Protein AF-A0A9W4SMP5-F1 (afdb_monomer_lite)

InterPro domains:
  IPR032675 Leucine-rich repeat domain superfamily [G3DSA:3.80.10.10] (2-147)

Structure (mmCIF, N/CA/C/O backbone):
data_AF-A0A9W4SMP5-F1
#
_entry.id   AF-A0A9W4SMP5-F1
#
loop_
_atom_site.group_PDB
_atom_site.id
_atom_site.type_symbol
_atom_site.label_atom_id
_atom_site.label_alt_id
_atom_site.label_comp_id
_atom_site.label_asym_id
_atom_site.label_entity_id
_atom_site.label_seq_id
_atom_site.pdbx_PDB_ins_code
_atom_site.Cartn_x
_atom_site.Cartn_y
_atom_site.Cartn_z
_atom_site.occupancy
_atom_site.B_iso_or_equiv
_atom_site.auth_seq_id
_atom_site.auth_comp_id
_atom_site.auth_asym_id
_atom_site.auth_atom_id
_atom_site.pdbx_PDB_model_num
ATOM 1 N N . MET A 1 1 ? 4.231 -5.433 18.051 1.00 79.00 1 MET A N 1
ATOM 2 C CA . MET A 1 1 ? 5.472 -4.914 17.437 1.00 79.00 1 MET A CA 1
ATOM 3 C C . MET A 1 1 ? 5.112 -3.642 16.704 1.00 79.00 1 MET A C 1
ATOM 5 O O . MET A 1 1 ? 4.023 -3.610 16.144 1.00 79.00 1 MET A O 1
ATOM 9 N N . ALA A 1 2 ? 5.968 -2.620 16.747 1.00 89.38 2 ALA A N 1
ATOM 10 C CA . ALA A 1 2 ? 5.741 -1.418 15.951 1.00 89.38 2 ALA A CA 1
ATOM 11 C C . ALA A 1 2 ? 5.820 -1.760 14.454 1.00 89.38 2 ALA A C 1
ATOM 13 O O . ALA A 1 2 ? 6.610 -2.622 14.056 1.00 89.38 2 ALA A O 1
ATOM 14 N N . THR A 1 3 ? 5.002 -1.109 13.634 1.00 95.56 3 THR A N 1
ATOM 15 C CA . THR A 1 3 ? 5.099 -1.234 12.172 1.00 95.56 3 THR A CA 1
ATOM 16 C C . THR A 1 3 ? 6.314 -0.472 11.648 1.00 95.56 3 THR A C 1
ATOM 18 O O . THR A 1 3 ? 6.801 0.465 12.286 1.00 95.56 3 THR A O 1
ATOM 21 N N . LEU A 1 4 ? 6.806 -0.824 10.455 1.00 94.81 4 LEU A N 1
ATOM 22 C CA . LEU A 1 4 ? 7.956 -0.122 9.870 1.00 94.81 4 LEU A CA 1
ATOM 23 C C . LEU A 1 4 ? 7.616 1.364 9.614 1.00 94.81 4 LEU A C 1
ATOM 25 O O . LEU A 1 4 ? 8.472 2.236 9.764 1.00 94.81 4 LEU A O 1
ATOM 29 N N . GLN A 1 5 ? 6.341 1.659 9.329 1.00 96.94 5 GLN A N 1
ATOM 30 C CA . GLN A 1 5 ? 5.819 3.018 9.185 1.00 96.94 5 GLN A CA 1
ATOM 31 C C . GLN A 1 5 ? 5.803 3.800 10.505 1.00 96.94 5 GLN A C 1
ATOM 33 O O . GLN A 1 5 ? 6.160 4.976 10.519 1.00 96.94 5 GLN A O 1
ATOM 38 N N . GLU A 1 6 ? 5.411 3.177 11.619 1.00 96.44 6 GLU A N 1
ATOM 39 C CA . GLU A 1 6 ? 5.461 3.818 12.941 1.00 96.44 6 GLU A CA 1
ATOM 40 C C . GLU A 1 6 ? 6.898 4.179 13.319 1.00 96.44 6 GLU A C 1
ATOM 42 O O . GLU A 1 6 ? 7.152 5.286 13.789 1.00 96.44 6 GLU A O 1
ATOM 47 N N . ILE A 1 7 ? 7.854 3.287 13.047 1.00 96.38 7 ILE A N 1
ATOM 48 C CA . ILE A 1 7 ? 9.278 3.542 13.299 1.00 96.38 7 ILE A CA 1
ATOM 49 C C . ILE A 1 7 ? 9.781 4.699 12.427 1.00 96.38 7 ILE A C 1
ATOM 51 O O . ILE A 1 7 ? 10.455 5.601 12.933 1.00 96.38 7 ILE A O 1
ATOM 55 N N . LEU A 1 8 ? 9.420 4.719 11.138 1.00 96.69 8 LEU A N 1
ATOM 56 C CA . LEU A 1 8 ? 9.732 5.837 10.247 1.00 96.69 8 LEU A CA 1
ATOM 57 C C . LEU A 1 8 ? 9.161 7.152 10.789 1.00 96.69 8 LEU A C 1
ATOM 59 O O . LEU A 1 8 ? 9.888 8.137 10.886 1.00 96.69 8 LEU A O 1
ATOM 63 N N . ASN A 1 9 ? 7.882 7.171 11.161 1.00 95.56 9 ASN A N 1
ATOM 64 C CA . ASN A 1 9 ? 7.215 8.368 11.666 1.00 95.56 9 ASN A CA 1
ATOM 65 C C . ASN A 1 9 ? 7.854 8.848 12.976 1.00 95.56 9 ASN A C 1
ATOM 67 O O . ASN A 1 9 ? 8.120 10.037 13.129 1.00 95.56 9 ASN A O 1
ATOM 71 N N . ASN A 1 10 ? 8.194 7.940 13.887 1.00 95.75 10 ASN A N 1
ATOM 72 C CA . ASN A 1 10 ? 8.851 8.303 15.141 1.00 95.75 10 ASN A CA 1
ATOM 73 C C . ASN A 1 10 ? 10.243 8.909 14.913 1.00 95.75 10 ASN A C 1
ATOM 75 O O . ASN A 1 10 ? 10.630 9.833 15.622 1.00 95.75 10 ASN A O 1
ATOM 79 N N . LYS A 1 11 ? 10.986 8.426 13.909 1.00 96.44 11 LYS A N 1
ATOM 80 C CA . LYS A 1 11 ? 12.359 8.876 13.637 1.00 96.44 11 LYS A CA 1
ATOM 81 C C . LYS A 1 11 ? 12.445 10.081 12.689 1.00 96.44 11 LYS A C 1
ATOM 83 O O . LYS A 1 11 ? 13.382 10.865 12.800 1.00 96.44 11 LYS A O 1
ATOM 88 N N . TYR A 1 12 ? 11.488 10.239 11.772 1.00 94.88 12 TYR A N 1
ATOM 89 C CA . TYR A 1 12 ? 11.555 11.198 10.660 1.00 94.88 12 TYR A CA 1
ATOM 90 C C . TYR A 1 12 ? 10.284 12.052 10.465 1.00 94.88 12 TYR A C 1
ATOM 92 O O . TYR A 1 12 ? 10.171 12.725 9.440 1.00 94.88 12 TYR A O 1
ATOM 100 N N . SER A 1 13 ? 9.318 12.055 11.394 1.00 87.38 13 SER A N 1
ATOM 101 C CA . SER A 1 13 ? 8.060 12.828 11.254 1.00 87.38 13 SER A CA 1
ATOM 102 C C . SER A 1 13 ? 8.279 14.317 10.988 1.00 87.38 13 SER A C 1
ATOM 104 O O . SER A 1 13 ? 7.567 14.891 10.168 1.00 87.38 13 SER A O 1
ATOM 106 N N . SER A 1 14 ? 9.280 14.930 11.620 1.00 85.12 14 SER A N 1
ATOM 107 C CA . SER A 1 14 ? 9.610 16.351 11.461 1.00 85.12 14 SER A CA 1
ATOM 108 C C . SER A 1 14 ? 10.545 16.657 10.284 1.00 85.12 14 SER A C 1
ATOM 110 O O . SER A 1 14 ? 10.763 17.826 9.978 1.00 85.12 14 SER A O 1
ATOM 112 N N . ASN A 1 15 ? 11.097 15.641 9.608 1.00 90.69 15 ASN A N 1
ATOM 113 C CA . ASN A 1 15 ? 12.116 15.819 8.571 1.00 90.69 15 ASN A CA 1
ATOM 114 C C . ASN A 1 15 ? 11.766 15.082 7.271 1.00 90.69 15 ASN A C 1
ATOM 116 O O . ASN A 1 15 ? 12.467 14.174 6.822 1.00 90.69 15 ASN A O 1
ATOM 120 N N . LYS A 1 16 ? 10.675 15.513 6.633 1.00 91.50 16 LYS A N 1
ATOM 121 C CA . LYS A 1 16 ? 10.275 15.033 5.297 1.00 91.50 16 LYS A CA 1
ATOM 122 C C . LYS A 1 16 ? 11.233 15.479 4.184 1.00 91.50 16 LYS A C 1
ATOM 124 O O . LYS A 1 16 ? 11.236 14.905 3.101 1.00 91.50 16 LYS A O 1
ATOM 129 N N . GLY A 1 17 ? 12.091 16.461 4.472 1.00 93.50 17 GLY A N 1
ATOM 130 C CA . GLY A 1 17 ? 13.160 16.911 3.583 1.00 93.50 17 GLY A CA 1
ATOM 131 C C . GLY A 1 17 ? 14.418 16.038 3.595 1.00 93.50 17 GLY A C 1
ATOM 132 O O . GLY A 1 17 ? 15.354 16.381 2.876 1.00 93.50 17 GLY A O 1
ATOM 133 N N . THR A 1 18 ? 14.466 14.955 4.384 1.00 96.88 18 THR A N 1
ATOM 134 C CA . THR A 1 18 ? 15.660 14.104 4.486 1.00 96.88 18 THR A CA 1
ATOM 135 C C . THR A 1 18 ? 16.045 13.486 3.139 1.00 96.88 18 THR A C 1
ATOM 137 O O . THR A 1 18 ? 15.193 13.034 2.372 1.00 96.88 18 THR A O 1
ATOM 140 N N . GLU A 1 19 ? 17.348 13.439 2.867 1.00 98.00 19 GLU A N 1
ATOM 141 C CA . GLU A 1 19 ? 17.908 12.764 1.690 1.00 98.00 19 GLU A CA 1
ATOM 142 C C . GLU A 1 19 ? 18.247 11.295 1.970 1.00 98.00 19 GLU A C 1
ATOM 144 O O . GLU A 1 19 ? 18.530 10.526 1.052 1.00 98.00 19 GLU A O 1
ATOM 149 N N . GLU A 1 20 ? 18.196 10.885 3.235 1.00 98.19 20 GLU A N 1
ATOM 150 C CA . GLU A 1 20 ? 18.620 9.565 3.676 1.00 98.19 20 GLU A CA 1
ATOM 151 C C . GLU A 1 20 ? 17.681 9.010 4.749 1.00 98.19 20 GLU A C 1
ATOM 153 O O . GLU A 1 20 ? 17.336 9.686 5.726 1.00 98.19 20 GLU A O 1
ATOM 158 N N . ILE A 1 21 ? 17.282 7.750 4.574 1.00 98.12 21 ILE A N 1
ATOM 159 C CA . ILE A 1 21 ? 16.523 6.981 5.561 1.00 98.12 21 ILE A CA 1
ATOM 160 C C . ILE A 1 21 ? 17.303 5.709 5.877 1.00 98.12 21 ILE A C 1
ATOM 162 O O . ILE A 1 21 ? 17.535 4.881 4.997 1.00 98.12 21 ILE A O 1
ATOM 166 N N . ARG A 1 22 ? 17.656 5.539 7.157 1.00 98.00 22 ARG A N 1
ATOM 167 C CA . ARG A 1 22 ? 18.286 4.324 7.689 1.00 98.00 22 ARG A CA 1
ATOM 168 C C . ARG A 1 22 ? 17.446 3.727 8.804 1.00 98.00 22 ARG A C 1
ATOM 170 O O . ARG A 1 22 ? 17.364 4.292 9.902 1.00 98.00 22 ARG A O 1
ATOM 177 N N . LEU A 1 23 ? 16.850 2.576 8.529 1.00 97.00 23 LEU A N 1
ATOM 178 C CA . LEU A 1 23 ? 16.027 1.803 9.454 1.00 97.00 23 LEU A CA 1
ATOM 179 C C . LEU A 1 23 ? 16.498 0.350 9.436 1.00 97.00 23 LEU A C 1
ATOM 181 O O . LEU A 1 23 ? 15.810 -0.512 8.920 1.00 97.00 23 LEU A O 1
ATOM 185 N N . GLU A 1 24 ? 17.691 0.068 9.941 1.00 96.25 24 GLU A N 1
ATOM 186 C CA . GLU A 1 24 ? 18.297 -1.269 9.865 1.00 96.25 24 GLU A CA 1
ATOM 187 C C . GLU A 1 24 ? 17.962 -2.102 11.112 1.00 96.25 24 GLU A C 1
ATOM 189 O O . GLU A 1 24 ? 17.945 -1.565 12.219 1.00 96.25 24 GLU A O 1
ATOM 194 N N . ASN A 1 25 ? 17.723 -3.406 10.952 1.00 95.44 25 ASN A N 1
ATOM 195 C CA . ASN A 1 25 ? 17.549 -4.394 12.025 1.00 95.44 25 ASN A CA 1
ATOM 196 C C . ASN A 1 25 ? 16.459 -4.039 13.056 1.00 95.44 25 ASN A C 1
ATOM 198 O O . ASN A 1 25 ? 16.643 -4.216 14.259 1.00 95.44 25 ASN A O 1
ATOM 202 N N . GLN A 1 26 ? 15.297 -3.563 12.604 1.00 94.56 26 GLN A N 1
ATOM 203 C CA . GLN A 1 26 ? 14.220 -3.071 13.477 1.00 94.56 26 GLN A CA 1
ATOM 204 C C . GLN A 1 26 ? 13.336 -4.179 14.094 1.00 94.56 26 GLN A C 1
ATOM 206 O O . GLN A 1 26 ? 12.192 -3.932 14.470 1.00 94.56 26 GLN A O 1
ATOM 211 N N . GLY A 1 27 ? 13.836 -5.414 14.199 1.00 88.12 27 GLY A N 1
ATOM 212 C CA . GLY A 1 27 ? 13.109 -6.516 14.843 1.00 88.12 27 GLY A CA 1
ATOM 213 C C . GLY A 1 27 ? 11.977 -7.122 14.005 1.00 88.12 27 GLY A C 1
ATOM 214 O O . GLY A 1 27 ? 10.979 -7.560 14.567 1.00 88.12 27 GLY A O 1
ATOM 215 N N . SER A 1 28 ? 12.137 -7.177 12.677 1.00 86.06 28 SER A N 1
ATOM 216 C CA . SER A 1 28 ? 11.125 -7.687 11.729 1.00 86.06 28 SER A CA 1
ATOM 217 C C . SER A 1 28 ? 9.756 -6.993 11.826 1.00 86.06 28 SER A C 1
ATOM 219 O O . SER A 1 28 ? 8.739 -7.659 12.041 1.00 86.06 28 SER A O 1
ATOM 221 N N . PRO A 1 29 ? 9.704 -5.655 11.708 1.00 87.06 29 PRO A N 1
ATOM 222 C CA . PRO A 1 29 ? 8.449 -4.927 11.803 1.00 87.06 29 PRO A CA 1
ATOM 223 C C . PRO A 1 29 ? 7.502 -5.309 10.657 1.00 87.06 29 PRO A C 1
ATOM 225 O O . PRO A 1 29 ? 7.923 -5.568 9.531 1.00 87.06 29 PRO A O 1
ATOM 228 N N . THR A 1 30 ? 6.201 -5.332 10.939 1.00 88.56 30 THR A N 1
ATOM 229 C CA . THR A 1 30 ? 5.175 -5.676 9.945 1.00 88.56 30 THR A CA 1
ATOM 230 C C . THR A 1 30 ? 4.802 -4.477 9.070 1.00 88.56 30 THR A C 1
ATOM 232 O O . THR A 1 30 ? 4.805 -3.337 9.542 1.00 88.56 30 THR A O 1
ATOM 235 N N . GLY A 1 31 ? 4.372 -4.755 7.835 1.00 89.38 31 GLY A N 1
ATOM 236 C CA . GLY A 1 31 ? 3.776 -3.782 6.915 1.00 89.38 31 GLY A CA 1
ATOM 237 C C . GLY A 1 31 ? 4.767 -3.098 5.967 1.00 89.38 31 GLY A C 1
ATOM 238 O O . GLY A 1 31 ? 5.976 -3.093 6.188 1.00 89.38 31 GLY A O 1
ATOM 239 N N . ALA A 1 32 ? 4.228 -2.517 4.893 1.00 91.06 32 ALA A N 1
ATOM 240 C CA . ALA A 1 32 ? 4.984 -1.704 3.948 1.00 91.06 32 ALA A CA 1
ATOM 241 C C . ALA A 1 32 ? 5.193 -0.281 4.483 1.00 91.06 32 ALA A C 1
ATOM 243 O O . ALA A 1 32 ? 4.410 0.224 5.289 1.00 91.06 32 ALA A O 1
ATOM 244 N N . LEU A 1 33 ? 6.245 0.367 3.996 1.00 95.12 33 LEU A N 1
ATOM 245 C CA . LEU A 1 33 ? 6.582 1.749 4.305 1.00 95.12 33 LEU A CA 1
ATOM 246 C C . LEU A 1 33 ? 6.144 2.645 3.134 1.00 95.12 33 LEU A C 1
ATOM 248 O O . LEU A 1 33 ? 6.464 2.355 1.983 1.00 95.12 33 LEU A O 1
ATOM 252 N N . ASP A 1 34 ? 5.388 3.702 3.431 1.00 97.19 34 ASP A N 1
ATOM 253 C CA . ASP A 1 34 ? 4.913 4.707 2.476 1.00 97.19 34 ASP A CA 1
ATOM 254 C C . ASP A 1 34 ? 5.890 5.893 2.442 1.00 97.19 34 ASP A C 1
ATOM 256 O O . ASP A 1 34 ? 6.013 6.659 3.404 1.00 97.19 34 ASP A O 1
ATOM 260 N N . LEU A 1 35 ? 6.609 6.028 1.324 1.00 97.44 35 LEU A N 1
ATOM 261 C CA . LEU A 1 35 ? 7.640 7.043 1.104 1.00 97.44 35 LEU A CA 1
ATOM 262 C C . LEU A 1 35 ? 7.157 8.270 0.321 1.00 97.44 35 LEU A C 1
ATOM 264 O O . LEU A 1 35 ? 7.985 9.119 -0.019 1.00 97.44 35 LEU A O 1
ATOM 268 N N . LYS A 1 36 ? 5.850 8.419 0.061 1.00 97.19 36 LYS A N 1
ATOM 269 C CA . LYS A 1 36 ? 5.326 9.483 -0.821 1.00 97.19 36 LYS A CA 1
ATOM 270 C C . LYS A 1 36 ? 5.679 10.909 -0.384 1.00 97.19 36 LYS A C 1
ATOM 272 O O . LYS A 1 36 ? 5.751 11.809 -1.213 1.00 97.19 36 LYS A O 1
ATOM 277 N N . GLU A 1 37 ? 5.918 11.119 0.909 1.00 96.88 37 GLU A N 1
ATOM 278 C CA . GLU A 1 37 ? 6.241 12.434 1.478 1.00 96.88 37 GLU A CA 1
ATOM 279 C C . GLU A 1 37 ? 7.744 12.777 1.426 1.00 96.88 37 GLU A C 1
ATOM 281 O O . GLU A 1 37 ? 8.120 13.914 1.698 1.00 96.88 37 GLU A O 1
ATOM 286 N N . TYR A 1 38 ? 8.615 11.829 1.062 1.00 97.19 38 TYR A N 1
ATOM 287 C CA . TYR A 1 38 ? 10.077 11.980 1.104 1.00 97.19 38 TYR A CA 1
ATOM 288 C C . TYR A 1 38 ? 10.653 12.329 -0.276 1.00 97.19 38 TYR A C 1
ATOM 290 O O . TYR A 1 38 ? 11.429 11.585 -0.875 1.00 97.19 38 TYR A O 1
ATOM 298 N N . VAL A 1 39 ? 10.269 13.492 -0.806 1.00 96.88 39 VAL A N 1
ATOM 299 C CA . VAL A 1 39 ? 10.578 13.939 -2.184 1.00 96.88 39 VAL A CA 1
ATOM 300 C C . VAL A 1 39 ? 12.066 14.207 -2.467 1.00 96.88 39 VAL A C 1
ATOM 302 O O . VAL A 1 39 ? 12.466 14.339 -3.629 1.00 96.88 39 VAL A O 1
ATOM 305 N N . ASN A 1 40 ? 12.895 14.298 -1.428 1.00 97.44 40 ASN A N 1
ATOM 306 C CA . ASN A 1 40 ? 14.339 14.526 -1.545 1.00 97.44 40 ASN A CA 1
ATOM 307 C C . ASN A 1 40 ? 15.173 13.274 -1.271 1.00 97.44 40 ASN A C 1
ATOM 309 O O . ASN A 1 40 ? 16.398 13.360 -1.292 1.00 97.44 40 ASN A O 1
ATOM 313 N N . LEU A 1 41 ? 14.532 12.124 -1.042 1.00 98.38 41 LEU A N 1
ATOM 314 C CA . LEU A 1 41 ? 15.220 10.879 -0.734 1.00 98.38 41 LEU A CA 1
ATOM 315 C C . LEU A 1 41 ? 16.191 10.493 -1.859 1.00 98.38 41 LEU A C 1
ATOM 317 O O . LEU A 1 41 ? 15.816 10.428 -3.030 1.00 98.38 41 LEU A O 1
ATOM 321 N N . LYS A 1 42 ? 17.436 10.218 -1.474 1.00 98.50 42 LYS A N 1
ATOM 322 C CA . LYS A 1 42 ? 18.538 9.752 -2.325 1.00 98.50 42 LYS A CA 1
ATOM 323 C C . LYS A 1 42 ? 19.026 8.366 -1.903 1.00 98.50 42 LYS A C 1
ATOM 325 O O . LYS A 1 42 ? 19.461 7.586 -2.749 1.00 98.50 42 LYS A O 1
ATOM 330 N N . GLN A 1 43 ? 18.959 8.052 -0.610 1.00 98.62 43 GLN A N 1
ATOM 331 C CA . GLN A 1 43 ? 19.478 6.809 -0.037 1.00 98.62 43 GLN A CA 1
ATOM 332 C C . GLN A 1 43 ? 18.436 6.157 0.874 1.00 98.62 43 GLN A C 1
ATOM 334 O O . GLN A 1 43 ? 17.890 6.807 1.768 1.00 98.62 43 GLN A O 1
ATOM 339 N N . LEU A 1 44 ? 18.168 4.867 0.665 1.00 98.31 44 LEU A N 1
ATOM 340 C CA . LEU A 1 44 ? 17.219 4.101 1.474 1.00 98.31 44 LEU A CA 1
ATOM 341 C C . LEU A 1 44 ? 17.840 2.784 1.942 1.00 98.31 44 LEU A C 1
ATOM 343 O O . LEU A 1 44 ? 18.146 1.907 1.135 1.00 98.31 44 LEU A O 1
ATOM 347 N N . HIS A 1 45 ? 18.012 2.661 3.257 1.00 98.19 45 HIS A N 1
ATOM 348 C CA . HIS A 1 45 ? 18.657 1.531 3.918 1.00 98.19 45 HIS A CA 1
ATOM 349 C C . HIS A 1 45 ? 17.663 0.876 4.884 1.00 98.19 45 HIS A C 1
ATOM 351 O O . HIS A 1 45 ? 17.272 1.451 5.902 1.00 98.19 45 HIS A O 1
ATOM 357 N N . LEU A 1 46 ? 17.251 -0.341 4.546 1.00 97.31 46 LEU A N 1
ATOM 358 C CA . LEU A 1 46 ? 16.237 -1.151 5.218 1.00 97.31 46 LEU A CA 1
ATOM 359 C C . LEU A 1 46 ? 16.754 -2.574 5.486 1.00 97.31 46 LEU A C 1
ATOM 361 O O . LEU A 1 46 ? 16.008 -3.546 5.347 1.00 97.31 46 LEU A O 1
ATOM 365 N N . PHE A 1 47 ? 18.027 -2.711 5.854 1.00 96.50 47 PHE A N 1
ATOM 366 C CA . PHE A 1 47 ? 18.650 -4.006 6.130 1.00 96.50 47 PHE A CA 1
ATOM 367 C C . PHE A 1 47 ? 17.958 -4.767 7.265 1.00 96.50 47 PHE A C 1
ATOM 369 O O . PHE A 1 47 ? 17.593 -4.169 8.273 1.00 96.50 47 PHE A O 1
ATOM 376 N N . GLY A 1 48 ? 17.816 -6.088 7.129 1.00 95.75 48 GLY A N 1
ATOM 377 C CA . GLY A 1 48 ? 17.464 -6.962 8.256 1.00 95.75 48 GLY A CA 1
ATOM 378 C C . GLY A 1 48 ? 16.073 -6.743 8.864 1.00 95.75 48 GLY A C 1
ATOM 379 O O . GLY A 1 48 ? 15.875 -6.994 10.051 1.00 95.75 48 GLY A O 1
ATOM 380 N N . ASN A 1 49 ? 15.099 -6.261 8.086 1.00 96.50 49 ASN A N 1
ATOM 381 C CA . ASN A 1 49 ? 13.746 -5.966 8.577 1.00 96.50 49 ASN A CA 1
ATOM 382 C C . ASN A 1 49 ? 12.714 -7.048 8.251 1.00 96.50 49 ASN A C 1
ATOM 384 O O . ASN A 1 49 ? 11.530 -6.851 8.499 1.00 96.50 49 ASN A O 1
ATOM 388 N N . GLY A 1 50 ? 13.129 -8.179 7.680 1.00 95.62 50 GLY A N 1
ATOM 389 C CA . GLY A 1 50 ? 12.205 -9.254 7.321 1.00 95.62 50 GLY A CA 1
ATOM 390 C C . GLY A 1 50 ? 11.180 -8.869 6.247 1.00 95.62 50 GLY A C 1
ATOM 391 O O . GLY A 1 50 ? 10.142 -9.520 6.168 1.00 95.62 50 GLY A O 1
ATOM 392 N N . ILE A 1 51 ? 11.466 -7.846 5.432 1.00 96.00 51 ILE A N 1
ATOM 393 C CA . ILE A 1 51 ? 10.588 -7.367 4.354 1.00 96.00 51 ILE A CA 1
ATOM 394 C C . ILE A 1 51 ? 10.428 -8.474 3.304 1.00 96.00 51 ILE A C 1
ATOM 396 O O . ILE A 1 51 ? 11.424 -8.973 2.780 1.00 96.00 51 ILE A O 1
ATOM 400 N N . ASP A 1 52 ? 9.193 -8.865 3.003 1.00 95.81 52 ASP A N 1
ATOM 401 C CA . ASP A 1 52 ? 8.872 -9.806 1.923 1.00 95.81 52 ASP A CA 1
ATOM 402 C C . ASP A 1 52 ? 8.771 -9.106 0.554 1.00 95.81 52 ASP A C 1
ATOM 404 O O . ASP A 1 52 ? 8.823 -7.879 0.457 1.00 95.81 52 ASP A O 1
ATOM 408 N N . SER A 1 53 ? 8.627 -9.878 -0.526 1.00 95.56 53 SER A N 1
ATOM 409 C CA . SER A 1 53 ? 8.518 -9.330 -1.887 1.00 95.56 53 SER A CA 1
ATOM 410 C C . SER A 1 53 ? 7.311 -8.411 -2.099 1.00 95.56 53 SER A C 1
ATOM 412 O O . SER A 1 53 ? 7.413 -7.449 -2.862 1.00 95.56 53 SER A O 1
ATOM 414 N N . GLU A 1 54 ? 6.182 -8.665 -1.431 1.00 96.19 54 GLU A N 1
ATOM 415 C CA . GLU A 1 54 ? 4.984 -7.830 -1.569 1.00 96.19 54 GLU A CA 1
ATOM 416 C C . GLU A 1 54 ? 5.214 -6.443 -0.953 1.00 96.19 54 GLU A C 1
ATOM 418 O O . GLU A 1 54 ? 4.963 -5.416 -1.590 1.00 96.19 54 GLU A O 1
ATOM 423 N N . ASN A 1 55 ? 5.737 -6.400 0.272 1.00 96.81 55 ASN A N 1
ATOM 424 C CA . ASN A 1 55 ? 6.045 -5.156 0.963 1.00 96.81 55 ASN A CA 1
ATOM 425 C C . ASN A 1 55 ? 7.223 -4.429 0.310 1.00 96.81 55 ASN A C 1
ATOM 427 O O . ASN A 1 55 ? 7.169 -3.209 0.174 1.00 96.81 55 ASN A O 1
ATOM 431 N N . TYR A 1 56 ? 8.239 -5.151 -0.168 1.00 96.81 56 TYR A N 1
ATOM 432 C CA . TYR A 1 56 ? 9.327 -4.586 -0.968 1.00 96.81 56 TYR A CA 1
ATOM 433 C C . TYR A 1 56 ? 8.796 -3.817 -2.183 1.00 96.81 56 TYR A C 1
ATOM 435 O O . TYR A 1 56 ? 9.146 -2.648 -2.365 1.00 96.81 56 TYR A O 1
ATOM 443 N N . LEU A 1 57 ? 7.910 -4.435 -2.975 1.00 97.06 57 LEU A N 1
ATOM 444 C CA . LEU A 1 57 ? 7.354 -3.803 -4.169 1.00 97.06 57 LEU A CA 1
ATOM 445 C C . LEU A 1 57 ? 6.551 -2.542 -3.817 1.00 97.06 57 LEU A C 1
ATOM 447 O O . LEU A 1 57 ? 6.736 -1.502 -4.449 1.00 97.06 57 LEU A O 1
ATOM 451 N N . LYS A 1 58 ? 5.716 -2.602 -2.771 1.00 97.81 58 LYS A N 1
ATOM 452 C CA . LYS A 1 58 ? 4.957 -1.439 -2.276 1.00 97.81 58 LYS A CA 1
ATOM 453 C C . LYS A 1 58 ? 5.882 -0.297 -1.840 1.00 97.81 58 LYS A C 1
ATOM 455 O O . LYS A 1 58 ? 5.638 0.854 -2.201 1.00 97.81 58 LYS A O 1
ATOM 460 N N . ILE A 1 59 ? 6.966 -0.612 -1.124 1.00 97.69 59 ILE A N 1
ATOM 461 C CA . ILE A 1 59 ? 7.956 0.374 -0.667 1.00 97.69 59 ILE A CA 1
ATOM 462 C C . ILE A 1 59 ? 8.585 1.083 -1.864 1.00 97.69 59 ILE A C 1
ATOM 464 O O . ILE A 1 59 ? 8.508 2.309 -1.948 1.00 97.69 59 ILE A O 1
ATOM 468 N N . ILE A 1 60 ? 9.155 0.340 -2.820 1.00 97.56 60 ILE A N 1
ATOM 469 C CA . ILE A 1 60 ? 9.830 0.962 -3.969 1.00 97.56 60 ILE A CA 1
ATOM 470 C C . ILE A 1 60 ? 8.851 1.722 -4.873 1.00 97.56 60 ILE A C 1
ATOM 472 O O . ILE A 1 60 ? 9.233 2.734 -5.456 1.00 97.56 60 ILE A O 1
ATOM 476 N N . GLN A 1 61 ? 7.587 1.292 -4.968 1.00 97.50 61 GLN A N 1
ATOM 477 C CA . GLN A 1 61 ? 6.549 1.989 -5.734 1.00 97.50 61 GLN A CA 1
ATOM 478 C C . GLN A 1 61 ? 6.159 3.332 -5.107 1.00 97.50 61 GLN A C 1
ATOM 480 O O . GLN A 1 61 ? 5.942 4.293 -5.849 1.00 97.50 61 GLN A O 1
ATOM 485 N N . SER A 1 62 ? 6.128 3.414 -3.773 1.00 98.00 62 SER A N 1
ATOM 486 C CA . SER A 1 62 ? 5.732 4.620 -3.030 1.00 98.00 62 SER A CA 1
ATOM 487 C C . SER A 1 62 ? 6.729 5.783 -3.121 1.00 98.00 62 SER A C 1
ATOM 489 O O . SER A 1 62 ? 6.379 6.915 -2.799 1.00 98.00 62 SER A O 1
ATOM 491 N N . ILE A 1 63 ? 7.962 5.539 -3.582 1.00 98.06 63 ILE A N 1
ATOM 492 C CA . ILE A 1 63 ? 8.986 6.583 -3.733 1.00 98.06 63 ILE A CA 1
ATOM 493 C C . ILE A 1 63 ? 8.565 7.555 -4.853 1.00 98.06 63 ILE A C 1
ATOM 495 O O . ILE A 1 63 ? 8.417 7.113 -5.996 1.00 98.06 63 ILE A O 1
ATOM 499 N N . PRO A 1 64 ? 8.405 8.866 -4.590 1.00 96.12 64 PRO A N 1
ATOM 500 C CA . PRO A 1 64 ? 7.896 9.812 -5.588 1.00 96.12 64 PRO A CA 1
ATOM 501 C C . PRO A 1 64 ? 8.925 10.127 -6.688 1.00 96.12 64 PRO A C 1
ATOM 503 O O . PRO A 1 64 ? 8.622 9.993 -7.869 1.00 96.12 64 PRO A O 1
ATOM 506 N N . ASN A 1 65 ? 10.163 10.469 -6.312 1.00 97.19 65 ASN A N 1
ATOM 507 C CA . ASN A 1 65 ? 11.222 10.912 -7.230 1.00 97.19 65 ASN A CA 1
ATOM 508 C C . ASN A 1 65 ? 12.289 9.825 -7.399 1.00 97.19 65 ASN A C 1
ATOM 510 O O . ASN A 1 65 ? 13.398 9.921 -6.873 1.00 97.19 65 ASN A O 1
ATOM 514 N N . LYS A 1 66 ? 11.918 8.739 -8.080 1.00 97.94 66 LYS A N 1
ATOM 515 C CA . LYS A 1 66 ? 12.747 7.528 -8.213 1.00 97.94 66 LYS A CA 1
ATOM 516 C C . LYS A 1 66 ? 14.076 7.775 -8.937 1.00 97.94 66 LYS A C 1
ATOM 518 O O . LYS A 1 66 ? 15.065 7.105 -8.661 1.00 97.94 66 LYS A O 1
ATOM 523 N N . ASP A 1 67 ? 14.127 8.781 -9.802 1.00 97.81 67 ASP A N 1
ATOM 524 C CA . ASP A 1 67 ? 15.335 9.249 -10.475 1.00 97.81 67 ASP A CA 1
ATOM 525 C C . ASP A 1 67 ? 16.350 9.905 -9.523 1.00 97.81 67 ASP A C 1
ATOM 527 O O . ASP A 1 67 ? 17.529 9.962 -9.856 1.00 97.81 67 ASP A O 1
ATOM 531 N N . LYS A 1 68 ? 15.956 10.363 -8.329 1.00 98.12 68 LYS A N 1
ATOM 532 C CA . LYS A 1 68 ? 16.900 10.907 -7.334 1.00 98.12 68 LYS A CA 1
ATOM 533 C C . LYS A 1 68 ? 17.598 9.836 -6.499 1.00 98.12 68 LYS A C 1
ATOM 535 O O . LYS A 1 68 ? 18.597 10.140 -5.847 1.00 98.12 68 LYS A O 1
ATOM 540 N N . ILE A 1 69 ? 17.089 8.605 -6.495 1.00 98.50 69 ILE A N 1
ATOM 541 C CA . ILE A 1 69 ? 17.659 7.525 -5.694 1.00 98.50 69 ILE A CA 1
ATOM 542 C C . ILE A 1 69 ? 18.974 7.053 -6.311 1.00 98.50 69 ILE A C 1
ATOM 544 O O . ILE A 1 69 ? 19.041 6.693 -7.485 1.00 98.50 69 ILE A O 1
ATOM 548 N N . ILE A 1 70 ? 20.000 7.010 -5.469 1.00 98.62 70 ILE A N 1
ATOM 549 C CA . ILE A 1 70 ? 21.361 6.595 -5.809 1.00 98.62 70 ILE A CA 1
ATOM 550 C C . ILE A 1 70 ? 21.758 5.309 -5.081 1.00 98.62 70 ILE A C 1
ATOM 552 O O . ILE A 1 70 ? 22.591 4.564 -5.594 1.00 98.62 70 ILE A O 1
ATOM 556 N N . GLN A 1 71 ? 21.167 5.024 -3.912 1.00 98.56 71 GLN A N 1
ATOM 557 C CA . GLN A 1 71 ? 21.517 3.850 -3.104 1.00 98.56 71 GLN A CA 1
ATOM 558 C C . GLN A 1 71 ? 20.291 3.127 -2.536 1.00 98.56 71 GLN A C 1
ATOM 560 O O . GLN A 1 71 ? 19.421 3.748 -1.916 1.00 98.56 71 GLN A O 1
ATOM 565 N N . PHE A 1 72 ? 20.276 1.800 -2.695 1.00 96.88 72 PHE A N 1
ATOM 566 C CA . PHE A 1 72 ? 19.307 0.895 -2.081 1.00 96.88 72 PHE A CA 1
ATOM 567 C C . PHE A 1 72 ? 19.970 -0.215 -1.277 1.00 96.88 72 PHE A C 1
ATOM 569 O O . PHE A 1 72 ? 20.634 -1.085 -1.832 1.00 96.88 72 PHE A O 1
ATOM 576 N N . GLY A 1 73 ? 19.707 -0.222 0.028 1.00 97.62 73 GLY A N 1
ATOM 577 C CA . GLY A 1 73 ? 20.173 -1.238 0.957 1.00 97.62 73 GLY A CA 1
ATOM 578 C C . GLY A 1 73 ? 19.032 -2.082 1.508 1.00 97.62 73 GLY A C 1
ATOM 579 O O . GLY A 1 73 ? 18.305 -1.640 2.386 1.00 97.62 73 GLY A O 1
ATOM 580 N N . LEU A 1 74 ? 18.864 -3.301 1.011 1.00 96.75 74 LEU A N 1
ATOM 581 C CA . LEU A 1 74 ? 17.781 -4.233 1.355 1.00 96.75 74 LEU A CA 1
ATOM 582 C C . LEU A 1 74 ? 18.311 -5.634 1.711 1.00 96.75 74 LEU A C 1
ATOM 584 O O . LEU A 1 74 ? 17.549 -6.602 1.739 1.00 96.75 74 LEU A O 1
ATOM 588 N N . GLY A 1 75 ? 19.605 -5.768 2.004 1.00 95.31 75 GLY A N 1
ATOM 589 C CA . GLY A 1 75 ? 20.208 -7.017 2.474 1.00 95.31 75 GLY A CA 1
ATOM 590 C C . GLY A 1 75 ? 19.554 -7.566 3.748 1.00 95.31 75 GLY A C 1
ATOM 591 O O . GLY A 1 75 ? 19.066 -6.818 4.593 1.00 95.31 75 GLY A O 1
ATOM 592 N N . GLY A 1 76 ? 19.535 -8.891 3.903 1.00 93.81 76 GLY A N 1
ATOM 593 C CA . GLY A 1 76 ? 18.984 -9.538 5.101 1.00 93.81 76 GLY A CA 1
ATOM 594 C C . GLY A 1 76 ? 17.454 -9.488 5.225 1.00 93.81 76 GLY A C 1
ATOM 595 O O . GLY A 1 76 ? 16.925 -9.693 6.315 1.00 93.81 76 GLY A O 1
ATOM 596 N N . ASN A 1 77 ? 16.732 -9.211 4.138 1.00 95.88 77 ASN A N 1
ATOM 597 C CA . ASN A 1 77 ? 15.269 -9.296 4.084 1.00 95.88 77 ASN A CA 1
ATOM 598 C C . ASN A 1 77 ? 14.798 -10.660 3.529 1.00 95.88 77 ASN A C 1
ATOM 600 O O . ASN A 1 77 ? 15.604 -11.570 3.329 1.00 95.88 77 ASN A O 1
ATOM 604 N N . LYS A 1 78 ? 13.483 -10.820 3.330 1.00 95.00 78 LYS A N 1
ATOM 605 C CA . LYS A 1 78 ? 12.817 -12.032 2.813 1.00 95.00 78 LYS A CA 1
ATOM 606 C C . LYS A 1 78 ? 12.293 -11.817 1.384 1.00 95.00 78 LYS A C 1
ATOM 608 O O . LYS A 1 78 ? 11.191 -12.240 1.042 1.00 95.00 78 LYS A O 1
ATOM 613 N N . ILE A 1 79 ? 13.069 -11.113 0.565 1.00 95.06 79 ILE A N 1
ATOM 614 C CA . ILE A 1 79 ? 12.702 -10.757 -0.809 1.00 95.06 79 ILE A CA 1
ATOM 615 C C . ILE A 1 79 ? 13.074 -11.937 -1.710 1.00 95.06 79 ILE A C 1
ATOM 617 O O . ILE A 1 79 ? 14.250 -12.158 -1.971 1.00 95.06 79 ILE A O 1
ATOM 621 N N . SER A 1 80 ? 12.092 -12.714 -2.165 1.00 93.75 80 SER A N 1
ATOM 622 C CA . SER A 1 80 ? 12.316 -13.852 -3.072 1.00 93.75 80 SER A CA 1
ATOM 623 C C . SER A 1 80 ? 12.295 -13.445 -4.549 1.00 93.75 80 SER A C 1
ATOM 625 O O . SER A 1 80 ? 13.010 -14.018 -5.367 1.00 93.75 80 SER A O 1
ATOM 627 N N . ASP A 1 81 ? 11.499 -12.430 -4.873 1.00 95.25 81 ASP A N 1
ATOM 628 C CA . ASP A 1 81 ? 11.400 -11.793 -6.184 1.00 95.25 81 ASP A CA 1
ATOM 629 C C . ASP A 1 81 ? 11.756 -10.298 -6.064 1.00 95.25 81 ASP A C 1
ATOM 631 O O . ASP A 1 81 ? 10.958 -9.525 -5.517 1.00 95.25 81 ASP A O 1
ATOM 635 N N . PRO A 1 82 ? 12.952 -9.884 -6.526 1.00 96.06 82 PRO A N 1
ATOM 636 C CA . PRO A 1 82 ? 13.401 -8.499 -6.475 1.00 96.06 82 PRO A CA 1
ATOM 637 C C . PRO A 1 82 ? 12.907 -7.646 -7.651 1.00 96.06 82 PRO A C 1
ATOM 639 O O . PRO A 1 82 ? 13.212 -6.458 -7.679 1.00 96.06 82 PRO A O 1
ATOM 642 N N . ARG A 1 83 ? 12.173 -8.201 -8.632 1.00 97.00 83 ARG A N 1
ATOM 643 C CA . ARG A 1 83 ? 11.595 -7.430 -9.754 1.00 97.00 83 ARG A CA 1
ATOM 644 C C . ARG A 1 83 ? 12.602 -6.493 -10.437 1.00 97.00 83 ARG A C 1
ATOM 646 O O . ARG A 1 83 ? 12.357 -5.293 -10.596 1.00 97.00 83 ARG A O 1
ATOM 653 N N . PHE A 1 84 ? 13.764 -7.023 -10.827 1.00 97.50 84 PHE A N 1
ATOM 654 C CA . PHE A 1 84 ? 14.837 -6.217 -11.424 1.00 97.50 84 PHE A CA 1
ATOM 655 C C . PHE A 1 84 ? 14.425 -5.496 -12.717 1.00 97.50 84 PHE A C 1
ATOM 657 O O . PHE A 1 84 ? 14.981 -4.446 -13.035 1.00 97.50 84 PHE A O 1
ATOM 664 N N . ASP A 1 85 ? 13.410 -5.991 -13.425 1.00 97.69 85 ASP A N 1
ATOM 665 C CA . ASP A 1 85 ? 12.770 -5.319 -14.556 1.00 97.69 85 ASP A CA 1
ATOM 666 C C . ASP A 1 85 ? 12.157 -3.966 -14.166 1.00 97.69 85 ASP A C 1
ATOM 668 O O . ASP A 1 85 ? 12.378 -2.963 -14.854 1.00 97.69 85 ASP A O 1
ATOM 672 N N . TYR A 1 86 ? 11.438 -3.933 -13.041 1.00 98.06 86 TYR A N 1
ATOM 673 C CA . TYR A 1 86 ? 10.870 -2.723 -12.462 1.00 98.06 86 TYR A CA 1
ATOM 674 C C . TYR A 1 86 ? 11.971 -1.806 -11.933 1.00 98.06 86 TYR A C 1
ATOM 676 O O . TYR A 1 86 ? 11.959 -0.611 -12.236 1.00 98.06 86 TYR A O 1
ATOM 684 N N . VAL A 1 87 ? 12.942 -2.352 -11.189 1.00 98.00 87 VAL A N 1
ATOM 685 C CA . VAL A 1 87 ? 14.053 -1.560 -10.638 1.00 98.00 87 VAL A CA 1
ATOM 686 C C . VAL A 1 87 ? 14.824 -0.870 -11.765 1.00 98.00 87 VAL A C 1
ATOM 688 O O . VAL A 1 87 ? 15.001 0.348 -11.750 1.00 98.00 87 VAL A O 1
ATOM 691 N N . GLY A 1 88 ? 15.200 -1.631 -12.792 1.00 97.88 88 GLY A N 1
ATOM 692 C CA . GLY A 1 88 ? 15.925 -1.134 -13.955 1.00 97.88 88 GLY A CA 1
ATOM 693 C C . GLY A 1 88 ? 15.191 -0.051 -14.738 1.00 97.88 88 GLY A C 1
ATOM 694 O O . GLY A 1 88 ? 15.821 0.864 -15.259 1.00 97.88 88 GLY A O 1
ATOM 695 N N . ALA A 1 89 ? 13.862 -0.134 -14.821 1.00 98.00 89 ALA A N 1
ATOM 696 C CA . ALA A 1 89 ? 13.054 0.844 -15.542 1.00 98.00 89 ALA A CA 1
ATOM 697 C C . ALA A 1 89 ? 12.818 2.148 -14.763 1.00 98.00 89 ALA A C 1
ATOM 699 O O . ALA A 1 89 ? 12.599 3.183 -15.386 1.00 98.00 89 ALA A O 1
ATOM 700 N N . ASN A 1 90 ? 12.836 2.106 -13.427 1.00 98.25 90 ASN A N 1
ATOM 701 C CA . ASN A 1 90 ? 12.362 3.220 -12.602 1.00 98.25 90 ASN A CA 1
ATOM 702 C C . ASN A 1 90 ? 13.463 3.956 -11.824 1.00 98.25 90 ASN A C 1
ATOM 704 O O . ASN A 1 90 ? 13.234 5.093 -11.424 1.00 98.25 90 ASN A O 1
ATOM 708 N N . PHE A 1 91 ? 14.643 3.359 -11.624 1.00 98.38 91 PHE A N 1
ATOM 709 C CA . PHE A 1 91 ? 15.739 3.961 -10.846 1.00 98.38 91 PHE A CA 1
ATOM 710 C C . PHE A 1 91 ? 16.988 4.199 -11.714 1.00 98.38 91 PHE A C 1
ATOM 712 O O . PHE A 1 91 ? 18.039 3.609 -11.468 1.00 98.38 91 PHE A O 1
ATOM 719 N N . PRO A 1 92 ? 16.913 5.062 -12.748 1.00 97.88 92 PRO A N 1
ATOM 720 C CA . PRO A 1 92 ? 17.967 5.200 -13.760 1.00 97.88 92 PRO A CA 1
ATOM 721 C C . PRO A 1 92 ? 19.311 5.706 -13.210 1.00 97.88 92 PRO A C 1
ATOM 723 O O . PRO A 1 92 ? 20.341 5.549 -13.868 1.00 97.88 92 PRO A O 1
ATOM 726 N N . ASN A 1 93 ? 19.308 6.317 -12.021 1.00 98.38 93 ASN A N 1
ATOM 727 C CA . ASN A 1 93 ? 20.494 6.875 -11.375 1.00 98.38 93 ASN A CA 1
ATOM 728 C C . ASN A 1 93 ? 21.048 6.017 -10.230 1.00 98.38 93 ASN A C 1
ATOM 730 O O . ASN A 1 93 ? 21.960 6.463 -9.540 1.00 98.38 93 ASN A O 1
ATOM 734 N N . LEU A 1 94 ? 20.537 4.798 -10.043 1.00 98.56 94 LEU A N 1
ATOM 735 C CA . LEU A 1 94 ? 20.999 3.907 -8.986 1.00 98.56 94 LEU A CA 1
ATOM 736 C C . LEU A 1 94 ? 22.467 3.512 -9.213 1.00 98.56 94 LEU A C 1
ATOM 738 O O . LEU A 1 94 ? 22.814 2.967 -10.261 1.00 98.56 94 LEU A O 1
ATOM 742 N N . GLU A 1 95 ? 23.318 3.778 -8.223 1.00 98.44 95 GLU A N 1
ATOM 743 C CA . GLU A 1 95 ? 24.752 3.465 -8.244 1.00 98.44 95 GLU A CA 1
ATOM 744 C C . GLU A 1 95 ? 25.104 2.274 -7.349 1.00 98.44 95 GLU A C 1
ATOM 746 O O . GLU A 1 95 ? 26.049 1.542 -7.648 1.00 98.44 95 GLU A O 1
ATOM 751 N N . TRP A 1 96 ? 24.320 2.048 -6.295 1.00 98.38 96 TRP A N 1
ATOM 752 C CA . TRP A 1 96 ? 24.527 0.965 -5.342 1.00 98.38 96 TRP A CA 1
ATOM 753 C C . TRP A 1 96 ? 23.219 0.234 -5.045 1.00 98.38 96 TRP A C 1
ATOM 755 O O . TRP A 1 96 ? 22.227 0.854 -4.651 1.00 98.38 96 TRP A O 1
ATOM 765 N N . LEU A 1 97 ? 23.221 -1.087 -5.222 1.00 97.88 97 LEU A N 1
ATOM 766 C CA . LEU A 1 97 ? 22.072 -1.945 -4.957 1.00 97.88 97 LEU A CA 1
ATOM 767 C C . LEU A 1 97 ? 22.488 -3.157 -4.133 1.00 97.88 97 LEU A C 1
ATOM 769 O O . LEU A 1 97 ? 23.288 -3.975 -4.577 1.00 97.88 97 LEU A O 1
ATOM 773 N N . SER A 1 98 ? 21.877 -3.319 -2.966 1.00 97.19 98 SER A N 1
ATOM 774 C CA . SER A 1 98 ? 22.011 -4.503 -2.131 1.00 97.19 98 SER A CA 1
ATOM 775 C C . SER A 1 98 ? 20.651 -5.132 -1.873 1.00 97.19 98 SER A C 1
ATOM 777 O O . SER A 1 98 ? 19.806 -4.528 -1.226 1.00 97.19 98 SER A O 1
ATOM 779 N N . ILE A 1 99 ? 20.426 -6.346 -2.371 1.00 95.25 99 ILE A N 1
ATOM 780 C CA . ILE A 1 99 ? 19.251 -7.177 -2.103 1.00 95.25 99 ILE A CA 1
ATOM 781 C C . ILE A 1 99 ? 19.738 -8.591 -1.776 1.00 95.25 99 ILE A C 1
ATOM 783 O O . ILE A 1 99 ? 20.035 -9.382 -2.658 1.00 95.25 99 ILE A O 1
ATOM 787 N N . GLY A 1 100 ? 19.833 -8.920 -0.493 1.00 89.06 100 GLY A N 1
ATOM 788 C CA . GLY A 1 100 ? 20.315 -10.231 -0.047 1.00 89.06 100 GLY A CA 1
ATOM 789 C C . GLY A 1 100 ? 19.220 -11.298 -0.009 1.00 89.06 100 GLY A C 1
ATOM 790 O O . GLY A 1 100 ? 18.036 -10.975 0.044 1.00 89.06 100 GLY A O 1
ATOM 791 N N . ASN A 1 101 ? 19.643 -12.564 0.073 1.00 86.38 101 ASN A N 1
ATOM 792 C CA . ASN A 1 101 ? 18.787 -13.748 0.246 1.00 86.38 101 ASN A CA 1
ATOM 793 C C . ASN A 1 101 ? 17.785 -14.019 -0.894 1.00 86.38 101 ASN A C 1
ATOM 795 O O . ASN A 1 101 ? 16.738 -14.618 -0.651 1.00 86.38 101 ASN A O 1
ATOM 799 N N . ILE A 1 102 ? 18.111 -13.628 -2.128 1.00 91.56 102 ILE A N 1
ATOM 800 C CA . ILE A 1 102 ? 17.335 -14.033 -3.309 1.00 91.56 102 ILE A CA 1
ATOM 801 C C . ILE A 1 102 ? 17.693 -15.471 -3.737 1.00 91.56 102 ILE A C 1
ATOM 803 O O . ILE A 1 102 ? 18.743 -16.005 -3.362 1.00 91.56 102 ILE A O 1
ATOM 807 N N . SER A 1 103 ? 16.804 -16.107 -4.506 1.00 89.94 103 SER A N 1
ATOM 808 C CA . SER A 1 103 ? 17.009 -17.460 -5.042 1.00 89.94 103 SER A CA 1
ATOM 809 C C . SER A 1 103 ? 18.073 -17.470 -6.143 1.00 89.94 103 SER A C 1
ATOM 811 O O . SER A 1 103 ? 18.197 -16.506 -6.894 1.00 89.94 103 SER A O 1
ATOM 813 N N . ASP A 1 104 ? 18.794 -18.580 -6.305 1.00 87.81 104 ASP A N 1
ATOM 814 C CA . ASP A 1 104 ? 19.786 -18.738 -7.382 1.00 87.81 104 ASP A CA 1
ATOM 815 C C . ASP A 1 104 ? 19.118 -18.729 -8.778 1.00 87.81 104 ASP A C 1
ATOM 817 O O . ASP A 1 104 ? 19.726 -18.319 -9.765 1.00 87.81 104 ASP A O 1
ATOM 821 N N . ASP A 1 105 ? 17.826 -19.072 -8.851 1.00 90.62 105 ASP A N 1
ATOM 822 C CA . ASP A 1 105 ? 17.016 -19.015 -10.079 1.00 90.62 105 ASP A CA 1
ATOM 823 C C . ASP A 1 105 ? 16.522 -17.602 -10.437 1.00 90.62 105 ASP A C 1
ATOM 825 O O . ASP A 1 105 ? 15.862 -17.410 -11.467 1.00 90.62 105 ASP A O 1
ATOM 829 N N . THR A 1 106 ? 16.801 -16.596 -9.602 1.00 93.75 106 THR A N 1
ATOM 830 C CA . THR A 1 106 ? 16.373 -15.223 -9.867 1.00 93.75 106 THR A CA 1
ATOM 831 C C . THR A 1 106 ? 17.042 -14.695 -11.140 1.00 93.75 106 THR A C 1
ATOM 833 O O . THR A 1 106 ? 18.264 -14.662 -11.259 1.00 93.75 106 THR A O 1
ATOM 836 N N . SER A 1 107 ? 16.222 -14.267 -12.102 1.00 95.00 107 SER A N 1
ATOM 837 C CA . SER A 1 107 ? 16.677 -13.651 -13.353 1.00 95.00 107 SER A CA 1
ATOM 838 C C . SER A 1 107 ? 17.227 -12.254 -13.098 1.00 95.00 107 SER A C 1
ATOM 840 O O . SER A 1 107 ? 16.549 -11.440 -12.479 1.00 95.00 107 SER A O 1
ATOM 842 N N . MET A 1 108 ? 18.406 -11.954 -13.641 1.00 95.12 108 MET A N 1
ATOM 843 C CA . MET A 1 108 ? 19.040 -10.628 -13.588 1.00 95.12 108 MET A CA 1
ATOM 844 C C . MET A 1 108 ? 18.521 -9.650 -14.653 1.00 95.12 108 MET A C 1
ATOM 846 O O . MET A 1 108 ? 19.003 -8.519 -14.762 1.00 95.12 108 MET A O 1
ATOM 850 N N . LYS A 1 109 ? 17.525 -10.059 -15.445 1.00 96.06 109 LYS A N 1
ATOM 851 C CA . LYS A 1 109 ? 16.937 -9.236 -16.502 1.00 96.06 109 LYS A CA 1
ATOM 852 C C . LYS A 1 109 ? 16.322 -7.954 -15.936 1.00 96.06 109 LYS A C 1
ATOM 854 O O . LYS A 1 109 ? 15.563 -7.978 -14.973 1.00 96.06 109 LYS A O 1
ATOM 859 N N . GLY A 1 110 ? 16.614 -6.832 -16.582 1.00 96.88 110 GLY A N 1
ATOM 860 C CA . GLY A 1 110 ? 16.245 -5.486 -16.157 1.00 96.88 110 GLY A CA 1
ATOM 861 C C . GLY A 1 110 ? 17.433 -4.682 -15.637 1.00 96.88 110 GLY A C 1
ATOM 862 O O . GLY A 1 110 ? 17.480 -3.470 -15.861 1.00 96.88 110 GLY A O 1
ATOM 863 N N . LEU A 1 111 ? 18.424 -5.334 -15.014 1.00 96.62 111 LEU A N 1
ATOM 864 C CA . LEU A 1 111 ? 19.610 -4.655 -14.483 1.00 96.62 111 LEU A CA 1
ATOM 865 C C . LEU A 1 111 ? 20.445 -3.977 -15.577 1.00 96.62 111 LEU A C 1
ATOM 867 O O . LEU A 1 111 ? 21.113 -2.981 -15.300 1.00 96.62 111 LEU A O 1
ATOM 871 N N . GLU A 1 112 ? 20.340 -4.412 -16.836 1.00 95.25 112 GLU A N 1
ATOM 872 C CA . GLU A 1 112 ? 21.067 -3.830 -17.965 1.00 95.25 112 GLU A CA 1
ATOM 873 C C . GLU A 1 112 ? 20.671 -2.372 -18.225 1.00 95.25 112 GLU A C 1
ATOM 875 O O . GLU A 1 112 ? 21.400 -1.635 -18.899 1.00 95.25 112 GLU A O 1
ATOM 880 N N . LYS A 1 113 ? 19.507 -1.952 -17.714 1.00 96.88 113 LYS A N 1
ATOM 881 C CA . LYS A 1 113 ? 18.983 -0.586 -17.811 1.00 96.88 113 LYS A CA 1
ATOM 882 C C . LYS A 1 113 ? 19.613 0.358 -16.785 1.00 96.88 113 LYS A C 1
ATOM 884 O O . LYS A 1 113 ? 19.625 1.565 -17.016 1.00 96.88 113 LYS A O 1
ATOM 889 N N . LEU A 1 114 ? 20.202 -0.163 -15.706 1.00 97.44 114 LEU A N 1
ATOM 890 C CA . LEU A 1 114 ? 20.864 0.625 -14.664 1.00 97.44 114 LEU A CA 1
ATOM 891 C C . LEU A 1 114 ? 22.279 1.029 -15.095 1.00 97.44 114 LEU A C 1
ATOM 893 O O . LEU A 1 114 ? 23.279 0.512 -14.604 1.00 97.44 114 LEU A O 1
ATOM 897 N N . LYS A 1 115 ? 22.374 1.976 -16.032 1.00 96.44 115 LYS A N 1
ATOM 898 C CA . LYS A 1 115 ? 23.647 2.392 -16.656 1.00 96.44 115 LYS A CA 1
ATOM 899 C C . LYS A 1 115 ? 24.661 3.032 -15.699 1.00 96.44 115 LYS A C 1
ATOM 901 O O . LYS A 1 115 ? 25.801 3.245 -16.103 1.00 96.44 115 LYS A O 1
ATOM 906 N N . LYS A 1 116 ? 24.250 3.372 -14.474 1.00 97.75 116 LYS A N 1
ATOM 907 C CA . LYS A 1 116 ? 25.107 3.959 -13.435 1.00 97.75 116 LYS A CA 1
ATOM 908 C C . LYS A 1 116 ? 25.432 2.998 -12.292 1.00 97.75 116 LYS A C 1
ATOM 910 O O . LYS A 1 116 ? 26.210 3.375 -11.423 1.00 97.75 116 LYS A O 1
ATOM 915 N N . LEU A 1 117 ? 24.894 1.776 -12.292 1.00 97.81 117 LEU A N 1
ATOM 916 C CA . LEU A 1 117 ? 25.109 0.830 -11.201 1.00 97.81 117 LEU A CA 1
ATOM 917 C C . LEU A 1 117 ? 26.574 0.392 -11.167 1.00 97.81 117 LEU A C 1
ATOM 919 O O . LEU A 1 117 ? 27.065 -0.197 -12.132 1.00 97.81 117 LEU A O 1
ATOM 923 N N . LYS A 1 118 ? 27.256 0.688 -10.061 1.00 96.69 118 LYS A N 1
ATOM 924 C CA . LYS A 1 118 ? 28.669 0.368 -9.818 1.00 96.69 118 LYS A CA 1
ATOM 925 C C . LYS A 1 118 ? 28.815 -0.844 -8.910 1.00 96.69 118 LYS A C 1
ATOM 927 O O . LYS A 1 118 ? 29.735 -1.640 -9.091 1.00 96.69 118 LYS A O 1
ATOM 932 N N . GLU A 1 119 ? 27.900 -1.006 -7.964 1.00 96.12 119 GLU A N 1
ATOM 933 C CA . GLU A 1 119 ? 27.980 -2.043 -6.942 1.00 96.12 119 GLU A CA 1
ATOM 934 C C . GLU A 1 119 ? 26.653 -2.788 -6.817 1.00 96.12 119 GLU A C 1
ATOM 936 O O . GLU A 1 119 ? 25.595 -2.178 -6.635 1.00 96.12 119 GLU A O 1
ATOM 941 N N . LEU A 1 120 ? 26.726 -4.115 -6.916 1.00 95.56 120 LEU A N 1
ATOM 942 C CA . LEU A 1 120 ? 25.583 -5.011 -6.797 1.00 95.56 120 LEU A CA 1
ATOM 943 C C . LEU A 1 120 ? 25.866 -6.092 -5.755 1.00 95.56 120 LEU A C 1
ATOM 945 O O . LEU A 1 120 ? 26.833 -6.839 -5.862 1.00 95.56 120 LEU A O 1
ATOM 949 N N . TYR A 1 121 ? 24.972 -6.214 -4.785 1.00 94.69 121 TYR A N 1
ATOM 950 C CA . TYR A 1 121 ? 25.048 -7.182 -3.701 1.00 94.69 121 TYR A CA 1
ATOM 951 C C . TYR A 1 121 ? 23.772 -8.008 -3.668 1.00 94.69 121 TYR A C 1
ATOM 953 O O . TYR A 1 121 ? 22.755 -7.552 -3.160 1.00 94.69 121 TYR A O 1
ATOM 961 N N . VAL A 1 122 ? 23.809 -9.217 -4.214 1.00 91.94 122 VAL A N 1
ATOM 962 C CA . VAL A 1 122 ? 22.644 -10.103 -4.368 1.00 91.94 122 VAL A CA 1
ATOM 963 C C . VAL A 1 122 ? 22.702 -11.375 -3.515 1.00 91.94 122 VAL A C 1
ATOM 965 O O . VAL A 1 122 ? 21.832 -12.236 -3.582 1.00 91.94 122 VAL A O 1
ATOM 968 N N . GLY A 1 123 ? 23.709 -11.514 -2.655 1.00 82.56 123 GLY A N 1
ATOM 969 C CA . GLY A 1 123 ? 23.817 -12.638 -1.728 1.00 82.56 123 GLY A CA 1
ATOM 970 C C . GLY A 1 123 ? 25.225 -12.805 -1.177 1.00 82.56 123 GLY A C 1
ATOM 971 O O . GLY A 1 123 ? 26.123 -12.030 -1.493 1.00 82.56 123 GLY A O 1
ATOM 972 N N . ALA A 1 124 ? 25.413 -13.830 -0.346 1.00 72.31 124 ALA A N 1
ATOM 973 C CA . ALA A 1 124 ? 26.738 -14.231 0.108 1.00 72.31 124 ALA A CA 1
ATOM 974 C C . ALA A 1 124 ? 27.419 -15.127 -0.942 1.00 72.31 124 ALA A C 1
ATOM 976 O O . ALA A 1 124 ? 26.813 -16.083 -1.433 1.00 72.31 124 ALA A O 1
ATOM 977 N N . GLY A 1 125 ? 28.689 -14.838 -1.230 1.00 71.25 125 GLY A N 1
ATOM 978 C CA . GLY A 1 125 ? 29.564 -15.665 -2.063 1.00 71.25 125 GLY A CA 1
ATOM 979 C C . GLY A 1 125 ? 29.381 -15.518 -3.579 1.00 71.25 125 GLY A C 1
ATOM 980 O O . GLY A 1 125 ? 28.627 -14.681 -4.082 1.00 71.25 125 GLY A O 1
ATOM 981 N N . GLU A 1 126 ? 30.091 -16.372 -4.320 1.00 68.38 126 GLU A N 1
ATOM 982 C CA . GLU A 1 126 ? 30.139 -16.409 -5.790 1.00 68.38 126 GLU A CA 1
ATOM 983 C C . GLU A 1 126 ? 28.941 -17.156 -6.401 1.00 68.38 126 GLU A C 1
ATOM 985 O O . GLU A 1 126 ? 29.081 -18.092 -7.191 1.00 68.38 126 GLU A O 1
ATOM 990 N N . LYS A 1 127 ? 27.724 -16.767 -6.019 1.00 78.31 127 LYS A N 1
ATOM 991 C CA . LYS A 1 127 ? 26.514 -17.327 -6.624 1.00 78.31 127 LYS A CA 1
ATOM 992 C C . LYS A 1 127 ? 26.384 -16.865 -8.076 1.00 78.31 127 LYS A C 1
ATOM 994 O O . LYS A 1 127 ? 26.508 -15.673 -8.376 1.00 78.31 127 LYS A O 1
ATOM 999 N N . LYS A 1 128 ? 26.123 -17.818 -8.974 1.00 79.38 128 LYS A N 1
ATOM 1000 C CA . LYS A 1 128 ? 25.725 -17.556 -10.360 1.00 79.38 128 LYS A CA 1
ATOM 1001 C C . LYS A 1 128 ? 24.206 -17.549 -10.424 1.00 79.38 128 LYS A C 1
ATOM 1003 O O . LYS A 1 128 ? 23.593 -18.581 -10.181 1.00 79.38 128 LYS A O 1
ATOM 1008 N N . PHE A 1 129 ? 23.634 -16.403 -10.762 1.00 87.25 129 PHE A N 1
ATOM 1009 C CA . PHE A 1 129 ? 22.198 -16.277 -10.978 1.00 87.25 129 PHE A CA 1
ATOM 1010 C C . PHE A 1 129 ? 21.835 -16.532 -12.438 1.00 87.25 129 PHE A C 1
ATOM 1012 O O . PHE A 1 129 ? 22.704 -16.707 -13.299 1.00 87.25 129 PHE A O 1
ATOM 1019 N N . LYS A 1 130 ? 20.539 -16.549 -12.727 1.00 89.62 130 LYS A N 1
ATOM 1020 C CA . LYS A 1 130 ? 20.037 -16.685 -14.087 1.00 89.62 130 LYS A CA 1
ATOM 1021 C C . LYS A 1 130 ? 20.207 -15.373 -14.864 1.00 89.62 130 LYS A C 1
ATOM 1023 O O . LYS A 1 130 ? 20.018 -14.283 -14.328 1.00 89.62 130 LYS A O 1
ATOM 1028 N N . ASP A 1 131 ? 20.514 -15.488 -16.154 1.00 91.62 131 ASP A N 1
ATOM 1029 C CA . ASP A 1 131 ? 20.600 -14.370 -17.099 1.00 91.62 131 ASP A CA 1
ATOM 1030 C C . ASP A 1 131 ? 21.675 -13.311 -16.730 1.00 91.62 131 ASP A C 1
ATOM 1032 O O . ASP A 1 131 ? 21.469 -12.102 -16.847 1.00 91.62 131 ASP A O 1
ATOM 1036 N N . MET A 1 132 ? 22.850 -13.754 -16.262 1.00 90.19 132 MET A N 1
ATOM 1037 C CA . MET A 1 132 ? 23.962 -12.881 -15.826 1.00 90.19 132 MET A CA 1
ATOM 1038 C C . MET A 1 132 ? 24.505 -11.958 -16.929 1.00 90.19 132 MET A C 1
ATOM 1040 O O . MET A 1 132 ? 25.173 -10.967 -16.639 1.00 90.19 132 MET A O 1
ATOM 1044 N N . GLU A 1 133 ? 24.211 -12.231 -18.197 1.00 89.44 133 GLU A N 1
ATOM 1045 C CA . GLU A 1 133 ? 24.495 -11.315 -19.307 1.00 89.44 133 GLU A CA 1
ATOM 1046 C C . GLU A 1 133 ? 23.787 -9.952 -19.225 1.00 89.44 133 GLU A C 1
ATOM 1048 O O . GLU A 1 133 ? 24.159 -9.034 -19.956 1.00 89.44 133 GLU A O 1
ATOM 1053 N N . TYR A 1 134 ? 22.750 -9.820 -18.390 1.00 94.06 134 TYR A N 1
ATOM 1054 C CA . TYR A 1 134 ? 22.014 -8.573 -18.186 1.00 94.06 134 TYR A CA 1
ATOM 1055 C C . TYR A 1 134 ? 22.632 -7.703 -17.087 1.00 94.06 134 TYR A C 1
ATOM 1057 O O . TYR A 1 134 ? 22.090 -6.651 -16.762 1.00 94.06 134 TYR A O 1
ATOM 1065 N N . LEU A 1 135 ? 23.781 -8.081 -16.521 1.00 93.50 135 LEU A N 1
ATOM 1066 C CA . LEU A 1 135 ? 24.508 -7.179 -15.633 1.00 93.50 135 LEU A CA 1
ATOM 1067 C C . LEU A 1 135 ? 24.947 -5.911 -16.389 1.00 93.50 135 LEU A C 1
ATOM 1069 O O . LEU A 1 135 ? 25.390 -5.985 -17.540 1.00 93.50 135 LEU A O 1
ATOM 1073 N N . PRO A 1 136 ? 24.848 -4.729 -15.762 1.00 93.25 136 PRO A N 1
ATOM 1074 C CA . PRO A 1 136 ? 25.205 -3.486 -16.420 1.00 93.25 136 PRO A CA 1
ATOM 1075 C C . PRO A 1 136 ? 26.718 -3.397 -16.633 1.00 93.25 136 PRO A C 1
ATOM 1077 O O . PRO A 1 136 ? 27.519 -3.773 -15.780 1.00 93.25 136 PRO A O 1
ATOM 1080 N N . ILE A 1 137 ? 27.122 -2.830 -17.771 1.00 89.50 137 ILE A N 1
ATOM 1081 C CA . ILE A 1 137 ? 28.540 -2.652 -18.136 1.00 89.50 137 ILE A CA 1
ATOM 1082 C C . ILE A 1 137 ? 29.278 -1.749 -17.130 1.00 89.50 137 ILE A C 1
ATOM 1084 O O . ILE A 1 137 ? 30.491 -1.872 -16.966 1.00 89.50 137 ILE A O 1
ATOM 1088 N N . SER A 1 138 ? 28.549 -0.863 -16.444 1.00 92.94 138 SER A N 1
ATOM 1089 C CA . SER A 1 138 ? 29.071 0.035 -15.409 1.00 92.94 138 SER A CA 1
ATOM 1090 C C . SER A 1 138 ? 29.476 -0.669 -14.113 1.00 92.94 138 SER A C 1
ATOM 1092 O O . SER A 1 138 ? 30.103 -0.035 -13.267 1.00 92.94 138 SER A O 1
ATOM 1094 N N . LEU A 1 139 ? 29.128 -1.948 -13.939 1.00 93.19 139 LEU A N 1
ATOM 1095 C CA . LEU A 1 139 ? 29.362 -2.667 -12.695 1.00 93.19 139 LEU A CA 1
ATOM 1096 C C . LEU A 1 139 ? 30.866 -2.847 -12.435 1.00 93.19 139 LEU A C 1
ATOM 1098 O O . LEU A 1 139 ? 31.597 -3.407 -13.259 1.00 93.19 139 LEU A O 1
ATOM 1102 N N . THR A 1 140 ? 31.318 -2.381 -11.271 1.00 90.50 140 THR A N 1
ATOM 1103 C CA . THR A 1 140 ? 32.708 -2.468 -10.797 1.00 90.50 140 THR A CA 1
ATOM 1104 C C . THR A 1 140 ? 32.889 -3.443 -9.633 1.00 90.50 140 THR A C 1
ATOM 1106 O O . THR A 1 140 ? 34.004 -3.932 -9.428 1.00 90.50 140 THR A O 1
ATOM 1109 N N . SER A 1 141 ? 31.814 -3.765 -8.908 1.00 88.94 141 SER A N 1
ATOM 1110 C CA . SER A 1 141 ? 31.793 -4.728 -7.800 1.00 88.94 141 SER A CA 1
ATOM 1111 C C . SER A 1 141 ? 30.514 -5.568 -7.817 1.00 88.94 141 SER A C 1
ATOM 1113 O O . SER A 1 141 ? 29.430 -5.047 -8.088 1.00 88.94 141 SER A O 1
ATOM 1115 N N . TYR A 1 142 ? 30.642 -6.857 -7.502 1.00 89.00 142 TYR A N 1
ATOM 1116 C CA . TYR A 1 142 ? 29.535 -7.807 -7.399 1.00 89.00 142 TYR A CA 1
ATOM 1117 C C . TYR A 1 142 ? 29.766 -8.761 -6.221 1.00 89.00 142 TYR A C 1
ATOM 1119 O O . TYR A 1 142 ? 30.754 -9.491 -6.228 1.00 89.00 142 TYR A O 1
ATOM 1127 N N . ASN A 1 143 ? 28.874 -8.771 -5.226 1.00 86.75 143 ASN A N 1
ATOM 1128 C CA . ASN A 1 143 ? 29.000 -9.579 -3.999 1.00 86.75 143 ASN A CA 1
ATOM 1129 C C . ASN A 1 143 ? 30.394 -9.477 -3.340 1.00 86.75 143 ASN A C 1
ATOM 1131 O O . ASN A 1 143 ? 31.004 -10.493 -3.019 1.00 86.75 143 ASN A O 1
ATOM 1135 N N . ASP A 1 144 ? 30.921 -8.256 -3.199 1.00 78.12 144 ASP A N 1
ATOM 1136 C CA . ASP A 1 144 ? 32.278 -7.952 -2.696 1.00 78.12 144 ASP A CA 1
ATOM 1137 C C . ASP A 1 144 ? 33.441 -8.480 -3.555 1.00 78.12 144 ASP A C 1
ATOM 1139 O O . ASP A 1 144 ? 34.610 -8.231 -3.250 1.00 78.12 144 ASP A O 1
ATOM 1143 N N . VAL A 1 145 ? 33.159 -9.139 -4.680 1.00 72.81 145 VAL A N 1
ATOM 1144 C CA . VAL A 1 145 ? 34.174 -9.514 -5.661 1.00 72.81 145 VAL A CA 1
ATOM 1145 C C . VAL A 1 145 ? 34.417 -8.321 -6.580 1.00 72.81 145 VAL A C 1
ATOM 1147 O O . VAL A 1 145 ? 33.581 -7.956 -7.415 1.00 72.81 145 VAL A O 1
ATOM 1150 N N . LYS A 1 146 ? 35.590 -7.695 -6.436 1.00 69.69 146 LYS A N 1
ATOM 1151 C CA . LYS A 1 146 ? 36.042 -6.651 -7.364 1.00 69.69 146 LYS A CA 1
ATOM 1152 C C . LYS A 1 146 ? 36.147 -7.229 -8.776 1.00 69.69 146 LYS A C 1
ATOM 1154 O O . LYS A 1 146 ? 36.735 -8.288 -8.991 1.00 69.69 146 LYS A O 1
ATOM 1159 N N . THR A 1 147 ? 35.624 -6.500 -9.759 1.00 60.94 147 THR A N 1
ATOM 1160 C CA . THR A 1 147 ? 35.511 -6.950 -11.164 1.00 60.94 147 THR A CA 1
ATOM 1161 C C . THR A 1 147 ? 36.836 -7.050 -11.936 1.00 60.94 147 THR A C 1
ATOM 1163 O O . THR A 1 147 ? 36.831 -7.281 -13.145 1.00 60.94 147 THR A O 1
ATOM 1166 N N . GLU A 1 148 ? 37.978 -6.909 -11.262 1.00 54.56 148 GLU A N 1
ATOM 1167 C CA . GLU A 1 148 ? 39.312 -7.096 -11.849 1.00 54.56 148 GLU A CA 1
ATOM 1168 C C . GLU A 1 148 ? 39.702 -8.586 -11.991 1.00 54.56 148 GLU A C 1
ATOM 1170 O O . GLU A 1 148 ? 40.671 -8.903 -12.682 1.00 54.56 148 GLU A O 1
ATOM 1175 N N . GLY A 1 149 ? 38.924 -9.510 -11.406 1.00 56.28 149 GLY A N 1
ATOM 1176 C CA . GLY A 1 149 ? 39.112 -10.963 -11.522 1.00 56.28 149 GLY A CA 1
ATOM 1177 C C . GLY A 1 149 ? 38.601 -11.587 -12.834 1.00 56.28 149 GLY A C 1
ATOM 1178 O O . GLY A 1 149 ? 37.705 -11.062 -13.501 1.00 56.28 149 GLY A O 1
ATOM 1179 N N . ASP A 1 150 ? 39.148 -12.753 -13.200 1.00 55.69 150 ASP A N 1
ATOM 1180 C CA . ASP A 1 150 ? 38.910 -13.434 -14.489 1.00 55.69 150 ASP A CA 1
ATOM 1181 C C . ASP A 1 150 ? 37.436 -13.778 -14.777 1.00 55.69 150 ASP A C 1
ATOM 1183 O O . ASP A 1 150 ? 37.028 -13.827 -15.941 1.00 55.69 150 ASP A O 1
ATOM 1187 N N . PHE A 1 151 ? 36.605 -13.914 -13.738 1.00 65.06 151 PHE A N 1
ATOM 1188 C CA . PHE A 1 151 ? 35.157 -14.115 -13.859 1.00 65.06 151 PHE A CA 1
ATOM 1189 C C . PHE A 1 151 ? 34.473 -13.009 -14.684 1.00 65.06 151 PHE A C 1
ATOM 1191 O O . PHE A 1 151 ? 33.678 -13.285 -15.586 1.00 65.06 151 PHE A O 1
ATOM 1198 N N . PHE A 1 152 ? 34.831 -11.744 -14.439 1.00 62.03 152 PHE A N 1
ATOM 1199 C CA . PHE A 1 152 ? 34.223 -10.596 -15.118 1.00 62.03 152 PHE A CA 1
ATOM 1200 C C . PHE A 1 152 ? 34.775 -10.356 -16.517 1.00 62.03 152 PHE A C 1
ATOM 1202 O O . PHE A 1 152 ? 34.048 -9.855 -17.378 1.00 62.03 152 PHE A O 1
ATOM 1209 N N . LYS A 1 153 ? 36.024 -10.755 -16.785 1.00 61.69 153 LYS A N 1
ATOM 1210 C CA . LYS A 1 153 ? 36.574 -10.735 -18.148 1.00 61.69 153 LYS A CA 1
ATOM 1211 C C . LYS A 1 153 ? 35.750 -11.628 -19.077 1.00 61.69 153 LYS A C 1
ATOM 1213 O O . LYS A 1 153 ? 35.450 -11.210 -20.195 1.00 61.69 153 LYS A O 1
ATOM 1218 N N . GLY A 1 154 ? 35.316 -12.801 -18.608 1.00 64.50 154 GLY A N 1
ATOM 1219 C CA . GLY A 1 154 ? 34.434 -13.700 -19.363 1.00 64.50 154 GLY A CA 1
ATOM 1220 C C . GLY A 1 154 ? 33.084 -13.063 -19.713 1.00 64.50 154 GLY A C 1
ATOM 1221 O O . GLY A 1 154 ? 32.715 -13.007 -20.887 1.00 64.50 154 GLY A O 1
ATOM 1222 N N . LEU A 1 155 ? 32.395 -12.495 -18.717 1.00 66.06 155 LEU A N 1
ATOM 1223 C CA . LEU A 1 155 ? 31.083 -11.853 -18.893 1.00 66.06 155 LEU A CA 1
ATOM 1224 C C . LEU A 1 155 ? 31.144 -10.593 -19.774 1.00 66.06 155 LEU A C 1
ATOM 1226 O O . LEU A 1 155 ? 30.326 -10.428 -20.680 1.00 66.06 155 LEU A O 1
ATOM 1230 N N . LYS A 1 156 ? 32.151 -9.728 -19.576 1.00 62.91 156 LYS A N 1
ATOM 1231 C CA . LYS A 1 156 ? 32.354 -8.538 -20.424 1.00 62.91 156 LYS A CA 1
ATOM 1232 C C . LYS A 1 156 ? 32.617 -8.928 -21.877 1.00 62.91 156 LYS A C 1
ATOM 1234 O O . LYS A 1 156 ? 32.122 -8.257 -22.778 1.00 62.91 156 LYS A O 1
ATOM 1239 N N . THR A 1 157 ? 33.332 -10.028 -22.115 1.00 61.19 157 THR A N 1
ATOM 1240 C CA . THR A 1 157 ? 33.611 -10.518 -23.472 1.00 61.19 157 THR A CA 1
ATOM 1241 C C . THR A 1 157 ? 32.333 -10.965 -24.190 1.00 61.19 157 THR A C 1
ATOM 1243 O O . THR A 1 157 ? 32.188 -10.708 -25.384 1.00 61.19 157 THR A O 1
ATOM 1246 N N . GLU A 1 158 ? 31.372 -11.586 -23.499 1.00 59.88 158 GLU A N 1
ATOM 1247 C CA . GLU A 1 158 ? 30.078 -11.945 -24.100 1.00 59.88 158 GLU A CA 1
ATOM 1248 C C . GLU A 1 158 ? 29.175 -10.736 -24.366 1.00 59.88 158 GLU A C 1
ATOM 1250 O O . GLU A 1 158 ? 28.567 -10.654 -25.437 1.00 59.88 158 GLU A O 1
ATOM 1255 N N . ALA A 1 159 ? 29.137 -9.763 -23.452 1.00 59.41 159 ALA A N 1
ATOM 1256 C CA . ALA A 1 159 ? 28.410 -8.512 -23.669 1.00 59.41 159 ALA A CA 1
ATOM 1257 C C . ALA A 1 159 ? 28.976 -7.735 -24.876 1.00 59.41 159 ALA A C 1
ATOM 1259 O O . ALA A 1 159 ? 28.224 -7.334 -25.767 1.00 59.41 159 ALA A O 1
ATOM 1260 N N . TYR A 1 160 ? 30.307 -7.623 -24.977 1.00 58.25 160 TYR A N 1
ATOM 1261 C CA . TYR A 1 160 ? 30.990 -7.019 -26.128 1.00 58.25 160 TYR A CA 1
ATOM 1262 C C . TYR A 1 160 ? 30.738 -7.781 -27.435 1.00 58.25 160 TYR A C 1
ATOM 1264 O O . TYR A 1 160 ? 30.565 -7.164 -28.488 1.00 58.25 160 TYR A O 1
ATOM 1272 N N . LYS A 1 161 ? 30.665 -9.119 -27.397 1.00 62.88 161 LYS A N 1
ATOM 1273 C CA . LYS A 1 161 ? 30.314 -9.923 -28.577 1.00 62.88 161 LYS A CA 1
ATOM 1274 C C . LYS A 1 161 ? 28.923 -9.571 -29.116 1.00 62.88 161 LYS A C 1
ATOM 1276 O O . LYS A 1 161 ? 28.762 -9.586 -30.334 1.00 62.88 161 LYS A O 1
ATOM 1281 N N . ARG A 1 162 ? 27.937 -9.199 -28.287 1.00 61.69 162 ARG A N 1
ATOM 1282 C CA . ARG A 1 162 ? 26.605 -8.763 -28.768 1.00 61.69 162 ARG A CA 1
ATOM 1283 C C . ARG A 1 162 ? 26.667 -7.423 -29.504 1.00 61.69 162 ARG A C 1
ATOM 1285 O O . ARG A 1 162 ? 26.144 -7.332 -30.614 1.00 61.69 162 ARG A O 1
ATOM 1292 N N . GLU A 1 163 ? 27.365 -6.427 -28.953 1.00 59.19 163 GLU A N 1
ATOM 1293 C CA . GLU A 1 163 ? 27.580 -5.138 -29.638 1.00 59.19 163 GLU A CA 1
ATOM 1294 C C . GLU A 1 163 ? 28.356 -5.307 -30.951 1.00 59.19 163 GLU A C 1
ATOM 1296 O O . GLU A 1 163 ? 28.010 -4.706 -31.970 1.00 59.19 163 GLU A O 1
ATOM 1301 N N . ALA A 1 164 ? 29.369 -6.175 -30.964 1.00 54.97 164 ALA A N 1
ATOM 1302 C CA . ALA A 1 164 ? 30.137 -6.478 -32.167 1.00 54.97 164 ALA A CA 1
ATOM 1303 C C . ALA A 1 164 ? 29.307 -7.237 -33.219 1.00 54.97 164 ALA A C 1
ATOM 1305 O O . ALA A 1 164 ? 29.423 -6.962 -34.412 1.00 54.97 164 ALA A O 1
ATOM 1306 N N . THR A 1 165 ? 28.431 -8.157 -32.800 1.00 56.06 165 THR A N 1
ATOM 1307 C CA . THR A 1 165 ? 27.562 -8.919 -33.717 1.00 56.06 165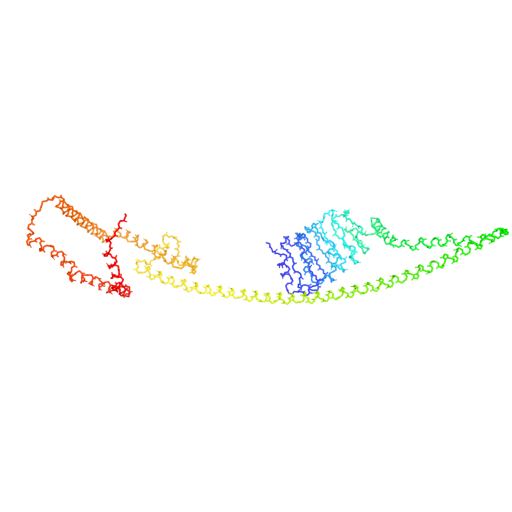 THR A CA 1
ATOM 1308 C C . THR A 1 165 ? 26.486 -8.028 -34.344 1.00 56.06 165 THR A C 1
ATOM 1310 O O . THR A 1 165 ? 26.179 -8.202 -35.519 1.00 56.06 165 THR A O 1
ATOM 1313 N N . ALA A 1 166 ? 26.005 -7.002 -33.633 1.00 57.16 166 ALA A N 1
ATOM 1314 C CA . ALA A 1 166 ? 25.137 -5.967 -34.204 1.00 57.16 166 ALA A CA 1
ATOM 1315 C C . ALA A 1 166 ? 25.859 -5.056 -35.227 1.00 57.16 166 ALA A C 1
ATOM 1317 O O . ALA A 1 166 ? 25.214 -4.473 -36.094 1.00 57.16 166 ALA A O 1
ATOM 1318 N N . ARG A 1 167 ? 27.199 -4.961 -35.174 1.00 50.91 167 ARG A N 1
ATOM 1319 C CA . ARG A 1 167 ? 28.040 -4.177 -36.106 1.00 50.91 167 ARG A CA 1
ATOM 1320 C C . ARG A 1 167 ? 28.613 -4.975 -37.290 1.00 50.91 167 ARG A C 1
ATOM 1322 O O . ARG A 1 167 ? 29.250 -4.380 -38.162 1.00 50.91 167 ARG A O 1
ATOM 1329 N N . LYS A 1 168 ? 28.377 -6.291 -37.369 1.00 44.66 168 LYS A N 1
ATOM 1330 C CA . LYS A 1 168 ? 28.916 -7.172 -38.427 1.00 44.66 168 LYS A CA 1
ATOM 1331 C C . LYS A 1 168 ? 28.609 -6.791 -39.893 1.00 44.66 168 LYS A C 1
ATOM 1333 O O . LYS A 1 168 ? 29.448 -7.136 -40.723 1.00 44.66 168 LYS A O 1
ATOM 1338 N N . PRO A 1 169 ? 27.532 -6.067 -40.272 1.00 55.06 169 PRO A N 1
ATOM 1339 C CA . PRO A 1 169 ? 27.295 -5.754 -41.689 1.00 55.06 169 PRO A CA 1
ATOM 1340 C C . PRO A 1 169 ? 28.376 -4.872 -42.339 1.00 55.06 169 PRO A C 1
ATOM 1342 O O . PRO A 1 169 ? 28.540 -4.897 -43.554 1.00 55.06 169 PRO A O 1
ATOM 1345 N N . TYR A 1 170 ? 29.135 -4.098 -41.554 1.00 49.69 170 TYR A N 1
ATOM 1346 C CA . TYR A 1 170 ? 30.079 -3.112 -42.098 1.00 49.69 170 TYR A CA 1
ATOM 1347 C C . TYR A 1 170 ? 31.484 -3.657 -42.384 1.00 49.69 170 TYR A C 1
ATOM 1349 O O . TYR A 1 170 ? 32.202 -3.102 -43.214 1.00 49.69 170 TYR A O 1
ATOM 1357 N N . THR A 1 171 ? 31.910 -4.728 -41.712 1.00 54.56 171 THR A N 1
ATOM 1358 C CA . THR A 1 171 ? 33.295 -5.223 -41.815 1.00 54.56 171 THR A CA 1
ATOM 1359 C C . THR A 1 171 ? 33.487 -6.224 -42.953 1.00 54.56 171 THR A C 1
ATOM 1361 O O . THR A 1 171 ? 34.537 -6.209 -43.593 1.00 54.56 171 THR A O 1
ATOM 1364 N N . GLU A 1 172 ? 32.479 -7.040 -43.271 1.00 59.69 172 GLU A N 1
ATOM 1365 C CA . GLU A 1 172 ? 32.570 -7.969 -44.408 1.00 59.69 172 GLU A CA 1
ATOM 1366 C C . GLU A 1 172 ? 32.490 -7.260 -45.767 1.00 59.69 172 GLU A C 1
ATOM 1368 O O . GLU A 1 172 ? 33.194 -7.653 -46.697 1.00 59.69 172 GLU A O 1
ATOM 1373 N N . LEU A 1 173 ? 31.746 -6.150 -45.867 1.00 57.22 173 LEU A N 1
ATOM 1374 C CA . LEU A 1 173 ? 31.671 -5.343 -47.092 1.00 57.22 173 LEU A CA 1
ATOM 1375 C C . LEU A 1 173 ? 33.031 -4.717 -47.457 1.00 57.22 173 LEU A C 1
ATOM 1377 O O . LEU A 1 173 ? 33.439 -4.737 -48.617 1.00 57.22 173 LEU A O 1
ATOM 1381 N N . ASN A 1 174 ? 33.774 -4.223 -46.460 1.00 56.81 174 ASN A N 1
ATOM 1382 C CA . ASN A 1 174 ? 35.112 -3.663 -46.677 1.00 56.81 174 ASN A CA 1
ATOM 1383 C C . ASN A 1 174 ? 36.145 -4.733 -47.052 1.00 56.81 174 ASN A C 1
ATOM 1385 O O . ASN A 1 174 ? 37.018 -4.472 -47.877 1.00 56.81 174 ASN A O 1
ATOM 1389 N N . LYS A 1 175 ? 36.037 -5.945 -46.496 1.00 62.00 175 LYS A N 1
ATOM 1390 C CA . LYS A 1 175 ? 36.935 -7.050 -46.851 1.00 62.00 175 LYS A CA 1
ATOM 1391 C C . LYS A 1 175 ? 36.700 -7.533 -48.288 1.00 62.00 175 LYS A C 1
ATOM 1393 O O . LYS A 1 175 ? 37.657 -7.712 -49.032 1.00 62.00 175 LYS A O 1
ATOM 1398 N N . TYR A 1 176 ? 35.438 -7.635 -48.710 1.00 63.97 176 TYR A N 1
ATOM 1399 C CA . TYR A 1 176 ? 35.076 -8.001 -50.082 1.00 63.97 176 TYR A CA 1
ATOM 1400 C C . TYR A 1 176 ? 35.587 -6.994 -51.129 1.00 63.97 176 TYR A C 1
ATOM 1402 O O . TYR A 1 176 ? 36.013 -7.393 -52.212 1.00 63.97 176 TYR A O 1
ATOM 1410 N N . LEU A 1 177 ? 35.583 -5.693 -50.817 1.00 61.19 177 LEU A N 1
ATOM 1411 C CA . LEU A 1 177 ? 36.095 -4.659 -51.724 1.00 61.19 177 LEU A CA 1
ATOM 1412 C C . LEU A 1 177 ? 37.623 -4.707 -51.867 1.00 61.19 177 LEU A C 1
ATOM 1414 O O . LEU A 1 177 ? 38.134 -4.573 -52.977 1.00 61.19 177 LEU A O 1
ATOM 1418 N N . VAL A 1 178 ? 38.350 -4.947 -50.774 1.00 62.09 178 VAL A N 1
ATOM 1419 C CA . VAL A 1 178 ? 39.821 -5.027 -50.789 1.00 62.09 178 VAL A CA 1
ATOM 1420 C C . VAL A 1 178 ? 40.308 -6.292 -51.501 1.00 62.09 178 VAL A C 1
ATOM 1422 O O . VAL A 1 178 ? 41.198 -6.209 -52.350 1.00 62.09 178 VAL A O 1
ATOM 1425 N N . ASP A 1 179 ? 39.691 -7.444 -51.225 1.00 66.00 179 ASP A N 1
ATOM 1426 C CA . ASP A 1 179 ? 40.125 -8.730 -51.784 1.00 66.00 179 ASP A CA 1
ATOM 1427 C C . ASP A 1 179 ? 39.866 -8.842 -53.299 1.00 66.00 179 ASP A C 1
ATOM 1429 O O . ASP A 1 179 ? 40.613 -9.530 -54.001 1.00 66.00 179 ASP A O 1
ATOM 1433 N N . ASN A 1 180 ? 38.857 -8.136 -53.827 1.00 58.44 180 ASN A N 1
ATOM 1434 C CA . ASN A 1 180 ? 38.500 -8.196 -55.248 1.00 58.44 180 ASN A CA 1
ATOM 1435 C C . ASN A 1 180 ? 39.126 -7.088 -56.110 1.00 58.44 180 ASN A C 1
ATOM 1437 O O . ASN A 1 180 ? 39.394 -7.332 -57.285 1.00 58.44 180 ASN A O 1
ATOM 1441 N N . TYR A 1 181 ? 39.409 -5.897 -55.567 1.00 54.69 181 TYR A N 1
ATOM 1442 C CA . TYR A 1 181 ? 40.007 -4.806 -56.356 1.00 54.69 181 TYR A CA 1
ATOM 1443 C C . TYR A 1 181 ? 41.540 -4.730 -56.272 1.00 54.69 181 TYR A C 1
ATOM 1445 O O . TYR A 1 181 ? 42.168 -4.153 -57.158 1.00 54.69 181 TYR A O 1
ATOM 1453 N N . GLY A 1 182 ? 42.172 -5.348 -55.268 1.00 51.25 182 GLY A N 1
ATOM 1454 C CA . GLY A 1 182 ? 43.628 -5.280 -55.078 1.00 51.25 182 GLY A CA 1
ATOM 1455 C C . GLY A 1 182 ? 44.475 -6.136 -56.033 1.00 51.25 182 GLY A C 1
ATOM 1456 O O . GLY A 1 182 ? 45.689 -5.954 -56.087 1.00 51.25 182 GLY A O 1
ATOM 1457 N N . LYS A 1 183 ? 43.878 -7.067 -56.793 1.00 50.16 183 LYS A N 1
ATOM 1458 C CA . LYS A 1 183 ? 44.620 -8.040 -57.627 1.00 50.16 183 LYS A CA 1
ATOM 1459 C C . LYS A 1 183 ? 44.762 -7.677 -59.110 1.00 50.16 183 LYS A C 1
ATOM 1461 O O . LYS A 1 183 ? 45.427 -8.408 -59.832 1.00 50.16 183 LYS A O 1
ATOM 1466 N N . ILE A 1 184 ? 44.188 -6.567 -59.576 1.00 50.09 184 ILE A N 1
ATOM 1467 C CA . ILE A 1 184 ? 44.145 -6.237 -61.018 1.00 50.09 184 ILE A CA 1
ATOM 1468 C C . ILE A 1 184 ? 45.375 -5.430 -61.498 1.00 50.09 184 ILE A C 1
ATOM 1470 O O . ILE A 1 184 ? 45.529 -5.191 -62.688 1.00 50.09 184 ILE A O 1
ATOM 1474 N N . VAL A 1 185 ? 46.303 -5.035 -60.618 1.00 44.53 185 VAL A N 1
ATOM 1475 C CA . VAL A 1 185 ? 47.305 -4.006 -60.977 1.00 44.53 185 VAL A CA 1
ATOM 1476 C C . VAL A 1 185 ? 48.684 -4.542 -61.406 1.00 44.53 185 VAL A C 1
ATOM 1478 O O . VAL A 1 185 ? 49.477 -3.760 -61.908 1.00 44.53 185 VAL A O 1
ATOM 1481 N N . ASN A 1 186 ? 48.998 -5.842 -61.311 1.00 44.28 186 ASN A N 1
ATOM 1482 C CA . ASN A 1 186 ? 50.375 -6.318 -61.558 1.00 44.28 186 ASN A CA 1
ATOM 1483 C C . ASN A 1 186 ? 50.487 -7.593 -62.415 1.00 44.28 186 ASN A C 1
ATOM 1485 O O . ASN A 1 186 ? 51.033 -8.588 -61.946 1.00 44.28 186 ASN A O 1
ATOM 1489 N N . ASP A 1 187 ? 50.043 -7.565 -63.673 1.00 41.06 187 ASP A N 1
ATOM 1490 C CA . ASP A 1 187 ? 50.557 -8.526 -64.664 1.00 41.06 187 ASP A CA 1
ATOM 1491 C C . ASP A 1 187 ? 50.622 -7.904 -66.072 1.00 41.06 187 ASP A C 1
ATOM 1493 O O . ASP A 1 187 ? 49.583 -7.696 -66.706 1.00 41.06 187 ASP A O 1
ATOM 1497 N N . PRO A 1 188 ? 51.812 -7.517 -66.567 1.00 49.62 188 PRO A N 1
ATOM 1498 C CA . PRO A 1 188 ? 51.951 -6.862 -67.852 1.00 49.62 188 PRO A CA 1
ATOM 1499 C C . PRO A 1 188 ? 52.417 -7.854 -68.922 1.00 49.62 188 PRO A C 1
ATOM 1501 O O . PRO A 1 188 ? 53.498 -7.654 -69.441 1.00 49.62 188 PRO A O 1
ATOM 1504 N N . PHE A 1 189 ? 51.664 -8.901 -69.279 1.00 46.41 189 PHE A N 1
ATOM 1505 C CA . PHE A 1 189 ? 51.805 -9.570 -70.588 1.00 46.41 189 PHE A CA 1
ATOM 1506 C C . PHE A 1 189 ? 50.637 -10.537 -70.868 1.00 46.41 189 PHE A C 1
ATOM 1508 O O . PHE A 1 189 ? 50.254 -11.315 -70.006 1.00 46.41 189 PHE A O 1
ATOM 1515 N N . LEU A 1 190 ? 50.163 -10.528 -72.125 1.00 44.41 190 LEU A N 1
ATOM 1516 C CA . LEU A 1 190 ? 49.192 -11.439 -72.773 1.00 44.41 190 LEU A CA 1
ATOM 1517 C C . LEU A 1 190 ? 47.696 -11.075 -72.679 1.00 44.41 190 LEU A C 1
ATOM 1519 O O . LEU A 1 190 ? 46.906 -11.751 -72.032 1.00 44.41 190 LEU A O 1
ATOM 1523 N N . LEU A 1 191 ? 47.283 -10.091 -73.484 1.00 42.38 191 LEU A N 1
ATOM 1524 C CA . LEU A 1 191 ? 45.960 -10.102 -74.120 1.00 42.38 191 LEU A CA 1
ATOM 1525 C C . LEU A 1 191 ? 46.179 -10.261 -75.624 1.00 42.38 191 LEU A C 1
ATOM 1527 O O . LEU A 1 191 ? 46.638 -9.345 -76.308 1.00 42.38 191 LEU A O 1
ATOM 1531 N N . THR A 1 192 ? 45.910 -11.459 -76.136 1.00 48.84 192 THR A N 1
ATOM 1532 C CA . THR A 1 192 ? 45.853 -11.688 -77.585 1.00 48.84 192 THR A CA 1
ATOM 1533 C C . THR A 1 192 ? 44.493 -11.218 -78.101 1.00 48.84 192 THR A C 1
ATOM 1535 O O . THR A 1 192 ? 43.518 -11.194 -77.360 1.00 48.84 192 THR A O 1
ATOM 1538 N N . PHE A 1 193 ? 44.398 -10.843 -79.379 1.00 46.88 193 PHE A N 1
ATOM 1539 C CA . PHE A 1 193 ? 43.224 -10.220 -80.025 1.00 46.88 193 PHE A CA 1
ATOM 1540 C C . PHE A 1 193 ? 41.863 -10.958 -79.889 1.00 46.88 193 PHE A C 1
ATOM 1542 O O . PHE A 1 193 ? 40.845 -10.435 -80.333 1.00 46.88 193 PHE A O 1
ATOM 1549 N N . LYS A 1 194 ? 41.809 -12.159 -79.292 1.00 49.59 194 LYS A N 1
ATOM 1550 C CA . LYS A 1 194 ? 40.559 -12.849 -78.915 1.00 49.59 194 LYS A CA 1
ATOM 1551 C C . LYS A 1 194 ? 39.977 -12.375 -77.576 1.00 49.59 194 LYS A C 1
ATOM 1553 O O . LYS A 1 194 ? 38.793 -12.584 -77.330 1.00 49.59 194 LYS A O 1
ATOM 1558 N N . ASP A 1 195 ? 40.777 -11.725 -76.740 1.00 54.69 195 ASP A N 1
ATOM 1559 C CA . ASP A 1 195 ? 40.384 -11.329 -75.389 1.00 54.69 195 ASP A CA 1
ATOM 1560 C C . ASP A 1 195 ? 39.746 -9.934 -75.321 1.00 54.69 195 ASP A C 1
ATOM 1562 O O . ASP A 1 195 ? 39.014 -9.644 -74.377 1.00 54.69 195 ASP A O 1
ATOM 1566 N N . THR A 1 196 ? 39.950 -9.082 -76.330 1.00 55.66 196 THR A N 1
ATOM 1567 C CA . THR A 1 196 ? 39.361 -7.731 -76.388 1.00 55.66 196 THR A CA 1
ATOM 1568 C C . THR A 1 196 ? 37.841 -7.767 -76.518 1.00 55.66 196 THR A C 1
ATOM 1570 O O . THR A 1 196 ? 37.164 -7.042 -75.799 1.00 55.66 196 THR A O 1
ATOM 1573 N N . ARG A 1 197 ? 37.285 -8.675 -77.333 1.00 63.12 197 ARG A N 1
ATOM 1574 C CA . ARG A 1 197 ? 35.826 -8.846 -77.465 1.00 63.12 197 ARG A CA 1
ATOM 1575 C C . ARG A 1 197 ? 35.181 -9.327 -76.161 1.00 63.12 197 ARG A C 1
ATOM 1577 O O . ARG A 1 197 ? 34.141 -8.824 -75.753 1.00 63.12 197 ARG A O 1
ATOM 1584 N N . THR A 1 198 ? 35.839 -10.252 -75.464 1.00 72.81 198 THR A N 1
ATOM 1585 C CA . THR A 1 198 ? 35.394 -10.750 -74.152 1.00 72.81 198 THR A CA 1
ATOM 1586 C C . THR A 1 198 ? 35.489 -9.667 -73.071 1.00 72.81 198 THR A C 1
ATOM 1588 O O . THR A 1 198 ? 34.706 -9.658 -72.121 1.00 72.81 198 THR A O 1
ATOM 1591 N N . LEU A 1 199 ? 36.450 -8.745 -73.193 1.00 74.25 199 LEU A N 1
ATOM 1592 C CA . LEU A 1 199 ? 36.593 -7.597 -72.301 1.00 74.25 199 LEU A CA 1
ATOM 1593 C C . LEU A 1 199 ? 35.512 -6.541 -72.570 1.00 74.25 199 LEU A C 1
ATOM 1595 O O . LEU A 1 199 ? 34.909 -6.055 -71.620 1.00 74.25 199 LEU A O 1
ATOM 1599 N N . GLU A 1 200 ? 35.223 -6.235 -73.836 1.00 79.62 200 GLU A N 1
ATOM 1600 C CA . GLU A 1 200 ? 34.143 -5.327 -74.243 1.00 79.62 200 GLU A CA 1
ATOM 1601 C C . GLU A 1 200 ? 32.778 -5.827 -73.750 1.00 79.62 200 GLU A C 1
ATOM 1603 O O . GLU A 1 200 ? 32.047 -5.072 -73.115 1.00 79.62 200 GLU A O 1
ATOM 1608 N N . GLU A 1 201 ? 32.471 -7.117 -73.921 1.00 83.06 201 GLU A N 1
ATOM 1609 C CA . GLU A 1 201 ? 31.234 -7.725 -73.409 1.00 83.06 201 GLU A CA 1
ATOM 1610 C C . GLU A 1 201 ? 31.126 -7.623 -71.877 1.00 83.06 201 GLU A C 1
ATOM 1612 O O . GLU A 1 201 ? 30.057 -7.317 -71.340 1.00 83.06 201 GLU A O 1
ATOM 1617 N N . LYS A 1 202 ? 32.239 -7.816 -71.153 1.00 84.88 202 LYS A N 1
ATOM 1618 C CA . LYS A 1 202 ? 32.288 -7.635 -69.693 1.00 84.88 202 LYS A CA 1
ATOM 1619 C C . LYS A 1 202 ? 32.120 -6.173 -69.284 1.00 84.88 202 LYS A C 1
ATOM 1621 O O . LYS A 1 202 ? 31.426 -5.912 -68.306 1.00 84.88 202 LYS A O 1
ATOM 1626 N N . ILE A 1 203 ? 32.721 -5.230 -70.010 1.00 85.00 203 ILE A N 1
ATOM 1627 C CA . ILE A 1 203 ? 32.567 -3.792 -69.756 1.00 85.00 203 ILE A CA 1
ATOM 1628 C C . ILE A 1 203 ? 31.106 -3.389 -69.956 1.00 85.00 203 ILE A C 1
ATOM 1630 O O . ILE A 1 203 ? 30.518 -2.809 -69.048 1.00 85.00 203 ILE A O 1
ATOM 1634 N N . THR A 1 204 ? 30.477 -3.787 -71.065 1.00 88.56 204 THR A N 1
ATOM 1635 C CA . THR A 1 204 ? 29.054 -3.517 -71.314 1.00 88.56 204 THR A CA 1
ATOM 1636 C C . THR A 1 204 ? 28.154 -4.146 -70.245 1.00 88.56 204 THR A C 1
ATOM 1638 O O . THR A 1 204 ? 27.206 -3.511 -69.780 1.00 88.56 204 THR A O 1
ATOM 1641 N N . ALA A 1 205 ? 28.449 -5.371 -69.794 1.00 87.88 205 ALA A N 1
ATOM 1642 C CA . ALA A 1 205 ? 27.704 -6.011 -68.708 1.00 87.88 205 ALA A CA 1
ATOM 1643 C C . ALA A 1 205 ? 27.859 -5.267 -67.367 1.00 87.88 205 ALA A C 1
ATOM 1645 O O . ALA A 1 205 ? 26.881 -5.116 -66.632 1.00 87.88 205 ALA A O 1
ATOM 1646 N N . LEU A 1 206 ? 29.059 -4.765 -67.058 1.00 89.62 206 LEU A N 1
ATOM 1647 C CA . LEU A 1 206 ? 29.320 -3.962 -65.861 1.00 89.62 206 LEU A CA 1
ATOM 1648 C C . LEU A 1 206 ? 28.642 -2.590 -65.927 1.00 89.62 206 LEU A C 1
ATOM 1650 O O . LEU A 1 206 ? 28.093 -2.134 -64.925 1.00 89.62 206 LEU A O 1
ATOM 1654 N N . GLU A 1 207 ? 28.638 -1.940 -67.089 1.00 90.31 207 GLU A N 1
ATOM 1655 C CA . GLU A 1 207 ? 27.933 -0.673 -67.304 1.00 90.31 207 GLU A CA 1
ATOM 1656 C C . GLU A 1 207 ? 26.423 -0.835 -67.129 1.00 90.31 207 GLU A C 1
ATOM 1658 O O . GLU A 1 207 ? 25.792 -0.022 -66.450 1.00 90.31 207 GLU A O 1
ATOM 1663 N N . LYS A 1 208 ? 25.856 -1.929 -67.652 1.00 92.25 208 LYS A N 1
ATOM 1664 C CA . LYS A 1 208 ? 24.455 -2.285 -67.419 1.00 92.25 208 LYS A CA 1
ATOM 1665 C C . LYS A 1 208 ? 24.180 -2.547 -65.936 1.00 92.25 208 LYS A C 1
ATOM 1667 O O . LYS A 1 208 ? 23.272 -1.942 -65.378 1.00 92.25 208 LYS A O 1
ATOM 1672 N N . GLY A 1 209 ? 25.006 -3.361 -65.272 1.00 91.62 209 GLY A N 1
ATOM 1673 C CA . GLY A 1 209 ? 24.870 -3.629 -63.836 1.00 91.62 209 GLY A CA 1
ATOM 1674 C C . GLY A 1 209 ? 24.962 -2.359 -62.982 1.00 91.62 209 GLY A C 1
ATOM 1675 O O . GLY A 1 209 ? 24.219 -2.200 -62.018 1.00 91.62 209 GLY A O 1
ATOM 1676 N N . LYS A 1 210 ? 25.814 -1.401 -63.365 1.00 92.69 210 LYS A N 1
ATOM 1677 C CA . LYS A 1 210 ? 25.903 -0.085 -62.718 1.00 92.69 210 LYS A CA 1
ATOM 1678 C C . LYS A 1 210 ? 24.618 0.733 -62.889 1.00 92.69 210 LYS A C 1
ATOM 1680 O O . LYS A 1 210 ? 24.209 1.402 -61.941 1.00 92.69 210 LYS A O 1
ATOM 1685 N N . ALA A 1 211 ? 23.995 0.697 -64.067 1.00 91.44 211 ALA A N 1
ATOM 1686 C CA . ALA A 1 211 ? 22.727 1.380 -64.326 1.00 91.44 211 ALA A CA 1
ATOM 1687 C C . ALA A 1 211 ? 21.555 0.739 -63.556 1.00 91.44 211 ALA A C 1
ATOM 1689 O O . ALA A 1 211 ? 20.741 1.456 -62.965 1.00 91.44 211 ALA A O 1
ATOM 1690 N N . ASP A 1 212 ? 21.516 -0.593 -63.484 1.00 92.00 212 ASP A N 1
ATOM 1691 C CA . ASP A 1 212 ? 20.508 -1.338 -62.723 1.00 92.00 212 ASP A CA 1
ATOM 1692 C C . ASP A 1 212 ? 20.629 -1.034 -61.216 1.00 92.00 212 ASP A C 1
ATOM 1694 O O . ASP A 1 212 ? 19.645 -0.667 -60.572 1.00 92.00 212 ASP A O 1
ATOM 1698 N N . LEU A 1 213 ? 21.853 -1.051 -60.668 1.00 93.31 213 LEU A N 1
ATOM 1699 C CA . LEU A 1 213 ? 22.119 -0.694 -59.267 1.00 93.31 213 LEU A CA 1
ATOM 1700 C C . LEU A 1 213 ? 21.778 0.767 -58.943 1.00 93.31 213 LEU A C 1
ATOM 1702 O O . LEU A 1 213 ? 21.307 1.064 -57.844 1.00 93.31 213 LEU A O 1
ATOM 1706 N N . ALA A 1 214 ? 22.011 1.698 -59.873 1.00 92.31 214 ALA A N 1
ATOM 1707 C CA . ALA A 1 214 ? 21.605 3.091 -59.695 1.00 92.31 214 ALA A CA 1
ATOM 1708 C C . ALA A 1 214 ? 20.075 3.215 -59.592 1.00 92.31 214 ALA A C 1
ATOM 1710 O O . ALA A 1 214 ? 19.576 3.906 -58.704 1.00 92.31 214 ALA A O 1
ATOM 1711 N N . THR A 1 215 ? 19.346 2.485 -60.440 1.00 94.56 215 THR A N 1
ATOM 1712 C CA . THR A 1 215 ? 17.877 2.434 -60.426 1.00 94.56 215 THR A CA 1
ATOM 1713 C C . THR A 1 215 ? 17.339 1.834 -59.123 1.00 94.56 215 THR A C 1
ATOM 1715 O O . THR A 1 215 ? 16.427 2.394 -58.508 1.00 94.56 215 THR A O 1
ATOM 1718 N N . GLU A 1 216 ? 17.925 0.728 -58.656 1.00 94.69 216 GLU A N 1
ATOM 1719 C CA . GLU A 1 216 ? 17.553 0.092 -57.388 1.00 94.69 216 GLU A CA 1
ATOM 1720 C C . GLU A 1 216 ? 17.804 1.028 -56.200 1.00 94.69 216 GLU A C 1
ATOM 1722 O O . GLU A 1 216 ? 16.927 1.224 -55.357 1.00 94.69 216 GLU A O 1
ATOM 1727 N N . ARG A 1 217 ? 18.967 1.691 -56.166 1.00 94.19 217 ARG A N 1
ATOM 1728 C CA . ARG A 1 217 ? 19.306 2.676 -55.131 1.00 94.19 217 ARG A CA 1
ATOM 1729 C C . ARG A 1 217 ? 18.300 3.826 -55.085 1.00 94.19 217 ARG A C 1
ATOM 1731 O O . ARG A 1 217 ? 17.877 4.224 -53.999 1.00 94.19 217 ARG A O 1
ATOM 1738 N N . ASP A 1 218 ? 17.924 4.372 -56.236 1.00 94.50 218 ASP A N 1
ATOM 1739 C CA . ASP A 1 218 ? 16.998 5.506 -56.306 1.00 94.50 218 ASP A CA 1
ATOM 1740 C C . ASP A 1 218 ? 15.559 5.085 -55.928 1.00 94.50 218 ASP A C 1
ATOM 1742 O O . ASP A 1 218 ? 14.834 5.845 -55.274 1.00 94.50 218 ASP A O 1
ATOM 1746 N N . THR A 1 219 ? 15.181 3.834 -56.218 1.00 95.56 219 THR A N 1
ATOM 1747 C CA . THR A 1 219 ? 13.925 3.223 -55.747 1.00 95.56 219 THR A CA 1
ATOM 1748 C C . THR A 1 219 ? 13.926 3.068 -54.224 1.00 95.56 219 THR A C 1
ATOM 1750 O O . THR A 1 219 ? 13.019 3.560 -53.553 1.00 95.56 219 THR A O 1
ATOM 1753 N N . LEU A 1 220 ? 14.984 2.486 -53.650 1.00 94.12 220 LEU A N 1
ATOM 1754 C CA . LEU A 1 220 ? 15.130 2.323 -52.199 1.00 94.12 220 LEU A CA 1
ATOM 1755 C C . LEU A 1 220 ? 15.131 3.665 -51.459 1.00 94.12 220 LEU A C 1
ATOM 1757 O O . LEU A 1 220 ? 14.532 3.786 -50.391 1.00 94.12 220 LEU A O 1
ATOM 1761 N N . LYS A 1 221 ? 15.769 4.693 -52.029 1.00 94.69 221 LYS A N 1
ATOM 1762 C CA . LYS A 1 221 ? 15.748 6.053 -51.477 1.00 94.69 221 LYS A CA 1
ATOM 1763 C C . LYS A 1 221 ? 14.323 6.606 -51.412 1.00 94.69 221 LYS A C 1
ATOM 1765 O O . LYS A 1 221 ? 13.943 7.201 -50.405 1.00 94.69 221 LYS A O 1
ATOM 1770 N N . THR A 1 222 ? 13.540 6.382 -52.464 1.00 94.62 222 THR A N 1
ATOM 1771 C CA . THR A 1 222 ? 12.132 6.793 -52.533 1.00 94.62 222 THR A CA 1
ATOM 1772 C C . THR A 1 222 ? 11.280 6.055 -51.503 1.00 94.62 222 THR A C 1
ATOM 1774 O O . THR A 1 222 ? 10.491 6.675 -50.789 1.00 94.62 222 THR A O 1
ATOM 1777 N N . ASP A 1 223 ? 11.457 4.741 -51.378 1.00 94.06 223 ASP A N 1
ATOM 1778 C CA . ASP A 1 223 ? 10.704 3.926 -50.424 1.00 94.06 223 ASP A CA 1
ATOM 1779 C C . ASP A 1 223 ? 11.052 4.251 -48.971 1.00 94.06 223 ASP A C 1
ATOM 1781 O O . ASP A 1 223 ? 10.162 4.291 -48.119 1.00 94.06 223 ASP A O 1
ATOM 1785 N N . ASN A 1 224 ? 12.320 4.546 -48.680 1.00 92.88 224 ASN A N 1
ATOM 1786 C CA . ASN A 1 224 ? 12.728 5.009 -47.357 1.00 92.88 224 ASN A CA 1
ATOM 1787 C C . ASN A 1 224 ? 12.110 6.370 -47.028 1.00 92.88 224 ASN A C 1
ATOM 1789 O O . ASN A 1 224 ? 11.530 6.508 -45.958 1.00 92.88 224 ASN A O 1
ATOM 1793 N N . ALA A 1 225 ? 12.096 7.324 -47.965 1.00 94.94 225 ALA A N 1
ATOM 1794 C CA . ALA A 1 225 ? 11.429 8.610 -47.747 1.00 94.94 225 ALA A CA 1
ATOM 1795 C C . ALA A 1 225 ? 9.920 8.454 -47.448 1.00 94.94 225 ALA A C 1
ATOM 1797 O O . ALA A 1 225 ? 9.376 9.142 -46.580 1.00 94.94 225 ALA A O 1
ATOM 1798 N N . LYS A 1 226 ? 9.234 7.512 -48.116 1.00 96.00 226 LYS A N 1
ATOM 1799 C CA . LYS A 1 226 ? 7.830 7.178 -47.811 1.00 96.00 226 LYS A CA 1
ATOM 1800 C C . LYS A 1 226 ? 7.670 6.578 -46.412 1.00 96.00 226 LYS A C 1
ATOM 1802 O O . LYS A 1 226 ? 6.737 6.945 -45.701 1.00 96.00 226 LYS A O 1
ATOM 1807 N N . LYS A 1 227 ? 8.564 5.668 -46.007 1.00 95.69 227 LYS A N 1
ATOM 1808 C CA . LYS A 1 227 ? 8.554 5.076 -44.658 1.00 95.69 227 LYS A CA 1
ATOM 1809 C C . LYS A 1 227 ? 8.809 6.125 -43.580 1.00 95.69 227 LYS A C 1
ATOM 1811 O O . LYS A 1 227 ? 8.096 6.120 -42.584 1.00 95.69 227 LYS A O 1
ATOM 1816 N N . ASP A 1 228 ? 9.754 7.034 -43.802 1.00 93.25 228 ASP A N 1
ATOM 1817 C CA . ASP A 1 228 ? 10.060 8.128 -42.877 1.00 93.25 228 ASP A CA 1
ATOM 1818 C C . ASP A 1 228 ? 8.854 9.061 -42.708 1.00 93.25 228 ASP A C 1
ATOM 1820 O O . ASP A 1 228 ? 8.496 9.422 -41.589 1.00 93.25 228 ASP A O 1
ATOM 1824 N N . THR A 1 229 ? 8.156 9.370 -43.807 1.00 95.25 229 THR A N 1
ATOM 1825 C CA . THR A 1 229 ? 6.905 10.148 -43.766 1.00 95.25 229 THR A CA 1
ATOM 1826 C C . THR A 1 229 ? 5.823 9.425 -42.955 1.00 95.25 229 THR A C 1
ATOM 1828 O O . THR A 1 229 ? 5.219 10.014 -42.062 1.00 95.25 229 THR A O 1
ATOM 1831 N N . ALA A 1 230 ? 5.623 8.125 -43.197 1.00 94.56 230 ALA A N 1
ATOM 1832 C CA . ALA A 1 230 ? 4.641 7.325 -42.463 1.00 94.56 230 ALA A CA 1
ATOM 1833 C C . ALA A 1 230 ? 4.990 7.163 -40.969 1.00 94.56 230 ALA A C 1
ATOM 1835 O O . ALA A 1 230 ? 4.096 7.071 -40.127 1.00 94.56 230 ALA A O 1
ATOM 1836 N N . LEU A 1 231 ? 6.280 7.115 -40.620 1.00 93.25 231 LEU A N 1
ATOM 1837 C CA . LEU A 1 231 ? 6.736 7.111 -39.228 1.00 93.25 231 LEU A CA 1
ATOM 1838 C C . LEU A 1 231 ? 6.438 8.449 -38.550 1.00 93.25 231 LEU A C 1
ATOM 1840 O O . LEU A 1 231 ? 5.853 8.450 -37.471 1.00 93.25 231 LEU A O 1
ATOM 1844 N N . ALA A 1 232 ? 6.728 9.571 -39.213 1.00 93.62 232 ALA A N 1
ATOM 1845 C CA . ALA A 1 232 ? 6.424 10.899 -38.684 1.00 93.62 232 ALA A CA 1
ATOM 1846 C C . ALA A 1 232 ? 4.915 11.099 -38.427 1.00 93.62 232 ALA A C 1
ATOM 1848 O O . ALA A 1 232 ? 4.518 11.664 -37.406 1.00 93.62 232 ALA A O 1
ATOM 1849 N N . GLU A 1 233 ? 4.049 10.590 -39.308 1.00 96.44 233 GLU A N 1
ATOM 1850 C CA . GLU A 1 233 ? 2.592 10.605 -39.105 1.00 96.44 233 GLU A CA 1
ATOM 1851 C C . GLU A 1 233 ? 2.157 9.776 -37.885 1.00 96.44 233 GLU A C 1
ATOM 1853 O O . GLU A 1 233 ? 1.291 10.198 -37.104 1.00 96.44 233 GLU A O 1
ATOM 1858 N N . LYS A 1 234 ? 2.775 8.606 -37.678 1.00 95.62 234 LYS A N 1
ATOM 1859 C CA . LYS A 1 234 ? 2.522 7.771 -36.496 1.00 95.62 234 LYS A CA 1
ATOM 1860 C C . LYS A 1 234 ? 3.000 8.442 -35.213 1.00 95.62 234 LYS A C 1
ATOM 1862 O O . LYS A 1 234 ? 2.253 8.434 -34.238 1.00 95.62 234 LYS A O 1
ATOM 1867 N N . ASP A 1 235 ? 4.173 9.066 -35.219 1.00 93.50 235 ASP A N 1
ATOM 1868 C CA . ASP A 1 235 ? 4.706 9.785 -34.057 1.00 93.50 235 ASP A CA 1
ATOM 1869 C C . ASP A 1 235 ? 3.804 10.962 -33.662 1.00 93.50 235 ASP A C 1
ATOM 1871 O O . ASP A 1 235 ? 3.487 11.141 -32.482 1.00 93.50 235 ASP A O 1
ATOM 1875 N N . ASN A 1 236 ? 3.282 11.704 -34.644 1.00 93.94 236 ASN A N 1
ATOM 1876 C CA . ASN A 1 236 ? 2.287 12.752 -34.406 1.00 93.94 236 ASN A CA 1
ATOM 1877 C C . ASN A 1 236 ? 0.989 12.190 -33.803 1.00 93.94 236 ASN A C 1
ATOM 1879 O O . ASN A 1 236 ? 0.422 12.774 -32.876 1.00 93.94 236 ASN A O 1
ATOM 1883 N N . THR A 1 237 ? 0.532 11.032 -34.285 1.00 95.69 237 THR A N 1
ATOM 1884 C CA . THR A 1 237 ? -0.654 10.352 -33.742 1.00 95.69 237 THR A CA 1
ATOM 1885 C C . THR A 1 237 ? -0.434 9.911 -32.293 1.00 95.69 237 THR A C 1
ATOM 1887 O O . THR A 1 237 ? -1.289 10.154 -31.441 1.00 95.69 237 THR A O 1
ATOM 1890 N N . ILE A 1 238 ? 0.724 9.320 -31.987 1.00 92.62 238 ILE A N 1
ATOM 1891 C CA . ILE A 1 238 ? 1.107 8.908 -30.629 1.00 92.62 238 ILE A CA 1
ATOM 1892 C C . ILE A 1 238 ? 1.174 10.125 -29.701 1.00 92.62 238 ILE A C 1
ATOM 1894 O O . ILE A 1 238 ? 0.633 10.085 -28.597 1.00 92.62 238 ILE A O 1
ATOM 1898 N N . SER A 1 239 ? 1.781 11.224 -30.154 1.00 94.19 239 SER A N 1
ATOM 1899 C CA . SER A 1 239 ? 1.849 12.478 -29.399 1.00 94.19 239 SER A CA 1
ATOM 1900 C C . SER A 1 239 ? 0.452 13.008 -29.050 1.00 94.19 239 SER A C 1
ATOM 1902 O O . SER A 1 239 ? 0.171 13.305 -27.886 1.00 94.19 239 SER A O 1
ATOM 1904 N N . ASN A 1 240 ? -0.467 13.032 -30.021 1.00 95.19 240 ASN A N 1
ATOM 1905 C CA . ASN A 1 240 ? -1.852 13.456 -29.802 1.00 95.19 240 ASN A CA 1
ATOM 1906 C C . ASN A 1 240 ? -2.603 12.541 -28.824 1.00 95.19 240 ASN A C 1
ATOM 1908 O O . ASN A 1 240 ? -3.315 13.035 -27.948 1.00 95.19 240 ASN A O 1
ATOM 1912 N N . LEU A 1 241 ? -2.438 11.220 -28.939 1.00 95.44 241 LEU A N 1
ATOM 1913 C CA . LEU A 1 241 ? -3.045 10.264 -28.009 1.00 95.44 241 LEU A CA 1
ATOM 1914 C C . LEU A 1 241 ? -2.504 10.445 -26.588 1.00 95.44 241 LEU A C 1
ATOM 1916 O O . LEU A 1 241 ? -3.286 10.487 -25.642 1.00 95.44 241 LEU A O 1
ATOM 1920 N N . ASN A 1 242 ? -1.195 10.644 -26.429 1.00 91.50 242 ASN A N 1
ATOM 1921 C CA . ASN A 1 242 ? -0.586 10.905 -25.124 1.00 91.50 242 ASN A CA 1
ATOM 1922 C C . ASN A 1 242 ? -1.122 12.195 -24.486 1.00 91.50 242 ASN A C 1
ATOM 1924 O O . ASN A 1 242 ? -1.388 12.219 -23.286 1.00 91.50 242 ASN A O 1
ATOM 1928 N N . GLN A 1 243 ? -1.353 13.250 -25.274 1.00 93.75 243 GLN A N 1
ATOM 1929 C CA . GLN A 1 243 ? -1.992 14.472 -24.775 1.00 93.75 243 GLN A CA 1
ATOM 1930 C C . GLN A 1 243 ? -3.446 14.239 -24.337 1.00 93.75 243 GLN A C 1
ATOM 1932 O O . GLN A 1 243 ? -3.879 14.806 -23.333 1.00 93.75 243 GLN A O 1
ATOM 1937 N N . GLN A 1 244 ? -4.209 13.416 -25.063 1.00 93.75 244 GLN A N 1
ATOM 1938 C CA . GLN A 1 244 ? -5.579 13.062 -24.671 1.00 93.75 244 GLN A CA 1
ATOM 1939 C C . GLN A 1 244 ? -5.604 12.226 -23.388 1.00 93.75 244 GLN A C 1
ATOM 1941 O O . GLN A 1 244 ? -6.406 12.513 -22.501 1.00 93.75 244 GLN A O 1
ATOM 1946 N N . ILE A 1 245 ? -4.694 11.256 -23.256 1.00 91.12 245 ILE A N 1
ATOM 1947 C CA . ILE A 1 245 ? -4.531 10.451 -22.038 1.00 91.12 245 ILE A CA 1
ATOM 1948 C C . ILE A 1 245 ? -4.195 11.356 -20.853 1.00 91.12 245 ILE A C 1
ATOM 1950 O O . ILE A 1 245 ? -4.857 11.267 -19.827 1.00 91.12 245 ILE A O 1
ATOM 1954 N N . ALA A 1 246 ? -3.242 12.281 -21.007 1.00 90.69 246 ALA A N 1
ATOM 1955 C CA . ALA A 1 246 ? -2.882 13.216 -19.943 1.00 90.69 246 ALA A CA 1
ATOM 1956 C C . ALA A 1 246 ? -4.087 14.049 -19.468 1.00 90.69 246 ALA A C 1
ATOM 1958 O O . ALA A 1 246 ? -4.309 14.172 -18.265 1.00 90.69 246 ALA A O 1
ATOM 1959 N N . LYS A 1 247 ? -4.910 14.559 -20.397 1.00 91.81 247 LYS A N 1
ATOM 1960 C CA . LYS A 1 247 ? -6.142 15.298 -20.063 1.00 91.81 247 LYS A CA 1
ATOM 1961 C C . LYS A 1 247 ? -7.173 14.424 -19.341 1.00 91.81 247 LYS A C 1
ATOM 1963 O O . LYS A 1 247 ? -7.797 14.885 -18.388 1.00 91.81 247 LYS A O 1
ATOM 1968 N N . ALA A 1 248 ? -7.357 13.177 -19.775 1.00 89.62 248 ALA A N 1
ATOM 1969 C CA . ALA A 1 248 ? -8.272 12.246 -19.118 1.00 89.62 248 ALA A CA 1
ATOM 1970 C C . ALA A 1 248 ? -7.816 11.932 -17.682 1.00 89.62 248 ALA A C 1
ATOM 1972 O O . ALA A 1 248 ? -8.617 12.034 -16.755 1.00 89.62 248 ALA A O 1
ATOM 1973 N N . THR A 1 249 ? -6.520 11.670 -17.485 1.00 90.50 249 THR A N 1
ATOM 1974 C CA . THR A 1 249 ? -5.936 11.414 -16.161 1.00 90.50 249 THR A CA 1
ATOM 1975 C C . THR A 1 249 ? -6.148 12.591 -15.211 1.00 90.50 249 THR A C 1
ATOM 1977 O O . THR A 1 249 ? -6.589 12.383 -14.085 1.00 90.50 249 THR A O 1
ATOM 1980 N N . THR A 1 250 ? -5.931 13.832 -15.664 1.00 90.94 250 THR A N 1
ATOM 1981 C CA . THR A 1 250 ? -6.149 15.016 -14.811 1.00 90.94 250 THR A CA 1
ATOM 1982 C C . THR A 1 250 ? -7.603 15.161 -14.356 1.00 90.94 250 THR A C 1
ATOM 1984 O O . THR A 1 250 ? -7.858 15.523 -13.210 1.00 90.94 250 THR A O 1
ATOM 1987 N N . VAL A 1 251 ? -8.571 14.827 -15.218 1.00 93.12 251 VAL A N 1
ATOM 1988 C CA . VAL A 1 251 ? -10.001 14.883 -14.867 1.00 93.12 251 VAL A CA 1
ATOM 1989 C C . VAL A 1 251 ? -10.348 13.836 -13.807 1.00 93.12 251 VAL A C 1
ATOM 1991 O O . VAL A 1 251 ? -11.120 14.115 -12.886 1.00 93.12 251 VAL A O 1
ATOM 1994 N N . ASP A 1 252 ? -9.787 12.633 -13.912 1.00 91.12 252 ASP A N 1
ATOM 1995 C CA . ASP A 1 252 ? -10.042 11.570 -12.940 1.00 91.12 252 ASP A CA 1
ATOM 1996 C C . ASP A 1 252 ? -9.356 11.841 -11.590 1.00 91.12 252 ASP A C 1
ATOM 1998 O O . ASP A 1 252 ? -9.944 11.565 -10.541 1.00 91.12 252 ASP A O 1
ATOM 2002 N N . GLU A 1 253 ? -8.177 12.471 -11.586 1.00 90.38 253 GLU A N 1
ATOM 2003 C CA . GLU A 1 253 ? -7.510 12.947 -10.366 1.00 90.38 253 GLU A CA 1
ATOM 2004 C C . GLU A 1 253 ? -8.344 14.005 -9.623 1.00 90.38 253 GLU A C 1
ATOM 2006 O O . GLU A 1 253 ? -8.502 13.932 -8.398 1.00 90.38 253 GLU A O 1
ATOM 2011 N N . GLU A 1 254 ? -8.941 14.959 -10.343 1.00 93.75 254 GLU A N 1
ATOM 2012 C CA . GLU A 1 254 ? -9.826 15.970 -9.751 1.00 93.75 254 GLU A CA 1
ATOM 2013 C C . GLU A 1 254 ? -11.097 15.350 -9.152 1.00 93.75 254 GLU A C 1
ATOM 2015 O O . GLU A 1 254 ? -11.480 15.682 -8.023 1.00 93.75 254 GLU A O 1
ATOM 2020 N N . LYS A 1 255 ? -11.725 14.398 -9.858 1.00 95.44 255 LYS A N 1
ATOM 2021 C CA . LYS A 1 255 ? -12.883 13.649 -9.338 1.00 95.44 255 LYS A CA 1
ATOM 2022 C C . LYS A 1 255 ? -12.528 12.854 -8.086 1.00 95.44 255 LYS A C 1
ATOM 2024 O O . LYS A 1 255 ? -13.298 12.860 -7.124 1.00 95.44 255 LYS A O 1
ATOM 2029 N N . LEU A 1 256 ? -11.367 12.196 -8.071 1.00 90.38 256 LEU A N 1
ATOM 2030 C CA . LEU A 1 256 ? -10.904 11.433 -6.914 1.00 90.38 256 LEU A CA 1
ATOM 2031 C C . LEU A 1 256 ? -10.711 12.343 -5.695 1.00 90.38 256 LEU A C 1
ATOM 2033 O O . LEU A 1 256 ? -11.149 12.002 -4.596 1.00 90.38 256 LEU A O 1
ATOM 2037 N N . LYS A 1 257 ? -10.129 13.530 -5.893 1.00 93.88 257 LYS A N 1
ATOM 2038 C CA . LYS A 1 257 ? -9.961 14.531 -4.832 1.00 93.88 257 LYS A CA 1
ATOM 2039 C C . LYS A 1 257 ? -11.306 15.020 -4.284 1.00 93.88 257 LYS A C 1
ATOM 2041 O O . LYS A 1 257 ? -11.452 15.196 -3.074 1.00 93.88 257 LYS A O 1
ATOM 2046 N N . LEU A 1 258 ? -12.303 15.212 -5.150 1.00 96.06 258 LEU A N 1
ATOM 2047 C CA . LEU A 1 258 ? -13.650 15.611 -4.736 1.00 96.06 258 LEU A CA 1
ATOM 2048 C C . LEU A 1 258 ? -14.331 14.518 -3.897 1.00 96.06 258 LEU A C 1
ATOM 2050 O O . LEU A 1 258 ? -14.834 14.814 -2.813 1.00 96.06 258 LEU A O 1
ATOM 2054 N N . LEU A 1 259 ? -14.254 13.257 -4.329 1.00 95.50 259 LEU A N 1
ATOM 2055 C CA . LEU A 1 259 ? -14.784 12.114 -3.576 1.00 95.50 259 LEU A CA 1
ATOM 2056 C C . LEU A 1 259 ? -14.091 11.928 -2.218 1.00 95.50 259 LEU A C 1
ATOM 2058 O O . LEU A 1 259 ? -14.754 11.638 -1.223 1.00 95.50 259 LEU A O 1
ATOM 2062 N N . GLN A 1 260 ? -12.774 12.135 -2.145 1.00 92.75 260 GLN A N 1
ATOM 2063 C CA . GLN A 1 260 ? -12.032 12.094 -0.880 1.00 92.75 260 GLN A CA 1
ATOM 2064 C C . GLN A 1 260 ? -12.509 13.179 0.092 1.00 92.75 260 GLN A C 1
ATOM 2066 O O . GLN A 1 260 ? -12.731 12.896 1.268 1.00 92.75 260 GLN A O 1
ATOM 2071 N N . ASN A 1 261 ? -12.736 14.401 -0.397 1.00 94.69 261 ASN A N 1
ATOM 2072 C CA . ASN A 1 261 ? -13.274 15.484 0.425 1.00 94.69 261 ASN A CA 1
ATOM 2073 C C . ASN A 1 261 ? -14.689 15.172 0.938 1.00 94.69 261 ASN A C 1
ATOM 2075 O O . ASN A 1 261 ? -14.999 15.455 2.095 1.00 94.69 261 ASN A O 1
ATOM 2079 N N . GLU A 1 262 ? -15.550 14.578 0.108 1.00 96.88 262 GLU A N 1
ATOM 2080 C CA . GLU A 1 262 ? -16.885 14.141 0.535 1.00 96.88 262 GLU A CA 1
ATOM 2081 C C . GLU A 1 262 ? -16.831 13.033 1.591 1.00 96.88 262 GLU A C 1
ATOM 2083 O O . GLU A 1 262 ? -17.595 13.070 2.559 1.00 96.88 262 GLU A O 1
ATOM 2088 N N . LEU A 1 263 ? -15.921 12.066 1.439 1.00 94.75 263 LEU A N 1
ATOM 2089 C CA . LEU A 1 263 ? -15.725 10.992 2.410 1.00 94.75 263 LEU A CA 1
ATOM 2090 C C . LEU A 1 263 ? -15.275 11.543 3.769 1.00 94.75 263 LEU A C 1
ATOM 2092 O O . LEU A 1 263 ? -15.824 11.150 4.798 1.00 94.75 263 LEU A O 1
ATOM 2096 N N . THR A 1 264 ? -14.339 12.495 3.777 1.00 94.00 264 THR A N 1
ATOM 2097 C CA . THR A 1 264 ? -13.889 13.172 5.002 1.00 94.00 264 THR A CA 1
ATOM 2098 C C . THR A 1 264 ? -15.050 13.866 5.712 1.00 94.00 264 THR A C 1
ATOM 2100 O O . THR A 1 264 ? -15.274 13.611 6.894 1.00 94.00 264 THR A O 1
ATOM 2103 N N . LYS A 1 265 ? -15.871 14.639 4.986 1.00 96.38 265 LYS A N 1
ATOM 2104 C CA . LYS A 1 265 ? -17.057 15.304 5.560 1.00 96.38 265 LYS A CA 1
ATOM 2105 C C . LYS A 1 265 ? -18.068 14.311 6.140 1.00 96.38 265 LYS A C 1
ATOM 2107 O O . LYS A 1 265 ? -18.642 14.552 7.199 1.00 96.38 265 LYS A O 1
ATOM 2112 N N . LYS A 1 266 ? -18.298 13.178 5.465 1.00 97.06 266 LYS A N 1
ATOM 2113 C CA . LYS A 1 266 ? -19.192 12.122 5.973 1.00 97.06 266 LYS A CA 1
ATOM 2114 C C . LYS A 1 266 ? -18.645 11.480 7.250 1.00 97.06 266 LYS A C 1
ATOM 2116 O O . LYS A 1 266 ? -19.419 11.230 8.170 1.00 97.06 266 LYS A O 1
ATOM 2121 N N . ASN A 1 267 ? -17.335 11.259 7.337 1.00 93.00 267 ASN A N 1
ATOM 2122 C CA . ASN A 1 267 ? -16.702 10.715 8.540 1.00 93.00 267 ASN A CA 1
ATOM 2123 C C . ASN A 1 267 ? -16.782 11.687 9.726 1.00 93.00 267 ASN A C 1
ATOM 2125 O O . ASN A 1 267 ? -17.074 11.261 10.843 1.00 93.00 267 ASN A O 1
ATOM 2129 N N . GLU A 1 268 ? -16.596 12.986 9.485 1.00 95.88 268 GLU A N 1
ATOM 2130 C CA . GLU A 1 268 ? -16.800 14.030 10.499 1.00 95.88 268 GLU A CA 1
ATOM 2131 C C . GLU A 1 268 ? -18.248 14.039 11.010 1.00 95.88 268 GLU A C 1
ATOM 2133 O O . GLU A 1 268 ? -18.477 14.079 12.220 1.00 95.88 268 GLU A O 1
ATOM 2138 N N . LEU A 1 269 ? -19.231 13.916 10.111 1.00 97.38 269 LEU A N 1
ATOM 2139 C CA . LEU A 1 269 ? -20.644 13.830 10.487 1.00 97.38 269 LEU A CA 1
ATOM 2140 C C . LEU A 1 269 ? -20.945 12.575 11.323 1.00 97.38 269 LEU A C 1
ATOM 2142 O O . LEU A 1 269 ? -21.664 12.658 12.316 1.00 97.38 269 LEU A O 1
ATOM 2146 N N . ILE A 1 270 ? -20.379 11.417 10.966 1.00 95.75 270 ILE A N 1
ATOM 2147 C CA . ILE A 1 270 ? -20.521 10.179 11.753 1.00 95.75 270 ILE A CA 1
ATOM 2148 C C . ILE A 1 270 ? -19.934 10.359 13.159 1.00 95.75 270 ILE A C 1
ATOM 2150 O O . ILE A 1 270 ? -20.549 9.936 14.139 1.00 95.75 270 ILE A O 1
ATOM 2154 N N . ALA A 1 271 ? -18.774 11.010 13.281 1.00 94.12 271 ALA A N 1
ATOM 2155 C CA . ALA A 1 271 ? -18.167 11.299 14.577 1.00 94.12 271 ALA A CA 1
ATOM 2156 C C . ALA A 1 271 ? -19.065 12.206 15.439 1.00 94.12 271 ALA A C 1
ATOM 2158 O O . ALA A 1 271 ? -19.297 11.897 16.609 1.00 94.12 271 ALA A O 1
ATOM 2159 N N . GLN A 1 272 ? -19.640 13.261 14.850 1.00 96.25 272 GLN A N 1
ATOM 2160 C CA . GLN A 1 272 ? -20.597 14.143 15.532 1.00 96.25 272 GLN A CA 1
ATOM 2161 C C . GLN A 1 272 ? -21.860 13.392 15.973 1.00 96.25 272 GLN A C 1
ATOM 2163 O O . GLN A 1 272 ? -22.300 13.531 17.113 1.00 96.25 272 GLN A O 1
ATOM 2168 N N . LEU A 1 273 ? -22.424 12.540 15.111 1.00 96.56 273 LEU A N 1
ATOM 2169 C CA . LEU A 1 273 ? -23.595 11.727 15.450 1.00 96.56 273 LEU A CA 1
ATOM 2170 C C . LEU A 1 273 ? -23.311 10.752 16.598 1.00 96.56 273 LEU A C 1
ATOM 2172 O O . LEU A 1 273 ? -24.157 10.580 17.476 1.00 96.56 273 LEU A O 1
ATOM 2176 N N . ASN A 1 274 ? -22.122 10.148 16.634 1.00 95.50 274 ASN A N 1
ATOM 2177 C CA . ASN A 1 274 ? -21.710 9.287 17.743 1.00 95.50 274 ASN A CA 1
ATOM 2178 C C . ASN A 1 274 ? -21.562 10.072 19.052 1.00 95.50 274 ASN A C 1
ATOM 2180 O O . ASN A 1 274 ? -21.987 9.587 20.099 1.00 95.50 274 ASN A O 1
ATOM 2184 N N . GLN A 1 275 ? -21.034 11.297 19.000 1.00 96.00 275 GLN A N 1
ATOM 2185 C CA . GLN A 1 275 ? -20.982 12.169 20.172 1.00 96.00 275 GLN A CA 1
ATOM 2186 C C . GLN A 1 275 ? -22.391 12.492 20.693 1.00 96.00 275 GLN A C 1
ATOM 2188 O O . GLN A 1 275 ? -22.664 12.299 21.878 1.00 96.00 275 GLN A O 1
ATOM 2193 N N . TYR A 1 276 ? -23.314 12.904 19.816 1.00 96.44 276 TYR A N 1
ATOM 2194 C CA . TYR A 1 276 ? -24.700 13.173 20.211 1.00 96.44 276 TYR A CA 1
ATOM 2195 C C . TYR A 1 276 ? -25.400 11.934 20.773 1.00 96.44 276 TYR A C 1
ATOM 2197 O O . TYR A 1 276 ? -26.138 12.028 21.756 1.00 96.44 276 TYR A O 1
ATOM 2205 N N . LYS A 1 277 ? -25.142 10.753 20.200 1.00 96.31 277 LYS A N 1
ATOM 2206 C CA . LYS A 1 277 ? -25.657 9.481 20.716 1.00 96.31 277 LYS A CA 1
ATOM 2207 C C . LYS A 1 277 ? -25.225 9.249 22.167 1.00 96.31 277 LYS A C 1
ATOM 2209 O O . LYS A 1 277 ? -26.068 8.893 22.990 1.00 96.31 277 LYS A O 1
ATOM 2214 N N . GLU A 1 278 ? -23.956 9.485 22.497 1.00 95.12 278 GLU A N 1
ATOM 2215 C CA . GLU A 1 278 ? -23.442 9.338 23.865 1.00 95.12 278 GLU A CA 1
ATOM 2216 C C . GLU A 1 278 ? -24.026 10.378 24.834 1.00 95.12 278 GLU A C 1
ATOM 2218 O O . GLU A 1 278 ? -24.365 10.045 25.972 1.00 95.12 278 GLU A O 1
ATOM 2223 N N . GLU A 1 279 ? -24.224 11.623 24.393 1.00 96.38 279 GLU A N 1
ATOM 2224 C CA . GLU A 1 279 ? -24.870 12.668 25.202 1.00 96.38 279 GLU A CA 1
ATOM 2225 C C . GLU A 1 279 ? -26.336 12.330 25.529 1.00 96.38 279 GLU A C 1
ATOM 2227 O O . GLU A 1 279 ? -26.778 12.450 26.682 1.00 96.38 279 GLU A O 1
ATOM 2232 N N . ILE A 1 280 ? -27.085 11.825 24.543 1.00 95.62 280 ILE A N 1
ATOM 2233 C CA . ILE A 1 280 ? -28.454 11.330 24.741 1.00 95.62 280 ILE A CA 1
ATOM 2234 C C . ILE A 1 280 ? -28.445 10.144 25.708 1.00 95.62 280 ILE A C 1
ATOM 2236 O O . ILE A 1 280 ? -29.240 10.107 26.651 1.00 95.62 280 ILE A O 1
ATOM 2240 N N . LEU A 1 281 ? -27.534 9.187 25.516 1.00 94.88 281 LEU A N 1
ATOM 2241 C CA . LEU A 1 281 ? -27.425 8.003 26.363 1.00 94.88 281 LEU A CA 1
ATOM 2242 C C . LEU A 1 281 ? -27.110 8.379 27.817 1.00 94.88 281 LEU A C 1
ATOM 2244 O O . LEU A 1 281 ? -27.728 7.849 28.740 1.00 94.88 281 LEU A O 1
ATOM 2248 N N . LYS A 1 282 ? -26.217 9.350 28.037 1.00 96.00 282 LYS A N 1
ATOM 2249 C CA . LYS A 1 282 ? -25.909 9.906 29.363 1.00 96.00 282 LYS A CA 1
ATOM 2250 C C . LYS A 1 282 ? -27.158 10.478 30.036 1.00 96.00 282 LYS A C 1
ATOM 2252 O O . LYS A 1 282 ? -27.423 10.165 31.197 1.00 96.00 282 LYS A O 1
ATOM 2257 N N . THR A 1 283 ? -27.951 11.254 29.301 1.00 96.19 283 THR A N 1
ATOM 2258 C CA . THR A 1 283 ? -29.206 11.839 29.801 1.00 96.19 283 THR A CA 1
ATOM 2259 C C . THR A 1 283 ? -30.229 10.755 30.143 1.00 96.19 283 THR A C 1
ATOM 2261 O O . THR A 1 283 ? -30.809 10.758 31.231 1.00 96.19 283 THR A O 1
ATOM 2264 N N . LYS A 1 284 ? -30.397 9.758 29.265 1.00 94.62 284 LYS A N 1
ATOM 2265 C CA . LYS A 1 284 ? -31.290 8.618 29.508 1.00 94.62 284 LYS A CA 1
ATOM 2266 C C . LYS A 1 284 ? -30.872 7.800 30.727 1.00 94.62 284 LYS A C 1
ATOM 2268 O O . LYS A 1 284 ? -31.725 7.483 31.551 1.00 94.62 284 LYS A O 1
ATOM 2273 N N . ARG A 1 285 ? -29.574 7.529 30.907 1.00 94.62 285 ARG A N 1
ATOM 2274 C CA . ARG A 1 285 ? -29.045 6.843 32.101 1.00 94.62 285 ARG A CA 1
ATOM 2275 C C . ARG A 1 285 ? -29.418 7.582 33.388 1.00 94.62 285 ARG A C 1
ATOM 2277 O O . ARG A 1 285 ? -29.813 6.934 34.352 1.00 94.62 285 ARG A O 1
ATOM 2284 N N . VAL A 1 286 ? -29.326 8.915 33.417 1.00 95.31 286 VAL A N 1
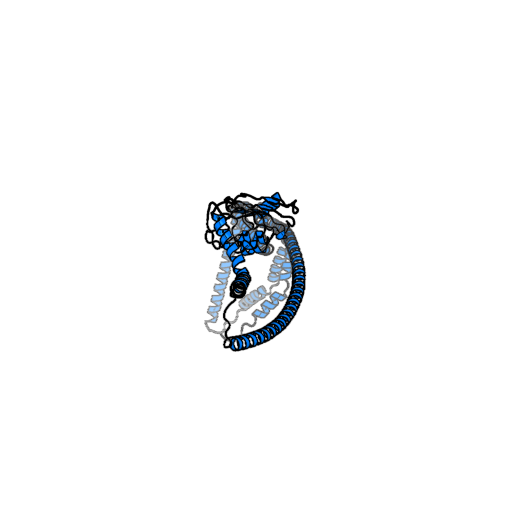ATOM 2285 C CA . VAL A 1 286 ? -29.734 9.724 34.585 1.00 95.31 286 VAL A CA 1
ATOM 2286 C C . VAL A 1 286 ? -31.236 9.594 34.853 1.00 95.31 286 VAL A C 1
ATOM 2288 O O . VAL A 1 286 ? -31.634 9.344 35.991 1.00 95.31 286 VAL A O 1
ATOM 2291 N N . ASN A 1 287 ? -32.065 9.696 33.812 1.00 94.62 287 ASN A N 1
ATOM 2292 C CA . ASN A 1 287 ? -33.519 9.595 33.944 1.00 94.62 287 ASN A CA 1
ATOM 2293 C C . ASN A 1 287 ? -33.968 8.206 34.417 1.00 94.62 287 ASN A C 1
ATOM 2295 O O . ASN A 1 287 ? -34.756 8.111 35.356 1.00 94.62 287 ASN A O 1
ATOM 2299 N N . VAL A 1 288 ? -33.427 7.134 33.826 1.00 93.25 288 VAL A N 1
ATOM 2300 C CA . VAL A 1 288 ? -33.729 5.747 34.219 1.00 93.25 288 VAL A CA 1
ATOM 2301 C C . VAL A 1 288 ? -33.335 5.496 35.674 1.00 93.25 288 VAL A C 1
ATOM 2303 O O . VAL A 1 288 ? -34.116 4.912 36.422 1.00 93.25 288 VAL A O 1
ATOM 2306 N N . LYS A 1 289 ? -32.162 5.979 36.109 1.00 92.75 289 LYS A N 1
ATOM 2307 C CA . LYS A 1 289 ? -31.739 5.878 37.515 1.00 92.75 289 LYS A CA 1
ATOM 2308 C C . LYS A 1 289 ? -32.735 6.560 38.444 1.00 92.75 289 LYS A C 1
ATOM 2310 O O . LYS A 1 289 ? -33.193 5.933 39.390 1.00 92.75 289 LYS A O 1
ATOM 2315 N N . LYS A 1 290 ? -33.115 7.808 38.147 1.00 93.81 290 LYS A N 1
ATOM 2316 C CA . LYS A 1 290 ? -34.091 8.562 38.948 1.00 93.81 290 LYS A CA 1
ATOM 2317 C C . LYS A 1 290 ? -35.435 7.834 39.036 1.00 93.81 290 LYS A C 1
ATOM 2319 O O . LYS A 1 290 ? -35.996 7.726 40.123 1.00 93.81 290 LYS A O 1
ATOM 2324 N N . GLU A 1 291 ? -35.937 7.327 37.912 1.00 93.88 291 GLU A N 1
ATOM 2325 C CA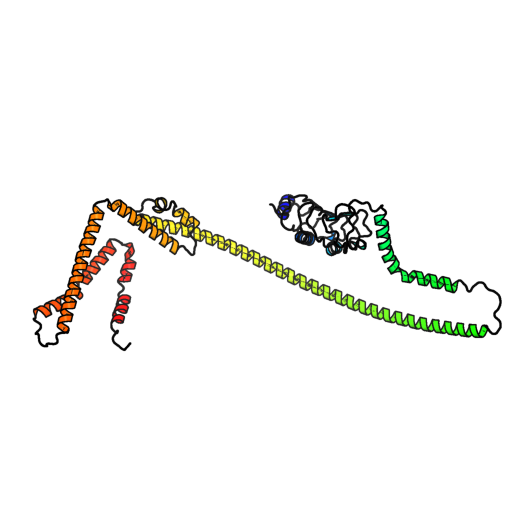 . GLU A 1 291 ? -37.199 6.583 37.847 1.00 93.88 291 GLU A CA 1
ATOM 2326 C C . GLU A 1 291 ? -37.157 5.314 38.711 1.00 93.88 291 GLU A C 1
ATOM 2328 O O . GLU A 1 291 ? -38.064 5.079 39.511 1.00 93.88 291 GLU A O 1
ATOM 2333 N N . LEU A 1 292 ? -36.091 4.517 38.594 1.00 90.25 292 LEU A N 1
ATOM 2334 C CA . LEU A 1 292 ? -35.931 3.283 39.364 1.00 90.25 292 LEU A CA 1
ATOM 2335 C C . LEU A 1 292 ? -35.725 3.552 40.857 1.00 90.25 292 LEU A C 1
ATOM 2337 O O . LEU A 1 292 ? -36.323 2.859 41.672 1.00 90.25 292 LEU A O 1
ATOM 2341 N N . THR A 1 293 ? -34.968 4.589 41.229 1.00 90.00 293 THR A N 1
ATOM 2342 C CA . THR A 1 293 ? -34.822 4.999 42.634 1.00 90.00 293 THR A CA 1
ATOM 2343 C C . THR A 1 293 ? -36.174 5.349 43.257 1.00 90.00 293 THR A C 1
ATOM 2345 O O . THR A 1 293 ? -36.494 4.851 44.334 1.00 90.00 293 THR A O 1
ATOM 2348 N N . LEU A 1 294 ? -36.998 6.150 42.570 1.00 90.62 294 LEU A N 1
ATOM 2349 C CA . LEU A 1 294 ? -38.346 6.489 43.045 1.00 90.62 294 LEU A CA 1
ATOM 2350 C C . LEU A 1 294 ? -39.249 5.251 43.136 1.00 90.62 294 LEU A C 1
ATOM 2352 O O . LEU A 1 294 ? -40.052 5.134 44.062 1.00 90.62 294 LEU A O 1
ATOM 2356 N N . PHE A 1 295 ? -39.121 4.318 42.188 1.00 90.06 295 PHE A N 1
ATOM 2357 C CA . PHE A 1 295 ? -39.852 3.054 42.221 1.00 90.06 295 PHE A CA 1
ATOM 2358 C C . PHE A 1 295 ? -39.455 2.198 43.432 1.00 90.06 295 PHE A C 1
ATOM 2360 O O . PHE A 1 295 ? -40.339 1.725 44.141 1.00 90.06 295 PHE A O 1
ATOM 2367 N N . TYR A 1 296 ? -38.155 2.050 43.713 1.00 88.00 296 TYR A N 1
ATOM 2368 C CA . TYR A 1 296 ? -37.646 1.275 44.853 1.00 88.00 296 TYR A CA 1
ATOM 2369 C C . TYR A 1 296 ? -38.094 1.871 46.191 1.00 88.00 296 TYR A C 1
ATOM 2371 O O . TYR A 1 296 ? -38.595 1.143 47.048 1.00 88.00 296 TYR A O 1
ATOM 2379 N N . GLN A 1 297 ? -38.026 3.199 46.325 1.00 86.69 297 GLN A N 1
ATOM 2380 C CA . GLN A 1 297 ? -38.547 3.914 47.494 1.00 86.69 297 GLN A CA 1
ATOM 2381 C C . GLN A 1 297 ? -40.045 3.650 47.700 1.00 86.69 297 GLN A C 1
ATOM 2383 O O . GLN A 1 297 ? -40.479 3.389 48.820 1.00 86.69 297 GLN A O 1
ATOM 2388 N N . ARG A 1 298 ? -40.843 3.657 46.622 1.00 86.69 298 ARG A N 1
ATOM 2389 C CA . ARG A 1 298 ? -42.293 3.415 46.694 1.00 86.69 298 ARG A CA 1
ATOM 2390 C C . ARG A 1 298 ? -42.642 2.012 47.199 1.00 86.69 298 ARG A C 1
ATOM 2392 O O . ARG A 1 298 ? -43.653 1.862 47.876 1.00 86.69 298 ARG A O 1
ATOM 2399 N N . ILE A 1 299 ? -41.838 0.999 46.877 1.00 85.00 299 ILE A N 1
ATOM 2400 C CA . ILE A 1 299 ? -42.065 -0.392 47.309 1.00 85.00 299 ILE A CA 1
ATOM 2401 C C . ILE A 1 299 ? -41.332 -0.754 48.617 1.00 85.00 299 ILE A C 1
ATOM 2403 O O . ILE A 1 299 ? -41.290 -1.925 48.987 1.00 85.00 299 ILE A O 1
ATOM 2407 N N . GLY A 1 300 ? -40.767 0.230 49.331 1.00 85.38 300 GLY A N 1
ATOM 2408 C CA . GLY A 1 300 ? -40.126 0.024 50.638 1.00 85.38 300 GLY A CA 1
ATOM 2409 C C . GLY A 1 300 ? -3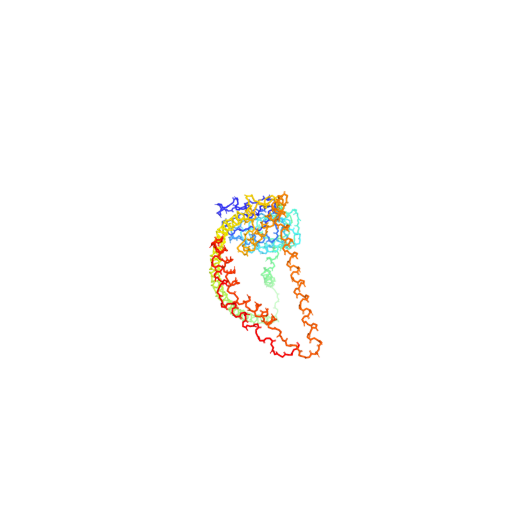8.779 -0.704 50.572 1.00 85.38 300 GLY A C 1
ATOM 2410 O O . GLY A 1 300 ? -38.424 -1.473 51.478 1.00 85.38 300 GLY A O 1
ATOM 2411 N N . LEU A 1 301 ? -38.045 -0.519 49.474 1.00 83.94 301 LEU A N 1
ATOM 2412 C CA . LEU A 1 301 ? -36.679 -0.999 49.299 1.00 83.94 301 LEU A CA 1
ATOM 2413 C C . LEU A 1 301 ? -35.707 0.164 49.520 1.00 83.94 301 LEU A C 1
ATOM 2415 O O . LEU A 1 301 ? -35.426 0.947 48.617 1.00 83.94 301 LEU A O 1
ATOM 2419 N N . ASP A 1 302 ? -35.247 0.272 50.766 1.00 72.19 302 ASP A N 1
ATOM 2420 C CA . ASP A 1 302 ? -34.446 1.394 51.278 1.00 72.19 302 ASP A CA 1
ATOM 2421 C C . ASP A 1 302 ? -32.943 1.237 50.956 1.00 72.19 302 ASP A C 1
ATOM 2423 O O . ASP A 1 302 ? -32.230 2.225 50.799 1.00 72.19 302 ASP A O 1
ATOM 2427 N N . ASP A 1 303 ? -32.495 -0.013 50.789 1.00 66.12 303 ASP A N 1
ATOM 2428 C CA . ASP A 1 303 ? -31.162 -0.406 50.316 1.00 66.12 303 ASP A CA 1
ATOM 2429 C C . ASP A 1 303 ? -31.263 -0.989 48.905 1.00 66.12 303 ASP A C 1
ATOM 2431 O O . ASP A 1 303 ? -32.289 -1.581 48.569 1.00 66.12 303 ASP A O 1
ATOM 2435 N N . ASP A 1 304 ? -30.180 -0.911 48.121 1.00 64.88 304 ASP A N 1
ATOM 2436 C CA . ASP A 1 304 ? -30.079 -1.561 46.810 1.00 64.88 304 ASP A CA 1
ATOM 2437 C C . ASP A 1 304 ? -30.265 -3.091 46.947 1.00 64.88 304 ASP A C 1
ATOM 2439 O O . ASP A 1 304 ? -29.334 -3.807 47.342 1.00 64.88 304 ASP A O 1
ATOM 2443 N N . PRO A 1 305 ? -31.458 -3.631 46.635 1.00 61.22 305 PRO A N 1
ATOM 2444 C CA . PRO A 1 305 ? -31.773 -5.042 46.853 1.00 61.22 305 PRO A CA 1
ATOM 2445 C C . PRO A 1 305 ? -30.944 -5.930 45.927 1.00 61.22 305 PRO A C 1
ATOM 2447 O O . PRO A 1 305 ? -30.659 -7.087 46.239 1.00 61.22 305 PRO A O 1
ATOM 2450 N N . LEU A 1 306 ? -30.541 -5.371 44.782 1.00 63.88 306 LEU A N 1
ATOM 2451 C CA . LEU A 1 306 ? -29.712 -6.032 43.787 1.00 63.88 306 LEU A CA 1
ATOM 2452 C C . LEU A 1 306 ? -28.286 -6.203 44.292 1.00 63.88 306 LEU A C 1
ATOM 2454 O O . LEU A 1 306 ? -27.695 -7.261 44.083 1.00 63.88 306 LEU A O 1
ATOM 2458 N N . LYS A 1 307 ? -27.766 -5.219 45.030 1.00 72.69 307 LYS A N 1
ATOM 2459 C CA . LYS A 1 307 ? -26.421 -5.291 45.599 1.00 72.69 307 LYS A CA 1
ATOM 2460 C C . LYS A 1 307 ? -26.282 -6.449 46.580 1.00 72.69 307 LYS A C 1
ATOM 2462 O O . LYS A 1 307 ? -25.283 -7.159 46.538 1.00 72.69 307 LYS A O 1
ATOM 2467 N N . LYS A 1 308 ? -27.301 -6.683 47.417 1.00 69.25 308 LYS A N 1
ATOM 2468 C CA . LYS A 1 308 ? -27.327 -7.831 48.341 1.00 69.25 308 LYS A CA 1
ATOM 2469 C C . LYS A 1 308 ? -27.513 -9.169 47.623 1.00 69.25 308 LYS A C 1
ATOM 2471 O O . LYS A 1 308 ? -26.884 -10.142 48.018 1.00 69.25 308 LYS A O 1
ATOM 2476 N N . LYS A 1 309 ? -28.366 -9.230 46.595 1.00 72.19 309 LYS A N 1
ATOM 2477 C CA . LYS A 1 309 ? -28.787 -10.506 45.993 1.00 72.19 309 LYS A CA 1
ATOM 2478 C C . LYS A 1 309 ? -27.948 -10.966 44.798 1.00 72.19 309 LYS A C 1
ATOM 2480 O O . LYS A 1 309 ? -27.730 -12.159 44.630 1.00 72.19 309 LYS A O 1
ATOM 2485 N N . TYR A 1 310 ? -27.471 -10.038 43.977 1.00 70.38 310 TYR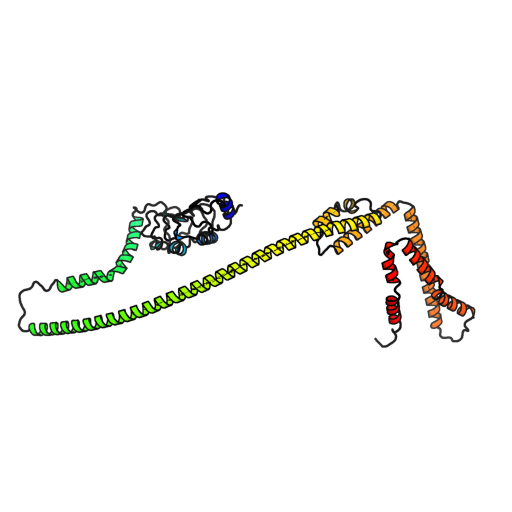 A N 1
ATOM 2486 C CA . TYR A 1 310 ? -26.771 -10.331 42.720 1.00 70.38 310 TYR A CA 1
ATOM 2487 C C . TYR A 1 310 ? -25.336 -9.802 42.697 1.00 70.38 310 TYR A C 1
ATOM 2489 O O . TYR A 1 310 ? -24.696 -9.818 41.649 1.00 70.38 310 TYR A O 1
ATOM 2497 N N . ASN A 1 311 ? -24.832 -9.333 43.845 1.00 76.56 311 ASN A N 1
ATOM 2498 C CA . ASN A 1 311 ? -23.478 -8.800 44.005 1.00 76.56 311 ASN A CA 1
ATOM 2499 C C . ASN A 1 311 ? -23.137 -7.685 42.992 1.00 76.56 311 ASN A C 1
ATOM 2501 O O . ASN A 1 311 ? -21.980 -7.487 42.624 1.00 76.56 311 ASN A O 1
ATOM 2505 N N . GLY A 1 312 ? -24.164 -6.976 42.515 1.00 72.75 312 GLY A N 1
ATOM 2506 C CA . GLY A 1 312 ? -24.073 -5.974 41.463 1.00 72.75 312 GLY A CA 1
ATOM 2507 C C . GLY A 1 312 ? -24.851 -4.723 41.840 1.00 72.75 312 GLY A C 1
ATOM 2508 O O . GLY A 1 312 ? -25.974 -4.804 42.330 1.00 72.75 312 GLY A O 1
ATOM 2509 N N . ASP A 1 313 ? -24.240 -3.567 41.608 1.00 82.75 313 ASP A N 1
ATOM 2510 C CA . ASP A 1 313 ? -24.884 -2.262 41.736 1.00 82.75 313 ASP A CA 1
ATOM 2511 C C . ASP A 1 313 ? -25.685 -1.975 40.460 1.00 82.75 313 ASP A C 1
ATOM 2513 O O . ASP A 1 313 ? -25.126 -1.930 39.356 1.00 82.75 313 ASP A O 1
ATOM 2517 N N . PHE A 1 314 ? -26.996 -1.767 40.591 1.00 82.81 314 PHE A N 1
ATOM 2518 C CA . PHE A 1 314 ? -27.859 -1.511 39.435 1.00 82.81 314 PHE A CA 1
ATOM 2519 C C . PHE A 1 314 ? -27.434 -0.254 38.661 1.00 82.81 314 PHE A C 1
ATOM 2521 O O . PHE A 1 314 ? -27.597 -0.192 37.441 1.00 82.81 314 PHE A O 1
ATOM 2528 N N . ILE A 1 315 ? -26.821 0.725 39.339 1.00 86.62 315 ILE A N 1
ATOM 2529 C CA . ILE A 1 315 ? -26.264 1.933 38.722 1.00 86.62 315 ILE A CA 1
ATOM 2530 C C . ILE A 1 315 ? -25.122 1.561 37.773 1.00 86.62 315 ILE A C 1
ATOM 2532 O O . ILE A 1 315 ? -25.045 2.110 36.668 1.00 86.62 315 ILE A O 1
ATOM 2536 N N . SER A 1 316 ? -24.266 0.622 38.181 1.00 89.00 316 SER A N 1
ATOM 2537 C CA . SER A 1 316 ? -23.170 0.106 37.356 1.00 89.00 316 SER A CA 1
ATOM 2538 C C . SER A 1 316 ? -23.707 -0.645 36.136 1.00 89.00 316 SER A C 1
ATOM 2540 O O . SER A 1 316 ? -23.281 -0.368 35.017 1.00 89.00 316 SER A O 1
ATOM 2542 N N . ILE A 1 317 ? -24.724 -1.495 36.318 1.00 89.00 317 ILE A N 1
ATOM 2543 C CA . ILE A 1 317 ? -25.353 -2.238 35.214 1.00 89.00 317 ILE A CA 1
ATOM 2544 C C . ILE A 1 317 ? -26.015 -1.285 34.206 1.00 89.00 317 ILE A C 1
ATOM 2546 O O . ILE A 1 317 ? -25.858 -1.465 33.002 1.00 89.00 317 ILE A O 1
ATOM 2550 N N . ILE A 1 318 ? -26.705 -0.232 34.662 1.00 89.44 318 ILE A N 1
ATOM 2551 C CA . ILE A 1 318 ? -27.287 0.792 33.774 1.00 89.44 318 ILE A CA 1
ATOM 2552 C C . ILE A 1 318 ? -26.194 1.538 33.001 1.00 89.44 318 ILE A C 1
ATOM 2554 O O . ILE A 1 318 ? -26.351 1.824 31.814 1.00 89.44 318 ILE A O 1
ATOM 2558 N N . ASN A 1 319 ? -25.080 1.872 33.652 1.00 91.50 319 ASN A N 1
ATOM 2559 C CA . ASN A 1 319 ? -23.970 2.540 32.978 1.00 91.50 319 ASN A CA 1
ATOM 2560 C C . ASN A 1 319 ? -23.337 1.661 31.897 1.00 91.50 319 ASN A C 1
ATOM 2562 O O . ASN A 1 319 ? -22.965 2.179 30.851 1.00 91.50 319 ASN A O 1
ATOM 2566 N N . GLU A 1 320 ? -23.224 0.359 32.139 1.00 92.75 320 GLU A N 1
ATOM 2567 C CA . GLU A 1 320 ? -22.542 -0.557 31.228 1.00 92.75 320 GLU A CA 1
ATOM 2568 C C . GLU A 1 320 ? -23.455 -1.074 30.108 1.00 92.75 320 GLU A C 1
ATOM 2570 O O . GLU A 1 320 ? -23.044 -1.154 28.954 1.00 92.75 320 GLU A O 1
ATOM 2575 N N . LYS A 1 321 ? -24.698 -1.443 30.435 1.00 92.88 321 LYS A N 1
ATOM 2576 C CA . LYS A 1 321 ? -25.566 -2.231 29.547 1.00 92.88 321 LYS A CA 1
ATOM 2577 C C . LYS A 1 321 ? -26.727 -1.444 28.938 1.00 92.88 321 LYS A C 1
ATOM 2579 O O . LYS A 1 321 ? -27.359 -1.949 28.005 1.00 92.88 321 LYS A O 1
ATOM 2584 N N . LEU A 1 322 ? -27.046 -0.244 29.439 1.00 93.56 322 LEU A N 1
ATOM 2585 C CA . LEU A 1 322 ? -28.111 0.568 28.843 1.00 93.56 322 LEU A CA 1
ATOM 2586 C C . LEU A 1 322 ? -27.660 1.086 27.474 1.00 93.56 322 LEU A C 1
ATOM 2588 O O . LEU A 1 322 ? -26.626 1.745 27.352 1.00 93.56 322 LEU A O 1
ATOM 2592 N N . THR A 1 323 ? -28.493 0.822 26.476 1.00 94.75 323 THR A N 1
ATOM 2593 C CA . THR A 1 323 ? -28.418 1.317 25.099 1.00 94.75 323 THR A CA 1
ATOM 2594 C C . THR A 1 323 ? -29.708 2.078 24.778 1.00 94.75 323 THR A C 1
ATOM 2596 O O . THR A 1 323 ? -30.670 2.032 25.548 1.00 94.75 323 THR A O 1
ATOM 2599 N N . LEU A 1 324 ? -29.757 2.783 23.645 1.00 92.19 324 LEU A N 1
ATOM 2600 C CA . LEU A 1 324 ? -30.982 3.480 23.235 1.00 92.19 324 LEU A CA 1
ATOM 2601 C C . LEU A 1 324 ? -32.132 2.508 22.922 1.00 92.19 324 LEU A C 1
ATOM 2603 O O . LEU A 1 324 ? -33.280 2.833 23.215 1.00 92.19 324 LEU A O 1
ATOM 2607 N N . ASP A 1 325 ? -31.817 1.320 22.403 1.00 94.88 325 ASP A N 1
ATOM 2608 C CA . ASP A 1 325 ? -32.809 0.362 21.897 1.00 94.88 325 ASP A CA 1
ATOM 2609 C C . ASP A 1 325 ? -33.385 -0.543 22.994 1.00 94.88 325 ASP A C 1
ATOM 2611 O O . ASP A 1 325 ? -34.476 -1.092 22.850 1.00 94.88 325 ASP A O 1
ATOM 2615 N N . ASN A 1 326 ? -32.671 -0.706 24.112 1.00 96.31 326 ASN A N 1
ATOM 2616 C CA . ASN A 1 326 ? -33.081 -1.595 25.203 1.00 96.31 326 ASN A CA 1
ATOM 2617 C C . ASN A 1 326 ? -33.609 -0.864 26.447 1.00 96.31 326 ASN A C 1
ATOM 2619 O O . ASN A 1 326 ? -33.829 -1.520 27.466 1.00 96.31 326 ASN A O 1
ATOM 2623 N N . GLU A 1 327 ? -33.828 0.456 26.381 1.00 94.19 327 GLU A N 1
ATOM 2624 C CA . GLU A 1 327 ? -34.211 1.269 27.543 1.00 94.19 327 GLU A CA 1
ATOM 2625 C C . GLU A 1 327 ? -35.427 0.695 28.282 1.00 94.19 327 GLU A C 1
ATOM 2627 O O . GLU A 1 327 ? -35.371 0.440 29.487 1.00 94.19 327 GLU A O 1
ATOM 2632 N N . GLU A 1 328 ? -36.519 0.456 27.557 1.00 93.31 328 GLU A N 1
ATOM 2633 C CA . GLU A 1 328 ? -37.788 0.029 28.149 1.00 93.31 328 GLU A CA 1
ATOM 2634 C C . GLU A 1 328 ? -37.712 -1.395 28.714 1.00 93.31 328 GLU A C 1
ATOM 2636 O O . GLU A 1 328 ? -38.206 -1.680 29.807 1.00 93.31 328 GLU A O 1
ATOM 2641 N N . ASN A 1 329 ? -37.021 -2.290 28.006 1.00 93.25 329 ASN A N 1
ATOM 2642 C CA . ASN A 1 329 ? -36.801 -3.660 28.464 1.00 93.25 329 ASN A CA 1
ATOM 2643 C C . ASN A 1 329 ? -35.954 -3.686 29.740 1.00 93.25 329 ASN A C 1
ATOM 2645 O O . ASN A 1 329 ? -36.260 -4.429 30.673 1.00 93.25 329 ASN A O 1
ATOM 2649 N N . MET A 1 330 ? -34.931 -2.832 29.817 1.00 91.44 330 MET A N 1
ATOM 2650 C CA . MET A 1 330 ? -34.074 -2.720 30.991 1.00 91.44 330 MET A CA 1
ATOM 2651 C C . MET A 1 330 ? -34.844 -2.172 32.200 1.00 91.44 330 MET A C 1
ATOM 2653 O O . MET A 1 330 ? -34.743 -2.736 33.290 1.00 91.44 330 MET A O 1
ATOM 2657 N N . LYS A 1 331 ? -35.688 -1.147 32.011 1.00 91.75 331 LYS A N 1
ATOM 2658 C CA . LYS A 1 331 ? -36.589 -0.642 33.065 1.00 91.75 331 LYS A CA 1
ATOM 2659 C C . LYS A 1 331 ? -37.511 -1.734 33.600 1.00 91.75 331 LYS A C 1
ATOM 2661 O O . LYS A 1 331 ? -37.621 -1.894 34.816 1.00 91.75 331 LYS A O 1
ATOM 2666 N N . LYS A 1 332 ? -38.162 -2.493 32.712 1.00 91.06 332 LYS A N 1
ATOM 2667 C CA . LYS A 1 332 ? -39.055 -3.598 33.093 1.00 91.06 332 LYS A CA 1
ATOM 2668 C C . LYS A 1 332 ? -38.312 -4.672 33.884 1.00 91.06 332 LYS A C 1
ATOM 2670 O O . LYS A 1 332 ? -38.796 -5.069 34.939 1.00 91.06 332 LYS A O 1
ATOM 2675 N N . ALA A 1 333 ? -37.128 -5.081 33.428 1.00 89.69 333 ALA A N 1
ATOM 2676 C CA . ALA A 1 333 ? -36.312 -6.076 34.119 1.00 89.69 333 ALA A CA 1
ATOM 2677 C C . ALA A 1 333 ? -35.962 -5.638 35.551 1.00 89.69 333 ALA A C 1
ATOM 2679 O O . ALA A 1 333 ? -36.197 -6.390 36.496 1.00 89.69 333 ALA A O 1
ATOM 2680 N N . PHE A 1 334 ? -35.490 -4.400 35.739 1.00 89.12 334 PHE A N 1
ATOM 2681 C CA . PHE A 1 334 ? -35.184 -3.879 37.075 1.00 89.12 334 PHE A CA 1
ATOM 2682 C C . PHE A 1 334 ? -36.419 -3.790 37.977 1.00 89.12 334 PHE A C 1
ATOM 2684 O O . PHE A 1 334 ? -36.352 -4.185 39.141 1.00 89.12 334 PHE A O 1
ATOM 2691 N N . LYS A 1 335 ? -37.566 -3.343 37.446 1.00 88.88 335 LYS A N 1
ATOM 2692 C CA . LYS A 1 335 ? -38.831 -3.308 38.199 1.00 88.88 335 LYS A CA 1
ATOM 2693 C C . LYS A 1 335 ? -39.266 -4.708 38.644 1.00 88.88 335 LYS A C 1
ATOM 2695 O O . LYS A 1 335 ? -39.642 -4.875 39.799 1.00 88.88 335 LYS A O 1
ATOM 2700 N N . VAL A 1 336 ? -39.162 -5.714 37.770 1.00 86.25 336 VAL A N 1
ATOM 2701 C CA . VAL A 1 336 ? -39.477 -7.116 38.103 1.00 86.25 336 VAL A CA 1
ATOM 2702 C C . VAL A 1 336 ? -38.571 -7.632 39.217 1.00 86.25 336 VAL A C 1
ATOM 2704 O O . VAL A 1 336 ? -39.072 -8.174 40.200 1.00 86.25 336 VAL A O 1
ATOM 2707 N N . VAL A 1 337 ? -37.255 -7.428 39.109 1.00 85.69 337 VAL A N 1
ATOM 2708 C CA . VAL A 1 337 ? -36.319 -7.881 40.149 1.00 85.69 337 VAL A CA 1
ATOM 2709 C C . VAL A 1 337 ? -36.597 -7.192 41.482 1.00 85.69 337 VAL A C 1
ATOM 2711 O O . VAL A 1 337 ? -36.587 -7.844 42.523 1.00 85.69 337 VAL A O 1
ATOM 2714 N N . ALA A 1 338 ? -36.915 -5.901 41.463 1.00 83.94 338 ALA A N 1
ATOM 2715 C CA . ALA A 1 338 ? -37.260 -5.175 42.673 1.00 83.94 338 ALA A CA 1
ATOM 2716 C C . ALA A 1 338 ? -38.567 -5.682 43.306 1.00 83.94 338 ALA A C 1
ATOM 2718 O O . ALA A 1 338 ? -38.615 -5.856 44.520 1.00 83.94 338 ALA A O 1
ATOM 2719 N N . CYS A 1 339 ? -39.589 -6.019 42.512 1.00 82.31 339 CYS A N 1
ATOM 2720 C CA . CYS A 1 339 ? -40.794 -6.680 43.022 1.00 82.31 339 CYS A CA 1
ATOM 2721 C C . CYS A 1 339 ? -40.481 -8.038 43.675 1.00 82.31 339 CYS A C 1
ATOM 2723 O O . CYS A 1 339 ? -41.021 -8.334 44.743 1.00 82.31 339 CYS A O 1
ATOM 2725 N N . ILE A 1 340 ? -39.591 -8.842 43.078 1.00 82.50 340 ILE A N 1
ATOM 2726 C CA . ILE A 1 340 ? -39.143 -10.118 43.662 1.00 82.50 340 ILE A CA 1
ATOM 2727 C C . ILE A 1 340 ? -38.473 -9.865 45.018 1.00 82.50 340 ILE A C 1
ATOM 2729 O O . ILE A 1 340 ? -38.877 -10.458 46.013 1.00 82.50 340 ILE A O 1
ATOM 2733 N N . CYS A 1 341 ? -37.521 -8.930 45.090 1.00 83.06 341 CYS A N 1
ATOM 2734 C CA . CYS A 1 341 ? -36.825 -8.613 46.339 1.00 83.06 341 CYS A CA 1
ATOM 2735 C C . CYS A 1 341 ? -37.757 -8.027 47.415 1.00 83.06 341 CYS A C 1
ATOM 2737 O O . CYS A 1 341 ? -37.587 -8.317 48.596 1.00 83.06 341 CYS A O 1
ATOM 2739 N N . ALA A 1 342 ? -38.745 -7.209 47.037 1.00 81.88 342 ALA A N 1
ATOM 2740 C CA . ALA A 1 342 ? -39.756 -6.707 47.970 1.00 81.88 342 ALA A CA 1
ATOM 2741 C C . ALA A 1 342 ? -40.625 -7.841 48.530 1.00 81.88 342 ALA A C 1
ATOM 2743 O O . ALA A 1 342 ? -40.906 -7.856 49.727 1.00 81.88 342 ALA A O 1
ATOM 2744 N N . THR A 1 343 ? -41.007 -8.802 47.683 1.00 81.44 343 THR A N 1
ATOM 2745 C CA . THR A 1 343 ? -41.770 -9.989 48.096 1.00 81.44 343 THR A CA 1
ATOM 2746 C C . THR A 1 343 ? -40.964 -10.842 49.073 1.00 81.44 343 THR A C 1
ATOM 2748 O O . THR A 1 343 ? -41.473 -11.199 50.127 1.00 81.44 343 THR A O 1
ATOM 2751 N N . GLU A 1 344 ? -39.687 -11.090 48.784 1.00 82.44 344 GLU A N 1
ATOM 2752 C CA . GLU A 1 344 ? -38.792 -11.833 49.681 1.00 82.44 344 GLU A CA 1
ATOM 2753 C C . GLU A 1 344 ? -38.581 -11.103 51.013 1.00 82.44 344 GLU A C 1
ATOM 2755 O O . GLU A 1 344 ? -38.739 -11.704 52.068 1.00 82.44 344 GLU A O 1
ATOM 2760 N N . LYS A 1 345 ? -38.345 -9.782 50.999 1.00 81.88 345 LYS A N 1
ATOM 2761 C CA . LYS A 1 345 ? -38.253 -8.967 52.228 1.00 81.88 345 LYS A CA 1
ATOM 2762 C C . LYS A 1 345 ? -39.552 -9.019 53.043 1.00 81.88 345 LYS A C 1
ATOM 2764 O O . LYS A 1 345 ? -39.507 -8.916 54.269 1.00 81.88 345 LYS A O 1
ATOM 2769 N N . ALA A 1 346 ? -40.708 -9.133 52.387 1.00 75.75 346 ALA A N 1
ATOM 2770 C CA . ALA A 1 346 ? -41.995 -9.304 53.053 1.00 75.75 346 ALA A CA 1
ATOM 2771 C C . ALA A 1 346 ? -42.163 -10.716 53.640 1.00 75.75 346 ALA A C 1
ATOM 2773 O O . ALA A 1 346 ? -42.689 -10.821 54.740 1.00 75.75 346 ALA A O 1
ATOM 2774 N N . GLN A 1 347 ? -41.657 -11.760 52.975 1.00 74.38 347 GLN A N 1
ATOM 2775 C CA . GLN A 1 347 ? -41.633 -13.145 53.471 1.00 74.38 347 GLN A CA 1
ATOM 2776 C C . GLN A 1 347 ? -40.630 -13.365 54.610 1.00 74.38 347 GLN A C 1
ATOM 2778 O O . GLN A 1 347 ? -40.926 -14.066 55.570 1.00 74.38 347 GLN A O 1
ATOM 2783 N N . ASP A 1 348 ? -39.477 -12.701 54.594 1.00 70.25 348 ASP A N 1
ATOM 2784 C CA . ASP A 1 348 ? -38.573 -12.682 55.754 1.00 70.25 348 ASP A CA 1
ATOM 2785 C C . ASP A 1 348 ? -39.253 -12.004 56.954 1.00 70.25 348 ASP A C 1
ATOM 2787 O O . ASP A 1 348 ? -39.054 -12.367 58.117 1.00 70.25 348 ASP A O 1
ATOM 2791 N N . LYS A 1 349 ? -40.132 -11.042 56.657 1.00 63.81 349 LYS A N 1
ATOM 2792 C CA . LYS A 1 349 ? -41.087 -10.474 57.603 1.00 63.81 349 LYS A CA 1
ATOM 2793 C C . LYS A 1 349 ? -42.362 -11.314 57.747 1.00 63.81 349 LYS A C 1
ATOM 2795 O O . LYS A 1 349 ? -43.198 -10.905 58.520 1.00 63.81 349 LYS A O 1
ATOM 2800 N N . GLU A 1 350 ? -42.566 -12.471 57.124 1.00 47.25 350 GLU A N 1
ATOM 2801 C CA . GLU A 1 350 ? -43.674 -13.391 57.461 1.00 47.25 350 GLU A CA 1
ATOM 2802 C C . GLU A 1 350 ? -43.373 -14.210 58.727 1.00 47.25 350 GLU A C 1
ATOM 2804 O O . GLU A 1 350 ? -44.254 -14.887 59.239 1.00 47.25 350 GLU A O 1
ATOM 2809 N N . ASN A 1 351 ? -42.200 -14.032 59.348 1.00 50.69 351 ASN A N 1
ATOM 2810 C CA . ASN A 1 351 ? -42.040 -14.246 60.794 1.00 50.69 351 ASN A CA 1
ATOM 2811 C C . ASN A 1 351 ? -42.593 -13.074 61.645 1.00 50.69 351 ASN A C 1
ATOM 2813 O O . ASN A 1 351 ? -42.460 -13.068 62.867 1.00 50.69 351 ASN A O 1
ATOM 2817 N N . ASN A 1 352 ? -43.215 -12.065 61.024 1.00 54.97 352 ASN A N 1
ATOM 2818 C CA . ASN A 1 352 ? -43.979 -10.998 61.672 1.00 54.97 352 ASN A CA 1
ATOM 2819 C C . ASN A 1 352 ? -45.456 -11.406 61.691 1.00 54.97 352 ASN A C 1
ATOM 2821 O O . ASN A 1 352 ? -46.075 -11.596 60.639 1.00 54.97 352 ASN A O 1
ATOM 2825 N N . SER A 1 353 ? -46.027 -11.519 62.892 1.00 56.31 353 SER A N 1
ATOM 2826 C CA . SER A 1 353 ? -47.375 -12.058 63.117 1.00 56.31 353 SER A CA 1
ATOM 2827 C C . SER A 1 353 ? -48.474 -11.355 62.311 1.00 56.31 353 SER A C 1
ATOM 2829 O O . SER A 1 353 ? -49.471 -11.978 61.962 1.00 56.31 353 SER A O 1
ATOM 2831 N N . PHE A 1 354 ? -48.276 -10.087 61.941 1.00 57.03 354 PHE A N 1
ATOM 2832 C CA . PHE A 1 354 ? -49.251 -9.307 61.180 1.00 57.03 354 PHE A CA 1
ATOM 2833 C C . PHE A 1 354 ? -49.515 -9.848 59.762 1.00 57.03 354 PHE A C 1
ATOM 2835 O O . PHE A 1 354 ? -50.658 -9.851 59.305 1.00 57.03 354 PHE A O 1
ATOM 2842 N N . TYR A 1 355 ? -48.484 -10.315 59.048 1.00 51.66 355 TYR A N 1
ATOM 2843 C CA . TYR A 1 355 ? -48.653 -10.818 57.676 1.00 51.66 355 TYR A CA 1
ATOM 2844 C C . TYR A 1 355 ? -49.245 -12.229 57.649 1.00 51.66 355 TYR A C 1
ATOM 2846 O O . TYR A 1 355 ? -50.067 -12.529 56.781 1.00 51.66 355 TYR A O 1
ATOM 2854 N N . LEU A 1 356 ? -48.913 -13.053 58.646 1.00 61.03 356 LEU A N 1
ATOM 2855 C CA . LEU A 1 356 ? -49.534 -14.364 58.838 1.00 61.03 356 LEU A CA 1
ATOM 2856 C C . LEU A 1 356 ? -51.048 -14.242 59.069 1.00 61.03 356 LEU A C 1
ATOM 2858 O O . LEU A 1 356 ? -51.809 -14.994 58.462 1.00 61.03 356 LEU A O 1
ATOM 2862 N N . ASP A 1 357 ? -51.497 -13.241 59.832 1.00 67.50 357 ASP A N 1
ATOM 2863 C CA . ASP A 1 357 ? -52.926 -12.962 60.033 1.00 67.50 357 ASP A CA 1
ATOM 2864 C C . ASP A 1 357 ? -53.642 -12.553 58.734 1.00 67.50 357 ASP A C 1
ATOM 2866 O O . ASP A 1 357 ? -54.787 -12.944 58.490 1.00 67.50 357 ASP A O 1
ATOM 2870 N N . ILE A 1 358 ? -52.979 -11.789 57.859 1.00 61.97 358 ILE A N 1
ATOM 2871 C CA . ILE A 1 358 ? -53.551 -11.384 56.565 1.00 61.97 358 ILE A CA 1
ATOM 2872 C C . ILE A 1 358 ? -53.633 -12.571 55.599 1.00 61.97 358 ILE A C 1
ATOM 2874 O O . ILE A 1 358 ? -54.644 -12.727 54.907 1.00 61.97 358 ILE A O 1
ATOM 2878 N N . ILE A 1 359 ? -52.605 -13.421 55.545 1.00 65.38 359 ILE A N 1
ATOM 2879 C CA . ILE A 1 359 ? -52.615 -14.639 54.722 1.00 65.38 359 ILE A CA 1
ATOM 2880 C C . ILE A 1 359 ? -53.688 -15.606 55.222 1.00 65.38 359 ILE A C 1
ATOM 2882 O O . ILE A 1 359 ? -54.447 -16.133 54.405 1.00 65.38 359 ILE A O 1
ATOM 2886 N N . ALA A 1 360 ? -53.810 -15.783 56.541 1.00 74.00 360 ALA A N 1
ATOM 2887 C CA . ALA A 1 360 ? -54.859 -16.590 57.154 1.00 74.00 360 ALA A CA 1
ATOM 2888 C C . ALA A 1 360 ? -56.257 -16.076 56.770 1.00 74.00 360 ALA A C 1
ATOM 2890 O O . ALA A 1 360 ? -57.067 -16.846 56.248 1.00 74.00 360 ALA A O 1
ATOM 2891 N N . LYS A 1 361 ? -56.507 -14.763 56.888 1.00 74.94 361 LYS A N 1
ATOM 2892 C CA . LYS A 1 361 ? -57.772 -14.143 56.450 1.00 74.94 361 LYS A CA 1
ATOM 2893 C C . LYS A 1 361 ? -58.023 -14.284 54.948 1.00 74.94 361 LYS A C 1
ATOM 2895 O O . LYS A 1 361 ? -59.152 -14.512 54.527 1.00 74.94 361 LYS A O 1
ATOM 2900 N N . ARG A 1 362 ? -56.992 -14.189 54.101 1.00 66.44 362 ARG A N 1
ATOM 2901 C CA . ARG A 1 362 ? -57.141 -14.422 52.650 1.00 66.44 362 ARG A CA 1
ATOM 2902 C C . ARG A 1 362 ? -57.518 -15.865 52.330 1.00 66.44 362 ARG A C 1
ATOM 2904 O O . ARG A 1 362 ? -58.325 -16.089 51.430 1.00 66.44 362 ARG A O 1
ATOM 2911 N N . GLN A 1 363 ? -56.946 -16.837 53.037 1.00 77.06 363 GLN A N 1
ATOM 2912 C CA . GLN A 1 363 ? -57.325 -18.240 52.877 1.00 77.06 363 GLN A CA 1
ATOM 2913 C C . GLN A 1 363 ? -58.752 -18.507 53.375 1.00 77.06 363 GLN A C 1
ATOM 2915 O O . GLN A 1 363 ? -59.461 -19.305 52.763 1.00 77.06 363 GLN A O 1
ATOM 2920 N N . GLU A 1 364 ? -59.191 -17.815 54.427 1.00 83.19 364 GLU A N 1
ATOM 2921 C CA . GLU A 1 364 ? -60.573 -17.844 54.918 1.00 83.19 364 GLU A CA 1
ATOM 2922 C C . GLU A 1 364 ? -61.554 -17.308 53.863 1.00 83.19 364 GLU A C 1
ATOM 2924 O O . GLU A 1 364 ? -62.448 -18.040 53.438 1.00 83.19 364 GLU A O 1
ATOM 2929 N N . TYR A 1 365 ? -61.309 -16.112 53.316 1.00 72.19 365 TYR A N 1
ATOM 2930 C CA . TYR A 1 365 ? -62.140 -15.554 52.242 1.00 72.19 365 TYR A CA 1
ATOM 2931 C C . TYR A 1 365 ? -62.151 -16.418 50.981 1.00 72.19 365 TYR A C 1
ATOM 2933 O O . TYR A 1 365 ? -63.181 -16.543 50.318 1.00 72.19 365 TYR A O 1
ATOM 2941 N N . LYS A 1 366 ? -61.023 -17.053 50.641 1.00 78.31 366 LYS A N 1
ATOM 2942 C CA . LYS A 1 366 ? -60.968 -17.991 49.517 1.00 78.31 366 LYS A CA 1
ATOM 2943 C C . LYS A 1 366 ? -61.865 -19.208 49.759 1.00 78.31 366 LYS A C 1
ATOM 2945 O O . LYS A 1 366 ? -62.606 -19.588 48.860 1.00 78.31 366 LYS A O 1
ATOM 2950 N N . LYS A 1 367 ? -61.854 -19.785 50.968 1.00 86.38 367 LYS A N 1
ATOM 2951 C CA . LYS A 1 367 ? -62.753 -20.895 51.330 1.00 86.38 367 LYS A CA 1
ATOM 2952 C C . LYS A 1 367 ? -64.224 -20.489 51.260 1.00 86.38 367 LYS A C 1
ATOM 2954 O O . LYS A 1 367 ? -65.037 -21.263 50.758 1.00 86.38 367 LYS A O 1
ATOM 2959 N N . GLU A 1 368 ? -64.572 -19.293 51.729 1.00 81.25 368 GLU A N 1
ATOM 2960 C CA . GLU A 1 368 ? -65.941 -18.775 51.624 1.00 81.25 368 GLU A CA 1
ATOM 2961 C C . GLU A 1 368 ? -66.373 -18.602 50.166 1.00 81.25 368 GLU A C 1
ATOM 2963 O O . GLU A 1 368 ? -67.462 -19.035 49.781 1.00 81.25 368 GLU A O 1
ATOM 2968 N N . PHE A 1 369 ? -65.501 -18.026 49.339 1.00 67.88 369 PHE A N 1
ATOM 2969 C CA . PHE A 1 369 ? -65.757 -17.826 47.918 1.00 67.88 369 PHE A CA 1
ATOM 2970 C C . PHE A 1 369 ? -65.917 -19.153 47.165 1.00 67.88 369 PHE A C 1
ATOM 2972 O O . PHE A 1 369 ? -66.894 -19.336 46.437 1.00 67.88 369 PHE A O 1
ATOM 2979 N N . ASP A 1 370 ? -65.020 -20.114 47.389 1.00 81.81 370 ASP A N 1
ATOM 2980 C CA . ASP A 1 370 ? -65.114 -21.454 46.801 1.00 81.81 370 ASP A CA 1
ATOM 2981 C C . ASP A 1 370 ? -66.401 -22.171 47.260 1.00 81.81 370 ASP A C 1
ATOM 2983 O O . ASP A 1 370 ? -67.066 -22.845 46.466 1.00 81.81 370 ASP A O 1
ATOM 2987 N N . GLY A 1 371 ? -66.824 -21.959 48.513 1.00 87.69 371 GLY A N 1
ATOM 2988 C CA . GLY A 1 371 ? -68.106 -22.434 49.038 1.00 87.69 371 GLY A CA 1
ATOM 2989 C C . GLY A 1 371 ? -69.322 -21.805 48.345 1.00 87.69 371 GLY A C 1
ATOM 2990 O O . GLY A 1 371 ? -70.291 -22.505 48.041 1.00 87.69 371 GLY A O 1
ATOM 2991 N N . LEU A 1 372 ? -69.276 -20.504 48.046 1.00 76.19 372 LEU A N 1
ATOM 2992 C CA . LEU A 1 372 ? -70.320 -19.803 47.287 1.00 76.19 372 LEU A CA 1
ATOM 2993 C C . LEU A 1 372 ? -70.399 -20.298 45.837 1.00 76.19 372 LEU A C 1
ATOM 2995 O O . LEU A 1 372 ? -71.496 -20.566 45.344 1.00 76.19 372 LEU A O 1
ATOM 2999 N N . ILE A 1 373 ? -69.254 -20.501 45.179 1.00 70.50 373 ILE A N 1
ATOM 3000 C CA . ILE A 1 373 ? -69.176 -21.091 43.834 1.00 70.50 373 ILE A CA 1
ATOM 3001 C C . ILE A 1 373 ? -69.751 -22.515 43.832 1.00 70.50 373 ILE A C 1
ATOM 3003 O O . ILE A 1 373 ? -70.494 -22.884 42.919 1.00 70.50 373 ILE A O 1
ATOM 3007 N N . GLY A 1 374 ? -69.449 -23.314 44.860 1.00 84.88 374 GLY A N 1
ATOM 3008 C CA . GLY A 1 374 ? -70.006 -24.656 45.034 1.00 84.88 374 GLY A CA 1
ATOM 3009 C C . GLY A 1 374 ? -71.532 -24.646 45.137 1.00 84.88 374 GLY A C 1
ATOM 3010 O O . GLY A 1 374 ? -72.204 -25.363 44.392 1.00 84.88 374 GLY A O 1
ATOM 3011 N N . LYS A 1 375 ? -72.088 -23.772 45.989 1.00 79.31 375 LYS A N 1
ATOM 3012 C CA . LYS A 1 375 ? -73.543 -23.588 46.130 1.00 79.31 375 LYS A CA 1
ATOM 3013 C C . LYS A 1 375 ? -74.189 -23.145 44.819 1.00 79.31 375 LYS A C 1
ATOM 3015 O O . LYS A 1 375 ? -75.185 -23.730 44.413 1.00 79.31 375 LYS A O 1
ATOM 3020 N N . TYR A 1 376 ? -73.594 -22.183 44.115 1.00 70.06 376 TYR A N 1
ATOM 3021 C CA . TYR A 1 376 ? -74.088 -21.720 42.816 1.00 70.06 376 TYR A CA 1
ATOM 3022 C C . TYR A 1 376 ? -74.158 -22.854 41.780 1.00 70.06 376 TYR A C 1
ATOM 3024 O O . TYR A 1 376 ? -75.186 -23.036 41.126 1.00 70.06 376 TYR A O 1
ATOM 3032 N N . LYS A 1 377 ? -73.101 -23.673 41.670 1.00 75.56 377 LYS A N 1
ATOM 3033 C CA . LYS A 1 377 ? -73.083 -24.843 40.775 1.00 75.56 377 LYS A CA 1
ATOM 3034 C C . LYS A 1 377 ? -74.160 -25.868 41.145 1.00 75.56 377 LYS A C 1
ATOM 3036 O O . LYS A 1 377 ? -74.779 -26.448 40.255 1.00 75.56 377 LYS A O 1
ATOM 3041 N N . GLN A 1 378 ? -74.410 -26.075 42.436 1.00 71.00 378 GLN A N 1
ATOM 3042 C CA . GLN A 1 378 ? -75.440 -26.995 42.923 1.00 71.00 378 GLN A CA 1
ATOM 3043 C C . GLN A 1 378 ? -76.860 -26.490 42.615 1.00 71.00 378 GLN A C 1
ATOM 3045 O O . GLN A 1 378 ? -77.701 -27.261 42.147 1.00 71.00 378 GLN A O 1
ATOM 3050 N N . THR A 1 379 ? -77.115 -25.191 42.788 1.00 66.19 379 THR A N 1
ATOM 3051 C CA . THR A 1 379 ? -78.389 -24.554 42.419 1.00 66.19 379 THR A CA 1
ATOM 3052 C C . THR A 1 379 ? -78.623 -24.612 40.911 1.00 66.19 379 THR A C 1
ATOM 3054 O O . THR A 1 379 ? -79.698 -25.026 40.484 1.00 66.19 379 THR A O 1
ATOM 3057 N N . LYS A 1 380 ? -77.602 -24.313 40.092 1.00 59.59 380 LYS A N 1
ATOM 3058 C CA . LYS A 1 380 ? -77.680 -24.419 38.625 1.00 59.59 380 LYS A CA 1
ATOM 3059 C C . LYS A 1 380 ? -78.040 -25.838 38.170 1.00 59.59 380 LYS A C 1
ATOM 3061 O O . LYS A 1 380 ? -78.958 -26.013 37.376 1.00 59.59 380 LYS A O 1
ATOM 3066 N N . LYS A 1 381 ? -77.399 -26.856 38.753 1.00 64.62 381 LYS A N 1
ATOM 3067 C CA . LYS A 1 381 ? -77.694 -28.268 38.462 1.00 64.62 381 LYS A CA 1
ATOM 3068 C C . LYS A 1 381 ? -79.116 -28.671 38.881 1.00 64.62 381 LYS A C 1
ATOM 3070 O O . LYS A 1 381 ? -79.754 -29.471 38.209 1.00 64.62 381 LYS A O 1
ATOM 3075 N N . THR A 1 382 ? -79.640 -28.098 39.965 1.00 54.72 382 THR A N 1
ATOM 3076 C CA . THR A 1 382 ? -81.017 -28.347 40.432 1.00 54.72 382 THR A CA 1
ATOM 3077 C C . THR A 1 382 ? -82.061 -27.720 39.497 1.00 54.72 382 THR A C 1
ATOM 3079 O O . THR A 1 382 ? -83.125 -28.301 39.287 1.00 54.72 382 THR A O 1
ATOM 3082 N N . ILE A 1 383 ? -81.744 -26.568 38.897 1.00 53.16 383 ILE A N 1
ATOM 3083 C CA . ILE A 1 383 ? -82.577 -25.908 37.879 1.00 53.16 383 ILE A CA 1
ATOM 3084 C C . ILE A 1 383 ? -82.574 -26.720 36.572 1.00 53.16 383 ILE A C 1
ATOM 3086 O O . ILE A 1 383 ? -83.638 -26.974 36.014 1.00 53.16 383 ILE A O 1
ATOM 3090 N N . GLU A 1 384 ? -81.413 -27.216 36.130 1.00 48.91 384 GLU A N 1
ATOM 3091 C CA . GLU A 1 384 ? -81.294 -28.055 34.923 1.00 48.91 384 GLU A CA 1
ATOM 3092 C C . GLU A 1 384 ? -82.036 -29.400 35.055 1.00 48.91 384 GLU A C 1
ATOM 3094 O O . GLU A 1 384 ? -82.692 -29.839 34.111 1.00 48.91 384 GLU A O 1
ATOM 3099 N N . VAL A 1 385 ? -82.027 -30.030 36.239 1.00 50.72 385 VAL A N 1
ATOM 3100 C CA . VAL A 1 385 ? -82.779 -31.278 36.491 1.00 50.72 385 VAL A CA 1
ATOM 3101 C C . VAL A 1 385 ? -84.297 -31.058 36.438 1.00 50.72 385 VAL A C 1
ATOM 3103 O O . VAL A 1 385 ? -85.015 -31.932 35.958 1.00 50.72 385 VAL A O 1
ATOM 3106 N N . ARG A 1 386 ? -84.802 -29.887 36.855 1.00 46.69 386 ARG A N 1
ATOM 3107 C CA . ARG A 1 386 ? -86.234 -29.547 36.730 1.00 46.69 386 ARG A CA 1
ATOM 3108 C C . ARG A 1 386 ? -86.659 -29.228 35.294 1.00 46.69 386 ARG A C 1
ATOM 3110 O O . ARG A 1 386 ? -87.828 -29.403 34.975 1.00 46.69 386 ARG A O 1
ATOM 3117 N N . GLY A 1 387 ? -85.733 -28.801 34.432 1.00 46.16 387 GLY A N 1
ATOM 3118 C CA . GLY A 1 387 ? -86.000 -28.567 33.009 1.00 46.16 387 GLY A CA 1
ATOM 3119 C C . GLY A 1 387 ? -86.126 -29.846 32.171 1.00 46.16 387 GLY A C 1
ATOM 3120 O O . GLY A 1 387 ? -86.772 -29.826 31.128 1.00 46.16 387 GLY A O 1
ATOM 3121 N N . LEU A 1 388 ? -85.546 -30.964 32.624 1.00 45.00 388 LEU A N 1
ATOM 3122 C CA . LEU A 1 388 ? -85.512 -32.230 31.876 1.00 45.00 388 LEU A CA 1
ATOM 3123 C C . LEU A 1 388 ? -86.671 -33.187 32.203 1.00 45.00 388 LEU A C 1
ATOM 3125 O O . LEU A 1 388 ? -86.992 -34.059 31.397 1.00 45.00 388 LEU A O 1
ATOM 3129 N N . THR A 1 389 ? -87.338 -33.034 33.349 1.00 44.22 389 THR A N 1
ATOM 3130 C CA . THR A 1 389 ? -88.537 -33.817 33.684 1.00 44.22 389 THR A CA 1
ATOM 3131 C C . THR A 1 389 ? -89.780 -33.080 33.190 1.00 44.22 389 THR A C 1
ATOM 3133 O O . THR A 1 389 ? -90.415 -32.349 33.946 1.00 44.22 389 THR A O 1
ATOM 3136 N N . GLY A 1 390 ? -90.092 -33.228 31.901 1.00 45.66 390 GLY A N 1
ATOM 3137 C CA . GLY A 1 390 ? -91.212 -32.572 31.222 1.00 45.66 390 GLY A CA 1
ATOM 3138 C C . GLY A 1 390 ? -92.597 -32.927 31.778 1.00 45.66 390 GLY A C 1
ATOM 3139 O O . GLY A 1 390 ? -93.339 -33.688 31.164 1.00 45.66 390 GLY A O 1
ATOM 3140 N N . GLN A 1 391 ? -92.979 -32.328 32.905 1.00 38.03 391 GLN A N 1
ATOM 3141 C CA . GLN A 1 391 ? -94.366 -32.227 33.348 1.00 38.03 391 GLN A CA 1
ATOM 3142 C C . GLN A 1 391 ? -94.730 -30.764 33.592 1.00 38.03 391 GLN A C 1
ATOM 3144 O O . GLN A 1 391 ? -94.184 -30.076 34.453 1.00 38.03 391 GLN A O 1
ATOM 3149 N N . SER A 1 392 ? -95.647 -30.297 32.752 1.00 44.47 392 SER A N 1
ATOM 3150 C CA . SER A 1 392 ? -96.181 -28.947 32.712 1.00 44.47 392 SER A CA 1
ATOM 3151 C C . SER A 1 392 ? -97.074 -28.634 33.912 1.00 44.47 392 SER A C 1
ATOM 3153 O O . SER A 1 392 ? -97.732 -29.507 34.471 1.00 44.47 392 SER A O 1
ATOM 3155 N N . THR A 1 393 ? -97.162 -27.333 34.192 1.00 46.56 393 THR A N 1
ATOM 3156 C CA . THR A 1 393 ? -97.995 -26.632 35.184 1.00 46.56 393 THR A CA 1
ATOM 3157 C C . THR A 1 393 ? -97.530 -26.713 36.636 1.00 46.56 393 THR A C 1
ATOM 3159 O O . THR A 1 393 ? -98.013 -27.500 37.439 1.00 46.56 393 THR A O 1
ATOM 3162 N N . VAL A 1 394 ? -96.657 -25.774 37.008 1.00 36.81 394 VAL A N 1
ATOM 3163 C CA . VAL A 1 394 ? -96.607 -25.275 38.384 1.00 36.81 394 VAL A CA 1
ATOM 3164 C C . VAL A 1 394 ? -96.734 -23.761 38.329 1.00 36.81 394 VAL A C 1
ATOM 3166 O O . VAL A 1 394 ? -95.899 -23.060 37.762 1.00 36.81 394 VAL A O 1
ATOM 3169 N N . SER A 1 395 ? -97.839 -23.280 38.889 1.00 43.19 395 SER A N 1
ATOM 3170 C CA . SER A 1 395 ? -98.068 -21.888 39.246 1.00 43.19 395 SER A CA 1
ATOM 3171 C C . SER A 1 395 ? -96.860 -21.351 40.012 1.00 43.19 395 SER A C 1
ATOM 3173 O O . SER A 1 395 ? -96.585 -21.811 41.122 1.00 43.19 395 SER A O 1
ATOM 3175 N N . LEU A 1 396 ? -96.154 -20.385 39.423 1.00 37.22 396 LEU A N 1
ATOM 3176 C CA . LEU A 1 396 ? -95.144 -19.598 40.123 1.00 37.22 396 LEU A CA 1
ATOM 3177 C C . LEU A 1 396 ? -95.801 -18.977 41.356 1.00 37.22 396 LEU A C 1
ATOM 3179 O O . LEU A 1 396 ? -96.730 -18.174 41.236 1.00 37.22 396 LEU A O 1
ATOM 3183 N N . SER A 1 397 ? -95.352 -19.375 42.545 1.00 51.44 397 SER A N 1
ATOM 3184 C CA . SER A 1 397 ? -95.804 -18.716 43.760 1.00 51.44 397 SER A CA 1
ATOM 3185 C C . SER A 1 397 ? -95.272 -17.282 43.742 1.00 51.44 397 SER A C 1
ATOM 3187 O O . SER A 1 397 ? -94.148 -17.026 43.305 1.00 51.44 397 SER A O 1
ATOM 3189 N N . ALA A 1 398 ? -96.059 -16.320 44.226 1.00 40.53 398 ALA A N 1
ATOM 3190 C CA . ALA A 1 398 ? -95.654 -14.912 44.280 1.00 40.53 398 ALA A CA 1
ATOM 3191 C C . ALA A 1 398 ? -94.344 -14.679 45.071 1.00 40.53 398 ALA A C 1
ATOM 3193 O O . ALA A 1 398 ? -93.736 -13.617 44.954 1.00 40.53 398 ALA A O 1
ATOM 3194 N N . LYS A 1 399 ? -93.889 -15.676 45.844 1.00 44.62 399 LYS A N 1
ATOM 3195 C CA . LYS A 1 399 ? -92.618 -15.672 46.568 1.00 44.62 399 LYS A CA 1
ATOM 3196 C C . LYS A 1 399 ? -91.411 -15.906 45.645 1.00 44.62 399 LYS A C 1
ATOM 3198 O O . LYS A 1 399 ? -90.399 -15.236 45.812 1.00 44.62 399 LYS A O 1
ATOM 3203 N N . ASP A 1 400 ? -91.550 -16.747 44.621 1.00 44.22 400 ASP A N 1
ATOM 3204 C CA . ASP A 1 400 ? -90.468 -17.068 43.675 1.00 44.22 400 ASP A CA 1
ATOM 3205 C C . ASP A 1 400 ? -90.258 -15.934 42.653 1.00 44.22 400 ASP A C 1
ATOM 3207 O O . ASP A 1 400 ? -89.131 -15.545 42.348 1.00 44.22 400 ASP A O 1
ATOM 3211 N N . LEU A 1 401 ? -91.350 -15.291 42.222 1.00 44.03 401 LEU A N 1
ATOM 3212 C CA . LEU A 1 401 ? -91.309 -14.061 41.416 1.00 44.03 401 LEU A CA 1
ATOM 3213 C C . LEU A 1 401 ? -90.746 -12.857 42.195 1.00 44.03 401 LEU A C 1
ATOM 3215 O O . LEU A 1 401 ? -90.181 -11.942 41.590 1.00 44.03 401 LEU A O 1
ATOM 3219 N N . ALA A 1 402 ? -90.875 -12.842 43.528 1.00 41.84 402 ALA A N 1
ATOM 3220 C CA . ALA A 1 402 ? -90.261 -11.824 44.377 1.00 41.84 402 ALA A CA 1
ATOM 3221 C C . ALA A 1 402 ? -88.745 -12.035 44.521 1.00 41.84 402 ALA A C 1
ATOM 3223 O O . ALA A 1 402 ? -88.006 -11.052 44.545 1.00 41.84 402 ALA A O 1
ATOM 3224 N N . GLU A 1 403 ? -88.256 -13.277 44.540 1.00 44.72 403 GLU A N 1
ATOM 3225 C CA . GLU A 1 403 ? -86.820 -13.583 44.595 1.00 44.72 403 GLU A CA 1
ATOM 3226 C C . GLU A 1 403 ? -86.123 -13.348 43.243 1.00 44.72 403 GLU A C 1
ATOM 3228 O O . GLU A 1 403 ? -85.065 -12.715 43.215 1.00 44.72 403 GLU A O 1
ATOM 3233 N N . GLU A 1 404 ? -86.747 -13.694 42.109 1.00 39.62 404 GLU A N 1
ATOM 3234 C CA . GLU A 1 404 ? -86.212 -13.350 40.778 1.00 39.62 404 GLU A CA 1
ATOM 3235 C C . GLU A 1 404 ? -86.247 -11.840 40.496 1.00 39.62 404 GLU A C 1
ATOM 3237 O O . GLU A 1 404 ? -85.270 -11.287 39.981 1.00 39.62 404 GLU A O 1
ATOM 3242 N N . ARG A 1 405 ? -87.301 -11.119 40.921 1.00 39.53 405 ARG A N 1
ATOM 3243 C CA . ARG A 1 405 ? -87.280 -9.644 40.903 1.00 39.53 405 ARG A CA 1
ATOM 3244 C C . ARG A 1 405 ? -86.229 -9.071 41.845 1.00 39.53 405 ARG A C 1
ATOM 3246 O O . ARG A 1 405 ? -85.670 -8.031 41.521 1.00 39.53 405 ARG A O 1
ATOM 3253 N N . THR A 1 406 ? -85.915 -9.725 42.961 1.00 43.00 406 THR A N 1
ATOM 3254 C CA . THR A 1 406 ? -84.862 -9.268 43.881 1.00 43.00 406 THR A CA 1
ATOM 3255 C C . THR A 1 406 ? -83.476 -9.457 43.269 1.00 43.00 406 THR A C 1
ATOM 3257 O O . THR A 1 406 ? -82.653 -8.557 43.378 1.00 43.00 406 THR A O 1
ATOM 3260 N N . ILE A 1 407 ? -83.221 -10.545 42.538 1.00 40.91 407 ILE A N 1
ATOM 3261 C CA . ILE A 1 407 ? -81.935 -10.781 41.858 1.00 40.91 407 ILE A CA 1
ATOM 3262 C C . ILE A 1 407 ? -81.764 -9.840 40.652 1.00 40.91 407 ILE A C 1
ATOM 3264 O O . ILE A 1 407 ? -80.699 -9.240 40.492 1.00 40.91 407 ILE A O 1
ATOM 3268 N N . PHE A 1 408 ? -82.824 -9.607 39.869 1.00 37.69 408 PHE A N 1
ATOM 3269 C CA . PHE A 1 408 ? -82.796 -8.653 38.751 1.00 37.69 408 PHE A CA 1
ATOM 3270 C C . PHE A 1 408 ? -82.800 -7.181 39.212 1.00 37.69 408 PHE A C 1
ATOM 3272 O O . PHE A 1 408 ? -82.284 -6.301 38.525 1.00 37.69 408 PHE A O 1
ATOM 3279 N N . GLN A 1 409 ? -83.330 -6.884 40.405 1.00 39.88 409 GLN A N 1
ATOM 3280 C CA . GLN A 1 409 ? -83.167 -5.578 41.049 1.00 39.88 409 GLN A CA 1
ATOM 3281 C C . GLN A 1 409 ? -81.829 -5.437 41.781 1.00 39.88 409 GLN A C 1
ATOM 3283 O O . GLN A 1 409 ? -81.390 -4.311 41.948 1.00 39.88 409 GLN A O 1
ATOM 3288 N N . ILE A 1 410 ? -81.139 -6.507 42.190 1.00 42.81 410 ILE A N 1
ATOM 3289 C CA . ILE A 1 410 ? -79.781 -6.416 42.760 1.00 42.81 410 ILE A CA 1
ATOM 3290 C C . ILE A 1 410 ? -78.762 -6.058 41.673 1.00 42.81 410 ILE A C 1
ATOM 3292 O O . ILE A 1 410 ? -77.874 -5.253 41.940 1.00 42.81 410 ILE A O 1
ATOM 3296 N N . SER A 1 411 ? -78.924 -6.555 40.442 1.00 43.12 411 SER A N 1
ATOM 3297 C CA . SER A 1 411 ? -78.079 -6.145 39.308 1.00 43.12 411 SER A CA 1
ATOM 3298 C C . SER A 1 411 ? -78.393 -4.734 38.787 1.00 43.12 411 SER A C 1
ATOM 3300 O O . SER A 1 411 ? -77.516 -4.093 38.213 1.00 43.12 411 SER A O 1
ATOM 3302 N N . LYS A 1 412 ? -79.610 -4.219 39.030 1.00 40.47 412 LYS A N 1
ATOM 3303 C CA . LYS A 1 412 ? -80.012 -2.830 38.732 1.00 40.47 412 LYS A CA 1
ATOM 3304 C C . LYS A 1 412 ? -79.966 -1.864 39.922 1.00 40.47 412 LYS A C 1
ATOM 3306 O O . LYS A 1 412 ? -80.234 -0.680 39.732 1.00 40.47 412 LYS A O 1
ATOM 3311 N N . LYS A 1 413 ? -79.655 -2.316 41.140 1.00 42.69 413 LYS A N 1
ATOM 3312 C CA . LYS A 1 413 ? -79.646 -1.443 42.321 1.00 42.69 413 LYS A CA 1
ATOM 3313 C C . LYS A 1 413 ? -78.442 -0.514 42.242 1.00 42.69 413 LYS A C 1
ATOM 3315 O O . LYS A 1 413 ? -77.301 -0.979 42.187 1.00 42.69 413 LYS A O 1
ATOM 3320 N N . GLU A 1 414 ? -78.727 0.786 42.314 1.00 42.53 414 GLU A N 1
ATOM 3321 C CA . GLU 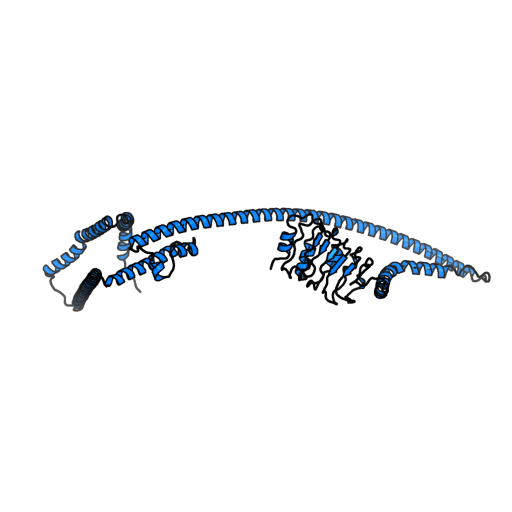A 1 414 ? -77.772 1.898 42.425 1.00 42.53 414 GLU A CA 1
ATOM 3322 C C . GLU A 1 414 ? -76.605 1.576 43.372 1.00 42.53 414 GLU A C 1
ATOM 3324 O O . GLU A 1 414 ? -75.469 1.906 43.059 1.00 42.53 414 GLU A O 1
ATOM 3329 N N . GLY A 1 415 ? -76.834 0.762 44.408 1.00 48.19 415 GLY A N 1
ATOM 3330 C CA . GLY A 1 415 ? -75.821 0.300 45.355 1.00 48.19 415 GLY A CA 1
ATOM 3331 C C . GLY A 1 415 ? -74.613 -0.468 44.791 1.00 48.19 415 GLY A C 1
ATOM 3332 O O . GLY A 1 415 ? -73.559 -0.412 45.416 1.00 48.19 415 GLY A O 1
ATOM 3333 N N . ILE A 1 416 ? -74.687 -1.181 43.655 1.00 47.75 416 ILE A N 1
ATOM 3334 C CA . ILE A 1 416 ? -73.468 -1.776 43.052 1.00 47.75 416 ILE A CA 1
ATOM 3335 C C . ILE A 1 416 ? -72.666 -0.694 42.331 1.00 47.75 416 ILE A C 1
ATOM 3337 O O . ILE A 1 416 ? -71.449 -0.627 42.496 1.00 47.75 416 ILE A O 1
ATOM 3341 N N . LYS A 1 417 ? -73.347 0.202 41.609 1.00 50.22 417 LYS A N 1
ATOM 3342 C CA . LYS A 1 417 ? -72.721 1.348 40.939 1.00 50.22 417 LYS A CA 1
ATOM 3343 C C . LYS A 1 417 ? -72.122 2.317 41.967 1.00 50.22 417 LYS A C 1
ATOM 3345 O O . LYS A 1 417 ? -71.011 2.787 41.774 1.00 50.22 417 LYS A O 1
ATOM 3350 N N . GLU A 1 418 ? -72.787 2.529 43.101 1.00 52.09 418 GLU A N 1
ATOM 3351 C CA . GLU A 1 418 ? -72.328 3.356 44.224 1.00 52.09 418 GLU A CA 1
ATOM 3352 C C . GLU A 1 418 ? -71.218 2.697 45.043 1.00 52.09 418 GLU A C 1
ATOM 3354 O O . GLU A 1 418 ? -70.311 3.393 45.484 1.00 52.09 418 GLU A O 1
ATOM 3359 N N . LYS A 1 419 ? -71.211 1.366 45.208 1.00 53.88 419 LYS A N 1
ATOM 3360 C CA . LYS A 1 419 ? -70.071 0.653 45.818 1.00 53.88 419 LYS A CA 1
ATOM 3361 C C . LYS A 1 419 ? -68.843 0.676 44.916 1.00 53.88 419 LYS A C 1
ATOM 3363 O O . LYS A 1 419 ? -67.733 0.841 45.414 1.00 53.88 419 LYS A O 1
ATOM 3368 N N . PHE A 1 420 ? -69.036 0.550 43.605 1.00 50.34 420 PHE A N 1
ATOM 3369 C CA . PHE A 1 420 ? -67.954 0.655 42.628 1.00 50.34 420 PHE A CA 1
ATOM 3370 C C . PHE A 1 420 ? -67.421 2.090 42.545 1.00 50.34 420 PHE A C 1
ATOM 3372 O O . PHE A 1 420 ? -66.212 2.300 42.562 1.00 50.34 420 PHE A O 1
ATOM 3379 N N . LYS A 1 421 ? -68.317 3.082 42.573 1.00 59.75 421 LYS A N 1
ATOM 3380 C CA . LYS A 1 421 ? -67.972 4.503 42.662 1.00 59.75 421 LYS A CA 1
ATOM 3381 C C . LYS A 1 421 ? -67.258 4.834 43.972 1.00 59.75 421 LYS A C 1
ATOM 3383 O O . LYS A 1 421 ? -66.220 5.472 43.937 1.00 59.75 421 LYS A O 1
ATOM 3388 N N . GLY A 1 422 ? -67.723 4.309 45.105 1.00 63.12 422 GLY A N 1
ATOM 3389 C CA . GLY A 1 422 ? -67.059 4.461 46.400 1.00 63.12 422 GLY A CA 1
ATOM 3390 C C . GLY A 1 422 ? -65.664 3.832 46.433 1.00 63.12 422 GLY A C 1
ATOM 3391 O O . GLY A 1 422 ? -64.755 4.399 47.029 1.00 63.12 422 GLY A O 1
ATOM 3392 N N . TYR A 1 423 ? -65.467 2.701 45.749 1.00 52.72 423 TYR A N 1
ATOM 3393 C CA . TYR A 1 423 ? -64.153 2.071 45.591 1.00 52.72 423 TYR A CA 1
ATOM 3394 C C . TYR A 1 423 ? -63.225 2.895 44.682 1.00 52.72 423 TYR A C 1
ATOM 3396 O O . TYR A 1 423 ? -62.054 3.089 45.004 1.00 52.72 423 TYR A O 1
ATOM 3404 N N . LEU A 1 424 ? -63.755 3.448 43.587 1.00 55.94 424 LEU A N 1
ATOM 3405 C CA . LEU A 1 424 ? -63.038 4.361 42.693 1.00 55.94 424 LEU A CA 1
ATOM 3406 C C . LEU A 1 424 ? -62.678 5.686 43.379 1.00 55.94 424 LEU A C 1
ATOM 3408 O O . LEU A 1 424 ? -61.567 6.176 43.201 1.00 55.94 424 LEU A O 1
ATOM 3412 N N . ASP A 1 425 ? -63.569 6.238 44.199 1.00 66.25 425 ASP A N 1
ATOM 3413 C CA . ASP A 1 425 ? -63.331 7.452 44.982 1.00 66.25 425 ASP A CA 1
ATOM 3414 C C . ASP A 1 425 ? -62.279 7.210 46.075 1.00 66.25 425 ASP A C 1
ATOM 3416 O O . ASP A 1 425 ? -61.422 8.068 46.306 1.00 66.25 425 ASP A O 1
ATOM 3420 N N . LEU A 1 426 ? -62.270 6.021 46.694 1.00 59.44 426 LEU A N 1
ATOM 3421 C CA . LEU A 1 426 ? -61.204 5.597 47.607 1.00 59.44 426 LEU A CA 1
ATOM 3422 C C . LEU A 1 426 ? -59.853 5.529 46.884 1.00 59.44 426 LEU A C 1
ATOM 3424 O O . LEU A 1 426 ? -58.868 6.076 47.373 1.00 59.44 426 LEU A O 1
ATOM 3428 N N . LEU A 1 427 ? -59.819 4.933 45.688 1.00 53.31 427 LEU A N 1
ATOM 3429 C CA . LEU A 1 427 ? -58.610 4.836 44.868 1.00 53.31 427 LEU A CA 1
ATOM 3430 C C . LEU A 1 427 ? -58.115 6.210 44.393 1.00 53.31 427 LEU A C 1
ATOM 3432 O O . LEU A 1 427 ? -56.916 6.468 44.440 1.00 53.31 427 LEU A O 1
ATOM 3436 N N . LYS A 1 428 ? -59.015 7.119 43.997 1.00 66.19 428 LYS A N 1
ATOM 3437 C CA . LYS A 1 428 ? -58.678 8.509 43.633 1.00 66.19 428 LYS A CA 1
ATOM 3438 C C . LYS A 1 428 ? -58.128 9.291 44.836 1.00 66.19 428 LYS A C 1
ATOM 3440 O O . LYS A 1 428 ? -57.232 10.118 44.666 1.00 66.19 428 LYS A O 1
ATOM 3445 N N . LYS A 1 429 ? -58.638 9.026 46.046 1.00 63.78 429 LYS A N 1
ATOM 3446 C CA . LYS A 1 429 ? -58.194 9.655 47.302 1.00 63.78 429 LYS A CA 1
ATOM 3447 C C . LYS A 1 429 ? -56.846 9.120 47.792 1.00 63.78 429 LYS A C 1
ATOM 3449 O O . LYS A 1 429 ? -56.016 9.906 48.240 1.00 63.78 429 LYS A O 1
ATOM 3454 N N . GLU A 1 430 ? -56.626 7.810 47.720 1.00 56.62 430 GLU A N 1
ATOM 3455 C CA . GLU A 1 430 ? -55.386 7.162 48.173 1.00 56.62 430 GLU A CA 1
ATOM 3456 C C . GLU A 1 430 ? -54.251 7.269 47.141 1.00 56.62 430 GLU A C 1
ATOM 3458 O O . GLU A 1 430 ? -53.076 7.259 47.512 1.00 56.62 430 GLU A O 1
ATOM 3463 N N . TYR A 1 431 ? -54.582 7.449 45.856 1.00 59.56 431 TYR A N 1
ATOM 3464 C CA . TYR A 1 431 ? -53.618 7.501 44.754 1.00 59.56 431 TYR A CA 1
ATOM 3465 C C . TYR A 1 431 ? -53.905 8.670 43.787 1.00 59.56 431 TYR A C 1
ATOM 3467 O O . TYR A 1 431 ? -54.292 8.458 42.641 1.00 59.56 431 TYR A O 1
ATOM 3475 N N . PRO A 1 432 ? -53.655 9.934 44.172 1.00 54.88 432 PRO A N 1
ATOM 3476 C CA . PRO A 1 432 ? -54.044 11.102 43.366 1.00 54.88 432 PRO A CA 1
ATOM 3477 C C . PRO A 1 432 ? -53.378 11.171 41.977 1.00 54.88 432 PRO A C 1
ATOM 3479 O O . PRO A 1 432 ? -53.907 11.803 41.066 1.00 54.88 432 PRO A O 1
ATOM 3482 N N . GLY A 1 433 ? -52.241 10.492 41.784 1.00 63.50 433 GLY A N 1
ATOM 3483 C CA . GLY A 1 433 ? -51.535 10.414 40.500 1.00 63.50 433 GLY A CA 1
ATOM 3484 C C . GLY A 1 433 ? -52.117 9.419 39.487 1.00 63.50 433 GLY A C 1
ATOM 3485 O O . GLY A 1 433 ? -51.622 9.364 38.367 1.00 63.50 433 GLY A O 1
ATOM 3486 N N . THR A 1 434 ? -53.129 8.621 39.848 1.00 56.44 434 THR A N 1
ATOM 3487 C CA . THR A 1 434 ? -53.802 7.682 38.925 1.00 56.44 434 THR A CA 1
ATOM 3488 C C . THR A 1 434 ? -55.110 8.236 38.365 1.00 56.44 434 THR A C 1
ATOM 3490 O O . THR A 1 434 ? -55.775 7.553 37.590 1.00 56.44 434 THR A O 1
ATOM 3493 N N . LYS A 1 435 ? -55.460 9.484 38.707 1.00 58.88 435 LYS A N 1
ATOM 3494 C CA . LYS A 1 435 ? -56.718 10.135 38.325 1.00 58.88 435 LYS A CA 1
ATOM 3495 C C . LYS A 1 435 ? -56.996 10.060 36.819 1.00 58.88 435 LYS A C 1
ATOM 3497 O O . LYS A 1 435 ? -58.068 9.605 36.445 1.00 58.88 435 LYS A O 1
ATOM 3502 N N . GLU A 1 436 ? -56.016 10.383 35.974 1.00 61.31 436 GLU A N 1
ATOM 3503 C CA . GLU A 1 436 ? -56.163 10.327 34.508 1.00 61.31 436 GLU A CA 1
ATOM 3504 C C . GLU A 1 436 ? -56.361 8.897 33.978 1.00 61.31 436 GLU A C 1
ATOM 3506 O O . GLU A 1 436 ? -57.123 8.686 33.041 1.00 61.31 436 GLU A O 1
ATOM 3511 N N . ALA A 1 437 ? -55.713 7.895 34.582 1.00 59.44 437 ALA A N 1
ATOM 3512 C CA . ALA A 1 437 ? -55.871 6.492 34.188 1.00 59.44 437 ALA A CA 1
ATOM 3513 C C . ALA A 1 437 ? -57.233 5.927 34.618 1.00 59.44 437 ALA A C 1
ATOM 3515 O O . ALA A 1 437 ? -57.829 5.133 33.895 1.00 59.44 437 ALA A O 1
ATOM 3516 N N . ILE A 1 438 ? -57.733 6.362 35.776 1.00 57.00 438 ILE A N 1
ATOM 3517 C CA . ILE A 1 438 ? -59.049 5.985 36.290 1.00 57.00 438 ILE A CA 1
ATOM 3518 C C . ILE A 1 438 ? -60.164 6.671 35.482 1.00 57.00 438 ILE A C 1
ATOM 3520 O O . ILE A 1 438 ? -61.132 6.014 35.114 1.00 57.00 438 ILE A O 1
ATOM 3524 N N . GLU A 1 439 ? -60.007 7.952 35.134 1.00 62.31 439 GLU A N 1
ATOM 3525 C CA . GLU A 1 439 ? -60.947 8.685 34.268 1.00 62.31 439 GLU A CA 1
ATOM 3526 C C . GLU A 1 439 ? -60.999 8.098 32.848 1.00 62.31 439 GLU A C 1
ATOM 3528 O O . GLU A 1 439 ? -62.055 8.077 32.221 1.00 62.31 439 GLU A O 1
ATOM 3533 N N . LYS A 1 440 ? -59.889 7.528 32.361 1.00 59.03 440 LYS A N 1
ATOM 3534 C CA . LYS A 1 440 ? -59.847 6.811 31.078 1.00 59.03 440 LYS A CA 1
ATOM 3535 C C . LYS A 1 440 ? -60.660 5.511 31.088 1.00 59.03 440 LYS A C 1
ATOM 3537 O O . LYS A 1 440 ? -61.216 5.154 30.059 1.00 59.03 440 LYS A O 1
ATOM 3542 N N . ILE A 1 441 ? -60.748 4.837 32.237 1.00 55.22 441 ILE A N 1
ATOM 3543 C CA . ILE A 1 441 ? -61.577 3.635 32.443 1.00 55.22 441 ILE A CA 1
ATOM 3544 C C . ILE A 1 441 ? -63.063 4.010 32.604 1.00 55.22 441 ILE A C 1
ATOM 3546 O O . ILE A 1 441 ? -63.937 3.231 32.234 1.00 55.22 441 ILE A O 1
ATOM 3550 N N . GLU A 1 442 ? -63.361 5.206 33.124 1.00 52.22 442 GLU A N 1
ATOM 3551 C CA . GLU A 1 442 ? -64.727 5.746 33.232 1.00 52.22 442 GLU A CA 1
ATOM 3552 C C . GLU A 1 442 ? -65.322 6.207 31.890 1.00 52.22 442 GLU A C 1
ATOM 3554 O O . GLU A 1 442 ? -66.535 6.403 31.814 1.00 52.22 442 GLU A O 1
ATOM 3559 N N . ASN A 1 443 ? -64.523 6.363 30.827 1.00 51.03 443 ASN A N 1
ATOM 3560 C CA . ASN A 1 443 ? -65.045 6.730 29.511 1.00 51.03 443 ASN A CA 1
ATOM 3561 C C . ASN A 1 443 ? -65.848 5.560 28.904 1.00 51.03 443 ASN A C 1
ATOM 3563 O O . ASN A 1 443 ? -65.310 4.652 28.274 1.00 51.03 443 ASN A O 1
ATOM 3567 N N . GLU A 1 444 ? -67.170 5.617 29.100 1.00 52.44 444 GLU A N 1
ATOM 3568 C CA . GLU A 1 444 ? -68.200 4.609 28.790 1.00 52.44 444 GLU A CA 1
ATOM 3569 C C . GLU A 1 444 ? -68.270 4.133 27.321 1.00 52.44 444 GLU A C 1
ATOM 3571 O O . GLU A 1 444 ? -69.056 3.238 27.015 1.00 52.44 444 GLU A O 1
ATOM 3576 N N . GLN A 1 445 ? -67.478 4.686 26.401 1.00 48.69 445 GLN A N 1
ATOM 3577 C CA . GLN A 1 445 ? -67.580 4.397 24.966 1.00 48.69 445 GLN A CA 1
ATOM 3578 C C . GLN A 1 445 ? -66.952 3.045 24.581 1.00 48.69 445 GLN A C 1
ATOM 3580 O O . GLN A 1 445 ? -67.568 2.277 23.850 1.00 48.69 445 GLN A O 1
ATOM 3585 N N . GLU A 1 446 ? -65.808 2.685 25.171 1.00 48.34 446 GLU A N 1
ATOM 3586 C CA . GLU A 1 446 ? -65.109 1.415 24.890 1.00 48.34 446 GLU A CA 1
ATOM 3587 C C . GLU A 1 446 ? -65.779 0.211 25.588 1.00 48.34 446 GLU A C 1
ATOM 3589 O O . GLU A 1 446 ? -65.739 -0.924 25.111 1.00 48.34 446 GLU A O 1
ATOM 3594 N N . VAL A 1 447 ? -66.467 0.452 26.711 1.00 48.09 447 VAL A N 1
ATOM 3595 C CA . VAL A 1 447 ? -67.259 -0.575 27.413 1.00 48.09 447 VAL A CA 1
ATOM 3596 C C . VAL A 1 447 ? -68.627 -0.773 26.748 1.00 48.09 447 VAL A C 1
ATOM 3598 O O . VAL A 1 447 ? -69.106 -1.905 26.703 1.00 48.09 447 VAL A O 1
ATOM 3601 N N . LYS A 1 448 ? -69.235 0.282 26.179 1.00 47.66 448 LYS A N 1
ATOM 3602 C CA . LYS A 1 448 ? -70.456 0.166 25.360 1.00 47.66 448 LYS A CA 1
ATOM 3603 C C . LYS A 1 448 ? -70.223 -0.649 24.089 1.00 47.66 448 LYS A C 1
ATOM 3605 O O . LYS A 1 448 ? -70.989 -1.574 23.838 1.00 47.66 448 LYS A O 1
ATOM 3610 N N . GLU A 1 449 ? -69.152 -0.367 23.345 1.00 47.91 449 GLU A N 1
ATOM 3611 C CA . GLU A 1 449 ? -68.827 -1.090 22.104 1.00 47.91 449 GLU A CA 1
ATOM 3612 C C . GLU A 1 449 ? -68.556 -2.584 22.349 1.00 47.91 449 GLU A C 1
ATOM 3614 O O . GLU A 1 449 ? -68.940 -3.436 21.549 1.00 47.91 449 GLU A O 1
ATOM 3619 N N . ASN A 1 450 ? -67.967 -2.936 23.495 1.00 46.12 450 ASN A N 1
ATOM 3620 C CA . ASN A 1 450 ? -67.730 -4.336 23.855 1.00 46.12 450 ASN A CA 1
ATOM 3621 C C . ASN A 1 450 ? -68.981 -5.070 24.375 1.00 46.12 450 ASN A C 1
ATOM 3623 O O . ASN A 1 450 ? -69.024 -6.298 24.320 1.00 46.12 450 ASN A O 1
ATOM 3627 N N . PHE A 1 451 ? -70.004 -4.353 24.854 1.00 39.38 451 PHE A N 1
ATOM 3628 C CA . PHE A 1 451 ? -71.268 -4.958 25.291 1.00 39.38 451 PHE A CA 1
ATOM 3629 C C . PHE A 1 451 ? -72.264 -5.157 24.140 1.00 39.38 451 PHE A C 1
ATOM 3631 O O . PHE A 1 451 ? -72.966 -6.166 24.124 1.00 39.38 451 PHE A O 1
ATOM 3638 N N . GLU A 1 452 ? -72.309 -4.245 23.164 1.00 43.41 452 GLU A N 1
ATOM 3639 C CA . GLU A 1 452 ? -73.173 -4.384 21.978 1.00 43.41 452 GLU A CA 1
ATOM 3640 C C . GLU A 1 452 ? -72.702 -5.528 21.058 1.00 43.41 452 GLU A C 1
ATOM 3642 O O . GLU A 1 452 ? -73.527 -6.263 20.518 1.00 43.41 452 GLU A O 1
ATOM 3647 N N . ASN A 1 453 ? -71.392 -5.795 20.996 1.00 43.81 453 ASN A N 1
ATOM 3648 C CA . ASN A 1 453 ? -70.823 -6.906 20.219 1.00 43.81 453 ASN A CA 1
ATOM 3649 C C . ASN A 1 453 ? -71.013 -8.304 20.844 1.00 43.81 453 ASN A C 1
ATOM 3651 O O . ASN A 1 453 ? -70.704 -9.306 20.203 1.00 43.81 453 ASN A O 1
ATOM 3655 N N . TYR A 1 454 ? -71.531 -8.405 22.073 1.00 37.78 454 TYR A N 1
ATOM 3656 C CA . TYR A 1 454 ? -71.807 -9.693 22.729 1.00 37.78 454 TYR A CA 1
ATOM 3657 C C . TYR A 1 454 ? -73.261 -10.171 22.549 1.00 37.78 454 TYR A C 1
ATOM 3659 O O . TYR A 1 454 ? -73.635 -11.218 23.078 1.00 37.78 454 TYR A O 1
ATOM 3667 N N . SER A 1 455 ? -74.086 -9.415 21.813 1.00 40.44 455 SER A N 1
ATOM 3668 C CA . SER A 1 455 ? -75.534 -9.643 21.705 1.00 40.44 455 SER A CA 1
ATOM 3669 C C . SER A 1 455 ? -75.994 -10.410 20.457 1.00 40.44 455 SER A C 1
ATOM 3671 O O . SER A 1 455 ? -77.175 -10.739 20.400 1.00 40.44 455 SER A O 1
ATOM 3673 N N . ASP A 1 456 ? -75.128 -10.726 19.487 1.00 40.94 456 ASP A N 1
ATOM 3674 C CA . ASP A 1 456 ? -75.576 -11.277 18.186 1.00 40.94 456 ASP A CA 1
ATOM 3675 C C . ASP A 1 456 ? -74.971 -12.645 17.816 1.00 40.94 456 ASP A C 1
ATOM 3677 O O . ASP A 1 456 ? -74.876 -13.035 16.656 1.00 40.94 456 ASP A O 1
ATOM 3681 N N . GLY A 1 457 ? -74.607 -13.437 18.827 1.00 36.78 457 GLY A N 1
ATOM 3682 C CA . GLY A 1 457 ? -74.094 -14.804 18.670 1.00 36.78 457 GLY A CA 1
ATOM 3683 C C . GLY A 1 457 ? -75.147 -15.885 18.382 1.00 36.78 457 GLY A C 1
ATOM 3684 O O . GLY A 1 457 ? -74.942 -17.035 18.763 1.00 36.78 457 GLY A O 1
ATOM 3685 N N . THR A 1 458 ? -76.271 -15.555 17.743 1.00 45.25 458 THR A N 1
ATOM 3686 C CA . THR A 1 458 ? -77.207 -16.555 17.203 1.00 45.25 458 THR A CA 1
ATOM 3687 C C . THR A 1 458 ? -77.455 -16.290 15.729 1.00 45.25 458 THR A C 1
ATOM 3689 O O . THR A 1 458 ? -78.459 -15.679 15.379 1.00 45.25 458 THR A O 1
ATOM 3692 N N . ASN A 1 459 ? -76.554 -16.768 14.869 1.00 41.09 459 ASN A N 1
ATOM 3693 C CA . ASN A 1 459 ? -76.928 -17.312 13.565 1.00 41.09 459 ASN A CA 1
ATOM 3694 C C . ASN A 1 459 ? -75.798 -18.161 12.952 1.00 41.09 459 ASN A C 1
ATOM 3696 O O . ASN A 1 459 ? -74.661 -17.713 12.838 1.00 41.09 459 ASN A O 1
ATOM 3700 N N . THR A 1 460 ? -76.212 -19.363 12.533 1.00 42.00 460 THR A N 1
ATOM 3701 C CA . THR A 1 460 ? -75.650 -20.295 11.530 1.00 42.00 460 THR A CA 1
ATOM 3702 C C . THR A 1 460 ? -74.378 -21.110 11.836 1.00 42.00 460 THR A C 1
ATOM 3704 O O . THR A 1 460 ? -73.273 -20.585 11.820 1.00 42.00 460 THR A O 1
ATOM 3707 N N . GLU A 1 461 ? -74.620 -22.414 12.066 1.00 38.81 461 GLU A N 1
ATOM 3708 C CA . GLU A 1 461 ? -73.914 -23.632 11.593 1.00 38.81 461 GLU A CA 1
ATOM 3709 C C . GLU A 1 461 ? -72.402 -23.563 11.284 1.00 38.81 461 GLU A C 1
ATOM 3711 O O . GLU A 1 461 ? -72.014 -23.137 10.199 1.00 38.81 461 GLU A O 1
ATOM 3716 N N . ASP A 1 462 ? -71.573 -24.060 12.215 1.00 32.78 462 ASP A N 1
ATOM 3717 C CA . ASP A 1 462 ? -70.770 -25.305 12.095 1.00 32.78 462 ASP A CA 1
ATOM 3718 C C . ASP A 1 462 ? -70.155 -25.692 13.460 1.00 32.78 462 ASP A C 1
ATOM 3720 O O . ASP A 1 462 ? -69.523 -24.819 14.106 1.00 32.78 462 ASP A O 1
#

pLDDT: mean 78.47, std 19.8, range [32.78, 98.62]

Foldseek 3Di:
DAAPQNVCCVVDVPPLQDQEDADEQVPQHDAAHQNLSNQNHAEYAYYQNQDEQVSLVVNLVNHDQLCNHAYDHAHNYHYQANPLLVNLVRNLNHQYDAHEDYDLAHANPSQQSNQNHAEYHYYADDRHHHPLLSHHPNHQYYNNDGCPDPVNVVSVVVNVVVVVVVVPVPPVVVVVVCVPPVPPPDDPDDDDPVVVVVVVVVVVVVVVVVVVVVVVVVVVVVVVVVVVVVVVVVVVVVVVVVVVVVVVVVVVVVVVVVVVVVVVVVVVVVVVVVVVQVVVLVVLLVVLVVVLVVLLVVLPNPDQLCCVPVVDDLSVCSVPPDHPVCSVVSSVVSSVVSVVSSVVVVVVCVVPVVVVVVVVVVVVVVVVVVVVVVVVVVVVVVVVVVVPPDDDDDDDDVVNVVVVVVVVVVVVPCVVVVVVVVVLVVCCVVPVPCVVVSVVVVPCPVVVVVVVVVPPPDDDDD

Secondary structure (DSSP, 8-state):
---HHHHHHHHHTT-TT-SEEE----SS--S----TT-TT--EEE-TTS--BHHHHHHHHHH-S-GGG--EEE-TTSB-S---HHHHHHH-TT--EEE--S--TT-B-TTGGG-TT--EEE-SSSS---BTGGGS-TT--EETTEETTSHHHHHHHHHHHHHHHHHTTHHHHHHHHHHHHHTTSSS--S---TTHHHHHHHHHHHHHHHHHHHHHHHHHHHHHHHHHHHHHHHHHHHHHHHHHHHHHHHHHHHHHHHHHHHHHHHHHHHHHHHHHHHHHHHHHHHHHHHHHHHHHHHHTT--S-HHHHHHS--HHHHHHHH--SSSHHHHHHHHHHHHHHHHHHHHHHGGGSHHHHHHHHHHHHHHHHHHHHHHHHHHHHHHHHHHHHS--------HHHHHHHHHHHHHHH-HHHHHHHHHHHHHHHHH-GGGHHHHHHHH-THHHHHHHHTTS-------

Radius of gyration: 54.4 Å; chains: 1; bounding box: 150×51×143 Å

Sequence (462 aa):
MATLQEILNNKYSSNKGTEEIRLENQGSPTGALDLKEYVNLKQLHLFGNGIDSENYLKIIQSIPNKDKIIQFGLGGNKISDPRFDYVGANFPNLEWLSIGNISDDTSMKGLEKLKKLKELYVGAGEKKFKDMEYLPISLTSYNDVKTEGDFFKGLKTEAYKREATARKPYTELNKYLVDNYGKIVNDPFLLTFKDTRTLEEKITALEKGKADLATERDTLKTDNAKKDTALAEKDNTISNLNQQIAKATTVDEEKLKLLQNELTKKNELIAQLNQYKEEILKTKRVNVKKELTLFYQRIGLDDDPLKKKYNGDFISIINEKLTLDNEENMKKAFKVVACICATEKAQDKENNSFYLDIIAKRQEYKKEFDGLIGKYKQTKKTIEVRGLTGQSTVSLSAKDLAEERTIFQISKKEGIKEKFKGYLDLLKKEYPGTKEAIEKIENEQEVKENFENYSDGTNTED

Organism: NCBI:txid1117311